Protein AF-0000000070115361 (afdb_homodimer)

Radius of gyration: 28.68 Å; Cα contacts (8 Å, |Δi|>4): 1731; chains: 2; bounding box: 72×77×59 Å

pLDDT: mean 93.88, std 8.0, range [50.03, 98.88]

InterPro domains:
  IPR000600 ROK family [PF00480] (115-364)
  IPR000600 ROK family [PTHR18964] (8-364)
  IPR036388 Winged helix-like DNA-binding domain superfamily [G3DSA:1.10.10.10] (2-66)
  IPR036390 Winged helix DNA-binding domain superfamily [SSF46785] (7-65)
  IPR043129 ATPase, nucleotide binding domain [SSF53067] (73-370)
  IPR049874 ROK, conserved site [PS01125] (199-226)

Secondary structure (DSSP, 8-state):
---HHHHHHHHHHHSTT-BHHHHHHHHT--HHHHHHHHHHHHHTTSEEEEEPP--SSSS--PEEEEE-TT--EEEEEEE-SSEEEEEEEETTS-EEEEEEEE-TT--HHHHHHHHHHHHHHHHHHHGGGEEEEEEEESSEE-TT-EEEETTTTEEEEEGGGGSTT-SEEEEEEHHHHHHHHHHHHSTTTT-SEEEEEEEESEEEEEEEETTEE---SSS-TT-GGGSS-S-TTSBPTTS-BS-SGGGTSHHHHHHHTT-PPPSSHHHHHHHHHHHHHH-SSTTSHHHHHHHHHHHHHHHHHHHHHHHH--SEEEEEEHHHHHHHH-HHHHHHHHHHHS-HHHHSSPPPEEE-SSGGGHHHHHHHHHHHHHHHHHH-/---HHHHHHHHHHHSTT-BHHHHHHHHT--HHHHHHHHHHHHHTTSEEEEEPP--SS-S--PEEEEE-TT--EEEEEEE-SSEEEEEEEETTS-EEEEEEEE-TT--HHHHHHHHHHHHHHHHHHHGGGEEEEEEEESSEE-TT-EEEETTTTEEEEEGGGGSTT-SEEEEEEHHHHHHHHHHHHSTTTT-SEEEEEEEESEEEEEEEETTEE---SSS-TT-GGGSS-S-TTSBPTTS-BS-SGGGTSHHHHHHHTT-PPPSSHHHHHHHHHHHHHH-SSTTSHHHHHHHHHHHHHHHHHHHHHHHH--SEEEEEEHHHHHHHH-HHHHHHHHHHHS-HHHHSSPPPEEE-SSGGGHHHHHHHHHHHHHHHHHH-

Structure (mmCIF, N/CA/C/O backbone):
data_AF-0000000070115361-model_v1
#
loop_
_entity.id
_entity.type
_entity.pdbx_description
1 polymer 'Putative NBD/HSP70 family sugar kinase'
#
loop_
_atom_site.group_PDB
_atom_site.id
_atom_site.type_symbol
_atom_site.label_atom_id
_atom_site.label_alt_id
_atom_site.label_comp_id
_atom_site.label_asym_id
_atom_site.label_entity_id
_atom_site.label_seq_id
_atom_site.pdbx_PDB_ins_code
_atom_site.Cartn_x
_atom_site.Cartn_y
_atom_site.Cartn_z
_atom_site.occupancy
_atom_site.B_iso_or_equiv
_atom_site.auth_seq_id
_atom_site.auth_comp_id
_atom_site.auth_asym_id
_atom_site.auth_atom_id
_atom_site.pdbx_PDB_model_num
ATOM 1 N N . MET A 1 1 ? -27.5 -7.738 -5.609 1 50.03 1 MET A N 1
ATOM 2 C CA . MET A 1 1 ? -27.594 -8.242 -4.242 1 50.03 1 MET A CA 1
ATOM 3 C C . MET A 1 1 ? -27.234 -9.727 -4.191 1 50.03 1 MET A C 1
ATOM 5 O O . MET A 1 1 ? -27.719 -10.508 -5.008 1 50.03 1 MET A O 1
ATOM 9 N N . THR A 1 2 ? -26.219 -10.039 -3.451 1 67.56 2 THR A N 1
ATOM 10 C CA . THR A 1 2 ? -25.828 -11.438 -3.314 1 67.56 2 THR A CA 1
ATOM 11 C C . THR A 1 2 ? -26.984 -12.266 -2.734 1 67.56 2 THR A C 1
ATOM 13 O O . THR A 1 2 ? -27.594 -11.867 -1.743 1 67.56 2 THR A O 1
ATOM 16 N N . THR A 1 3 ? -27.5 -13.156 -3.512 1 85.12 3 THR A N 1
ATOM 17 C CA . THR A 1 3 ? -28.578 -14.031 -3.082 1 85.12 3 THR A CA 1
ATOM 18 C C . THR A 1 3 ? -28.078 -15.039 -2.049 1 85.12 3 THR A C 1
ATOM 20 O O . THR A 1 3 ? -26.875 -15.234 -1.896 1 85.12 3 THR A O 1
ATOM 23 N N . ARG A 1 4 ? -28.969 -15.492 -1.26 1 91.62 4 ARG A N 1
ATOM 24 C CA . ARG A 1 4 ? -28.641 -16.516 -0.277 1 91.62 4 ARG A CA 1
ATOM 25 C C . ARG A 1 4 ? -28.016 -17.734 -0.945 1 91.62 4 ARG A C 1
ATOM 27 O O . ARG A 1 4 ? -27.141 -18.391 -0.359 1 91.62 4 ARG A O 1
ATOM 34 N N . SER A 1 5 ? -28.438 -18.016 -2.172 1 94.19 5 SER A N 1
ATOM 35 C CA . SER A 1 5 ? -27.844 -19.094 -2.939 1 94.19 5 SER A CA 1
ATOM 36 C C . SER A 1 5 ? -26.359 -18.844 -3.205 1 94.19 5 SER A C 1
ATOM 38 O O . SER A 1 5 ? -25.531 -19.734 -3.014 1 94.19 5 SER A O 1
ATOM 40 N N . THR A 1 6 ? -26.094 -17.672 -3.645 1 95.19 6 THR A N 1
ATOM 41 C CA . THR A 1 6 ? -24.703 -17.297 -3.922 1 95.19 6 THR A CA 1
ATOM 42 C C . THR A 1 6 ? -23.859 -17.359 -2.65 1 95.19 6 THR A C 1
ATOM 44 O O . THR A 1 6 ? -22.719 -17.828 -2.674 1 95.19 6 THR A O 1
ATOM 47 N N . GLU A 1 7 ? -24.438 -16.969 -1.581 1 95.5 7 GLU A N 1
ATOM 48 C CA . GLU A 1 7 ? -23.734 -17 -0.302 1 95.5 7 GLU A CA 1
ATOM 49 C C . GLU A 1 7 ? -23.422 -18.438 0.123 1 95.5 7 GLU A C 1
ATOM 51 O O . GLU A 1 7 ? -22.328 -18.719 0.625 1 95.5 7 GLU A O 1
ATOM 56 N N . LEU A 1 8 ? -24.344 -19.25 -0.045 1 95.44 8 LEU A N 1
ATOM 57 C CA . LEU A 1 8 ? -24.125 -20.641 0.307 1 95.44 8 LEU A CA 1
ATOM 58 C C . LEU A 1 8 ? -23.016 -21.25 -0.55 1 95.44 8 LEU A C 1
ATOM 60 O O . LEU A 1 8 ? -22.125 -21.938 -0.036 1 95.44 8 LEU A O 1
ATOM 64 N N . LEU A 1 9 ? -23.062 -20.969 -1.838 1 96.31 9 LEU A N 1
ATOM 65 C CA . LEU A 1 9 ? -22.016 -21.469 -2.734 1 96.31 9 LEU A CA 1
ATOM 66 C C . LEU A 1 9 ? -20.641 -20.953 -2.32 1 96.31 9 LEU A C 1
ATOM 68 O O . LEU A 1 9 ? -19.656 -21.688 -2.393 1 96.31 9 LEU A O 1
ATOM 72 N N . ARG A 1 10 ? -20.609 -19.75 -1.922 1 95.38 10 ARG A N 1
ATOM 73 C CA . ARG A 1 10 ? -19.344 -19.172 -1.459 1 95.38 10 ARG A CA 1
ATOM 74 C C . ARG A 1 10 ? -18.828 -19.906 -0.229 1 95.38 10 ARG A C 1
ATOM 76 O O . ARG A 1 10 ? -17.625 -20.188 -0.127 1 95.38 10 ARG A O 1
ATOM 83 N N . VAL A 1 11 ? -19.719 -20.203 0.672 1 94.81 11 VAL A N 1
ATOM 84 C CA . VAL A 1 11 ? -19.344 -20.906 1.889 1 94.81 11 VAL A CA 1
ATOM 85 C C . VAL A 1 11 ? -18.781 -22.281 1.53 1 94.81 11 VAL A C 1
ATOM 87 O O . VAL A 1 11 ? -17.719 -22.672 2.031 1 94.81 11 VAL A O 1
ATOM 90 N N . VAL A 1 12 ? -19.422 -22.938 0.647 1 95.19 12 VAL A N 1
ATOM 91 C CA . VAL A 1 12 ? -18.984 -24.266 0.247 1 95.19 12 VAL A CA 1
ATOM 92 C C . VAL A 1 12 ? -17.641 -24.188 -0.469 1 95.19 12 VAL A C 1
ATOM 94 O O . VAL A 1 12 ? -16.781 -25.047 -0.285 1 95.19 12 VAL A O 1
ATOM 97 N N . HIS A 1 13 ? -17.484 -23.172 -1.255 1 96.06 13 HIS A N 1
ATOM 98 C CA . HIS A 1 13 ? -16.234 -22.984 -1.998 1 96.06 13 HIS A CA 1
ATOM 99 C C . HIS A 1 13 ? -15.062 -22.734 -1.057 1 96.06 13 HIS A C 1
ATOM 101 O O . HIS A 1 13 ? -13.984 -23.312 -1.229 1 96.06 13 HIS A O 1
ATOM 107 N N . HIS A 1 14 ? -15.273 -21.969 -0.09 1 92.69 14 HIS A N 1
ATOM 108 C CA . HIS A 1 14 ? -14.195 -21.531 0.791 1 92.69 14 HIS A CA 1
ATOM 109 C C . HIS A 1 14 ? -13.945 -22.547 1.899 1 92.69 14 HIS A C 1
ATOM 111 O O . HIS A 1 14 ? -12.891 -22.531 2.543 1 92.69 14 HIS A O 1
ATOM 117 N N . SER A 1 15 ? -14.953 -23.422 2.148 1 92.94 15 SER A N 1
ATOM 118 C CA . SER A 1 15 ? -14.844 -24.422 3.193 1 92.94 15 SER A CA 1
ATOM 119 C C . SER A 1 15 ? -15.258 -25.797 2.682 1 92.94 15 SER A C 1
ATOM 121 O O . SER A 1 15 ? -16.266 -26.359 3.127 1 92.94 15 SER A O 1
ATOM 123 N N . PRO A 1 16 ? -14.375 -26.328 1.929 1 91.5 16 PRO A N 1
ATOM 124 C CA . PRO A 1 16 ? -14.719 -27.656 1.422 1 91.5 16 PRO A CA 1
ATOM 125 C C . PRO A 1 16 ? -15 -28.656 2.539 1 91.5 16 PRO A C 1
ATOM 127 O O . PRO A 1 16 ? -14.227 -28.75 3.498 1 91.5 16 PRO A O 1
ATOM 130 N N . GLY A 1 17 ? -16.109 -29.375 2.463 1 90.06 17 GLY A N 1
ATOM 131 C CA . GLY A 1 17 ? -16.484 -30.359 3.465 1 90.06 17 GLY A CA 1
ATOM 132 C C . GLY A 1 17 ? -17.344 -29.781 4.574 1 90.06 17 GLY A C 1
ATOM 133 O O . GLY A 1 17 ? -17.656 -30.469 5.551 1 90.06 17 GLY A O 1
ATOM 134 N N . VAL A 1 18 ? -17.75 -28.641 4.434 1 93.81 18 VAL A N 1
ATOM 135 C CA . VAL A 1 18 ? -18.594 -28 5.434 1 93.81 18 VAL A CA 1
ATOM 136 C C . VAL A 1 18 ? -19.922 -28.766 5.547 1 93.81 18 VAL A C 1
ATOM 138 O O . VAL A 1 18 ? -20.469 -29.219 4.539 1 93.81 18 VAL A O 1
ATOM 141 N N . THR A 1 19 ? -20.406 -28.875 6.777 1 94 19 THR A N 1
ATOM 142 C CA . THR A 1 19 ? -21.688 -29.516 6.992 1 94 19 THR A CA 1
ATOM 143 C C . THR A 1 19 ? -22.828 -28.562 6.719 1 94 19 THR A C 1
ATOM 145 O O . THR A 1 19 ? -22.656 -27.344 6.754 1 94 19 THR A O 1
ATOM 148 N N . ARG A 1 20 ? -23.969 -29.156 6.375 1 93.12 20 ARG A N 1
ATOM 149 C CA . ARG A 1 20 ? -25.156 -28.328 6.176 1 93.12 20 ARG A CA 1
ATOM 150 C C . ARG A 1 20 ? -25.438 -27.484 7.41 1 93.12 20 ARG A C 1
ATOM 152 O O . ARG A 1 20 ? -25.797 -26.312 7.297 1 93.12 20 ARG A O 1
ATOM 159 N N . ALA A 1 21 ? -25.219 -28.047 8.562 1 92.31 21 ALA A N 1
ATOM 160 C CA . ALA A 1 21 ? -25.484 -27.344 9.82 1 92.31 21 ALA A CA 1
ATOM 161 C C . ALA A 1 21 ? -24.531 -26.156 9.984 1 92.31 21 ALA A C 1
ATOM 163 O O . ALA A 1 21 ? -24.969 -25.062 10.336 1 92.31 21 ALA A O 1
ATOM 164 N N . ASP A 1 22 ? -23.359 -26.422 9.734 1 94.31 22 ASP A N 1
ATOM 165 C CA . ASP A 1 22 ? -22.359 -25.359 9.867 1 94.31 22 ASP A CA 1
ATOM 166 C C . ASP A 1 22 ? -22.594 -24.25 8.836 1 94.31 22 ASP A C 1
ATOM 168 O O . ASP A 1 22 ? -22.438 -23.062 9.133 1 94.31 22 ASP A O 1
ATOM 172 N N . ALA A 1 23 ? -22.922 -24.656 7.699 1 95 23 ALA A N 1
ATOM 173 C CA . ALA A 1 23 ? -23.219 -23.672 6.652 1 95 23 ALA A CA 1
ATOM 174 C C . ALA A 1 23 ? -24.406 -22.797 7.043 1 95 23 ALA A C 1
ATOM 176 O O . ALA A 1 23 ? -24.391 -21.594 6.832 1 95 23 ALA A O 1
ATOM 177 N N . ALA A 1 24 ? -25.406 -23.406 7.559 1 94.38 24 ALA A N 1
ATOM 178 C CA . ALA A 1 24 ? -26.578 -22.672 8.023 1 94.38 24 ALA A CA 1
ATOM 179 C C . ALA A 1 24 ? -26.188 -21.641 9.078 1 94.38 24 ALA A C 1
ATOM 181 O O . ALA A 1 24 ? -26.656 -20.5 9.031 1 94.38 24 ALA A O 1
ATOM 182 N N . ARG A 1 25 ? -25.391 -22.078 9.938 1 95.12 25 ARG A N 1
ATOM 183 C CA . ARG A 1 25 ? -24.922 -21.188 10.992 1 95.12 25 ARG A CA 1
ATOM 184 C C . ARG A 1 25 ? -24.156 -20 10.406 1 95.12 25 ARG A C 1
ATOM 186 O O . ARG A 1 25 ? -24.391 -18.859 10.797 1 95.12 25 ARG A O 1
ATOM 193 N N . LEU A 1 26 ? -23.328 -20.234 9.5 1 94.12 26 LEU A N 1
ATOM 194 C CA . LEU A 1 26 ? -22.516 -19.203 8.883 1 94.12 26 LEU A CA 1
ATOM 195 C C . LEU A 1 26 ? -23.375 -18.234 8.086 1 94.12 26 LEU A C 1
ATOM 197 O O . LEU A 1 26 ? -23.062 -17.031 8.023 1 94.12 26 LEU A O 1
ATOM 201 N N . LEU A 1 27 ? -24.391 -18.719 7.562 1 94.31 27 LEU A N 1
ATOM 202 C CA . LEU A 1 27 ? -25.281 -17.891 6.754 1 94.31 27 LEU A CA 1
ATOM 203 C C . LEU A 1 27 ? -26.297 -17.156 7.633 1 94.31 27 LEU A C 1
ATOM 205 O O . LEU A 1 27 ? -26.953 -16.219 7.18 1 94.31 27 LEU A O 1
ATOM 209 N N . GLY A 1 28 ? -26.391 -17.625 8.805 1 94.5 28 GLY A N 1
ATOM 210 C CA . GLY A 1 28 ? -27.375 -17.047 9.695 1 94.5 28 GLY A CA 1
ATOM 211 C C . GLY A 1 28 ? -28.812 -17.391 9.328 1 94.5 28 GLY A C 1
ATOM 212 O O . GLY A 1 28 ? -29.703 -16.547 9.375 1 94.5 28 GLY A O 1
ATOM 213 N N . VAL A 1 29 ? -29.016 -18.609 8.883 1 93.62 29 VAL A N 1
ATOM 214 C CA . VAL A 1 29 ? -30.359 -19.062 8.508 1 93.62 29 VAL A CA 1
ATOM 215 C C . VAL A 1 29 ? -30.734 -20.312 9.297 1 93.62 29 VAL A C 1
ATOM 217 O O . VAL A 1 29 ? -29.859 -20.969 9.867 1 93.62 29 VAL A O 1
ATOM 220 N N . GLY A 1 30 ? -32 -20.547 9.328 1 92.38 30 GLY A N 1
ATOM 221 C CA . GLY A 1 30 ? -32.5 -21.734 10 1 92.38 30 GLY A CA 1
ATOM 222 C C . GLY A 1 30 ? -32.219 -23.016 9.211 1 92.38 30 GLY A C 1
ATOM 223 O O . GLY A 1 30 ? -31.906 -22.953 8.023 1 92.38 30 GLY A O 1
ATOM 224 N N . THR A 1 31 ? -32.312 -24.141 9.922 1 88.81 31 THR A N 1
ATOM 225 C CA . THR A 1 31 ? -32.062 -25.438 9.32 1 88.81 31 THR A CA 1
ATOM 226 C C . THR A 1 31 ? -33.031 -25.703 8.164 1 88.81 31 THR A C 1
ATOM 228 O O . THR A 1 31 ? -32.656 -26.297 7.152 1 88.81 31 THR A O 1
ATOM 231 N N . GLY A 1 32 ? -34.219 -25.281 8.305 1 92.5 32 GLY A N 1
ATOM 232 C CA . GLY A 1 32 ? -35.188 -25.453 7.238 1 92.5 32 GLY A CA 1
ATOM 233 C C . GLY A 1 32 ? -34.844 -24.672 5.98 1 92.5 32 GLY A C 1
ATOM 234 O O . GLY A 1 32 ? -34.906 -25.219 4.875 1 92.5 32 GLY A O 1
ATOM 235 N N . ALA A 1 33 ? -34.5 -23.484 6.16 1 93.88 33 ALA A N 1
ATOM 236 C CA . ALA A 1 33 ? -34.094 -22.641 5.043 1 93.88 33 ALA A CA 1
ATOM 237 C C . ALA A 1 33 ? -32.844 -23.203 4.348 1 93.88 33 ALA A C 1
ATOM 239 O O . ALA A 1 33 ? -32.75 -23.156 3.119 1 93.88 33 ALA A O 1
ATOM 240 N N . ALA A 1 34 ? -31.969 -23.703 5.148 1 93.62 34 ALA A N 1
ATOM 241 C CA . ALA A 1 34 ? -30.766 -24.297 4.594 1 93.62 34 ALA A CA 1
ATOM 242 C C . ALA A 1 34 ? -31.078 -25.531 3.76 1 93.62 34 ALA A C 1
ATOM 244 O O . ALA A 1 34 ? -30.5 -25.734 2.695 1 93.62 34 ALA A O 1
ATOM 245 N N . THR A 1 35 ? -31.938 -26.281 4.254 1 92.38 35 THR A N 1
ATOM 246 C CA . THR A 1 35 ? -32.344 -27.469 3.533 1 92.38 35 THR A CA 1
ATOM 247 C C . THR A 1 35 ? -32.969 -27.109 2.186 1 92.38 35 THR A C 1
ATOM 249 O O . THR A 1 35 ? -32.688 -27.75 1.172 1 92.38 35 THR A O 1
ATOM 252 N N . GLU A 1 36 ? -33.75 -26.109 2.193 1 94.62 36 GLU A N 1
ATOM 253 C CA . GLU A 1 36 ? -34.406 -25.656 0.959 1 94.62 36 GLU A CA 1
ATOM 254 C C . GLU A 1 36 ? -33.375 -25.141 -0.035 1 94.62 36 GLU A C 1
ATOM 256 O O . GLU A 1 36 ? -33.469 -25.406 -1.234 1 94.62 36 GLU A O 1
ATOM 261 N N . LEU A 1 37 ? -32.5 -24.422 0.453 1 94.88 37 LEU A N 1
ATOM 262 C CA . LEU A 1 37 ? -31.438 -23.859 -0.384 1 94.88 37 LEU A CA 1
ATOM 263 C C . LEU A 1 37 ? -30.594 -24.969 -1.005 1 94.88 37 LEU A C 1
ATOM 265 O O . LEU A 1 37 ? -30.266 -24.922 -2.191 1 94.88 37 LEU A O 1
ATOM 269 N N . VAL A 1 38 ? -30.266 -25.922 -0.239 1 94.38 38 VAL A N 1
ATOM 270 C CA . VAL A 1 38 ? -29.438 -27.031 -0.711 1 94.38 38 VAL A CA 1
ATOM 271 C C . VAL A 1 38 ? -30.188 -27.828 -1.772 1 94.38 38 VAL A C 1
ATOM 273 O O . VAL A 1 38 ? -29.609 -28.234 -2.783 1 94.38 38 VAL A O 1
ATOM 276 N N . SER A 1 39 ? -31.406 -28.016 -1.501 1 94.69 39 SER A N 1
ATOM 277 C CA . SER A 1 39 ? -32.25 -28.719 -2.475 1 94.69 39 SER A CA 1
ATOM 278 C C . SER A 1 39 ? -32.281 -27.969 -3.801 1 94.69 39 SER A C 1
ATOM 280 O O . SER A 1 39 ? -32.188 -28.578 -4.867 1 94.69 39 SER A O 1
ATOM 282 N N . LYS A 1 40 ? -32.469 -26.734 -3.73 1 95.62 40 LYS A N 1
ATOM 283 C CA . LYS A 1 40 ? -32.5 -25.891 -4.922 1 95.62 40 LYS A CA 1
ATOM 284 C C . LYS A 1 40 ? -31.203 -25.984 -5.703 1 95.62 40 LYS A C 1
ATOM 286 O O . LYS A 1 40 ? -31.219 -26.172 -6.922 1 95.62 40 LYS A O 1
ATOM 291 N N . LEU A 1 41 ? -30.109 -25.891 -5.031 1 96.5 41 LEU A N 1
ATOM 292 C CA . LEU A 1 41 ? -28.781 -25.891 -5.66 1 96.5 41 LEU A CA 1
ATOM 293 C C . LEU A 1 41 ? -28.438 -27.281 -6.176 1 96.5 41 LEU A C 1
ATOM 295 O O . LEU A 1 41 ? -27.703 -27.422 -7.164 1 96.5 41 LEU A O 1
ATOM 299 N N . SER A 1 42 ? -28.953 -28.281 -5.582 1 94.94 42 SER A N 1
ATOM 300 C CA . SER A 1 42 ? -28.781 -29.656 -6.059 1 94.94 42 SER A CA 1
ATOM 301 C C . SER A 1 42 ? -29.531 -29.891 -7.363 1 94.94 42 SER A C 1
ATOM 303 O O . SER A 1 42 ? -29 -30.516 -8.281 1 94.94 42 SER A O 1
ATOM 305 N N . ARG A 1 43 ? -30.703 -29.391 -7.395 1 95.12 43 ARG A N 1
ATOM 306 C CA . ARG A 1 43 ? -31.484 -29.516 -8.617 1 95.12 43 ARG A CA 1
ATOM 307 C C . ARG A 1 43 ? -30.812 -28.812 -9.781 1 95.12 43 ARG A C 1
ATOM 309 O O . ARG A 1 43 ? -30.922 -29.25 -10.93 1 95.12 43 ARG A O 1
ATOM 316 N N . ALA A 1 44 ? -30.141 -27.781 -9.453 1 95.5 44 ALA A N 1
ATOM 317 C CA . ALA A 1 44 ? -29.438 -27 -10.477 1 95.5 44 ALA A CA 1
ATOM 318 C C . ALA A 1 44 ? -28.062 -27.594 -10.758 1 95.5 44 ALA A C 1
ATOM 320 O O . ALA A 1 44 ? -27.25 -26.984 -11.469 1 95.5 44 ALA A O 1
ATOM 321 N N . ALA A 1 45 ? -27.703 -28.688 -10.156 1 95.94 45 ALA A N 1
ATOM 322 C CA . ALA A 1 45 ? -26.453 -29.422 -10.352 1 95.94 45 ALA A CA 1
ATOM 323 C C . ALA A 1 45 ? -25.266 -28.609 -9.883 1 95.94 45 ALA A C 1
ATOM 325 O O . ALA A 1 45 ? -24.203 -28.641 -10.508 1 95.94 45 ALA A O 1
ATOM 326 N N . LEU A 1 46 ? -25.469 -27.875 -8.844 1 97 46 LEU A N 1
ATOM 327 C CA . LEU A 1 46 ? -24.391 -27.062 -8.297 1 97 46 LEU A CA 1
ATOM 328 C C . LEU A 1 46 ? -23.781 -27.719 -7.062 1 97 46 LEU A C 1
ATOM 330 O O . LEU A 1 46 ? -22.562 -27.734 -6.887 1 97 46 LEU A O 1
ATOM 334 N N . LEU A 1 47 ? -24.625 -28.312 -6.227 1 96 47 LEU A N 1
ATOM 335 C CA . LEU A 1 47 ? -24.188 -28.969 -5 1 96 47 LEU A CA 1
ATOM 336 C C . LEU A 1 47 ? -24.812 -30.344 -4.871 1 96 47 LEU A C 1
ATOM 338 O O . LEU A 1 47 ? -25.828 -30.641 -5.508 1 96 47 LEU A O 1
ATOM 342 N N . THR A 1 48 ? -24.203 -31.109 -4.062 1 94.88 48 THR A N 1
ATOM 343 C CA . THR A 1 48 ? -24.766 -32.375 -3.6 1 94.88 48 THR A CA 1
ATOM 344 C C . THR A 1 48 ? -24.438 -32.594 -2.125 1 94.88 48 THR A C 1
ATOM 346 O O . THR A 1 48 ? -23.703 -31.812 -1.518 1 94.88 48 THR A O 1
ATOM 349 N N . GLN A 1 49 ? -25.125 -33.5 -1.51 1 93.44 49 GLN A N 1
ATOM 350 C CA . GLN A 1 49 ? -24.891 -33.812 -0.107 1 93.44 49 GLN A CA 1
ATOM 351 C C . GLN A 1 49 ? -24.297 -35.219 0.039 1 93.44 49 GLN A C 1
ATOM 353 O O . GLN A 1 49 ? -24.641 -36.125 -0.727 1 93.44 49 GLN A O 1
ATOM 358 N N . GLY A 1 50 ? -23.312 -35.281 0.895 1 89.75 50 GLY A N 1
ATOM 359 C CA . GLY A 1 50 ? -22.734 -36.562 1.227 1 89.75 50 GLY A CA 1
ATOM 360 C C . GLY A 1 50 ? -22.656 -36.812 2.721 1 89.75 50 GLY A C 1
ATOM 361 O O . GLY A 1 50 ? -22.938 -35.938 3.521 1 89.75 50 GLY A O 1
ATOM 362 N N . PRO A 1 51 ? -22.438 -38.125 3.041 1 83.06 51 PRO A N 1
ATOM 363 C CA . PRO A 1 51 ? -22.328 -38.469 4.465 1 83.06 51 PRO A CA 1
ATOM 364 C C . PRO A 1 51 ? -21.125 -37.781 5.137 1 83.06 51 PRO A C 1
ATOM 366 O O . PRO A 1 51 ? -20.062 -37.656 4.523 1 83.06 51 PRO A O 1
ATOM 369 N N . ALA A 1 52 ? -21.359 -37.188 6.25 1 72.56 52 ALA A N 1
ATOM 370 C CA . ALA A 1 52 ? -20.266 -36.625 7.027 1 72.56 52 ALA A CA 1
ATOM 371 C C . ALA A 1 52 ? -19.453 -37.719 7.715 1 72.56 52 ALA A C 1
ATOM 373 O O . ALA A 1 52 ? -19.969 -38.812 7.977 1 72.56 52 ALA A O 1
ATOM 374 N N . ALA A 1 53 ? -18.062 -37.469 7.789 1 65.38 53 ALA A N 1
ATOM 375 C CA . ALA A 1 53 ? -17.25 -38.406 8.57 1 65.38 53 ALA A CA 1
ATOM 376 C C . ALA A 1 53 ? -17.797 -38.531 9.992 1 65.38 53 ALA A C 1
ATOM 378 O O . ALA A 1 53 ? -18.297 -37.562 10.57 1 65.38 53 ALA A O 1
ATOM 379 N N . PRO A 1 54 ? -18.031 -39.781 10.383 1 62.59 54 PRO A N 1
ATOM 380 C CA . PRO A 1 54 ? -18.578 -40.062 11.719 1 62.59 54 PRO A CA 1
ATOM 381 C C . PRO A 1 54 ? -17.891 -39.219 12.805 1 62.59 54 PRO A C 1
ATOM 383 O O . PRO A 1 54 ? -16.672 -39.031 12.766 1 62.59 54 PRO A O 1
ATOM 386 N N . SER A 1 55 ? -18.578 -38.312 13.156 1 54.38 55 SER A N 1
ATOM 387 C CA . SER A 1 55 ? -18 -37.688 14.352 1 54.38 55 SER A CA 1
ATOM 388 C C . SER A 1 55 ? -18.25 -38.531 15.586 1 54.38 55 SER A C 1
ATOM 390 O O . SER A 1 55 ? -19.312 -39.188 15.703 1 54.38 55 SER A O 1
ATOM 392 N N . GLY A 1 56 ? -17.344 -39.312 16.078 1 54.09 56 GLY A N 1
ATOM 393 C CA . GLY A 1 56 ? -17.438 -40.125 17.297 1 54.09 56 GLY A CA 1
ATOM 394 C C . GLY A 1 56 ? -18.688 -39.812 18.109 1 54.09 56 GLY A C 1
ATOM 395 O O . GLY A 1 56 ? -18.969 -40.5 19.078 1 54.09 56 GLY A O 1
ATOM 396 N N . THR A 1 57 ? -19.125 -38.719 18.25 1 51.44 57 THR A N 1
ATOM 397 C CA . THR A 1 57 ? -20.234 -38.469 19.172 1 51.44 57 THR A CA 1
ATOM 398 C C . THR A 1 57 ? -21.562 -38.875 18.562 1 51.44 57 THR A C 1
ATOM 400 O O . THR A 1 57 ? -21.719 -38.844 17.344 1 51.44 57 THR A O 1
ATOM 403 N N . ARG A 1 58 ? -22.406 -39.469 19.438 1 53.22 58 ARG A N 1
ATOM 404 C CA . ARG A 1 58 ? -23.719 -40.094 19.281 1 53.22 58 ARG A CA 1
ATOM 405 C C . ARG A 1 58 ? -24.672 -39.125 18.562 1 53.22 58 ARG A C 1
ATOM 407 O O . ARG A 1 58 ? -25.875 -39.406 18.469 1 53.22 58 ARG A O 1
ATOM 414 N N . GLY A 1 59 ? -24.266 -38 17.953 1 53.62 59 GLY A N 1
ATOM 415 C CA . GLY A 1 59 ? -25.328 -37.094 17.531 1 53.62 59 GLY A CA 1
ATOM 416 C C . GLY A 1 59 ? -25.781 -37.312 16.109 1 53.62 59 GLY A C 1
ATOM 417 O O . GLY A 1 59 ? -25.219 -38.156 15.398 1 53.62 59 GLY A O 1
ATOM 418 N N . ARG A 1 60 ? -26.969 -36.719 15.68 1 55.44 60 ARG A N 1
ATOM 419 C CA . ARG A 1 60 ? -27.609 -36.781 14.367 1 55.44 60 ARG A CA 1
ATOM 420 C C . ARG A 1 60 ? -26.594 -36.625 13.25 1 55.44 60 ARG A C 1
ATOM 422 O O . ARG A 1 60 ? -25.719 -35.75 13.305 1 55.44 60 ARG A O 1
ATOM 429 N N . PRO A 1 61 ? -26.578 -37.625 12.359 1 58.03 61 PRO A N 1
ATOM 430 C CA . PRO A 1 61 ? -25.594 -37.625 11.273 1 58.03 61 PRO A CA 1
ATOM 431 C C . PRO A 1 61 ? -25.547 -36.312 10.516 1 58.03 61 PRO A C 1
ATOM 433 O O . PRO A 1 61 ? -26.594 -35.812 10.07 1 58.03 61 PRO A O 1
ATOM 436 N N . THR A 1 62 ? -24.625 -35.438 10.664 1 72.62 62 THR A N 1
ATOM 437 C CA . THR A 1 62 ? -24.562 -34.219 9.891 1 72.62 62 THR A CA 1
ATOM 438 C C . THR A 1 62 ? -24.016 -34.469 8.492 1 72.62 62 THR A C 1
ATOM 440 O O . THR A 1 62 ? -23.328 -35.469 8.273 1 72.62 62 THR A O 1
ATOM 443 N N . THR A 1 63 ? -24.766 -34.031 7.375 1 89.81 63 THR A N 1
ATOM 444 C CA . THR A 1 63 ? -24.344 -34.156 5.984 1 89.81 63 THR A CA 1
ATOM 445 C C . THR A 1 63 ? -23.359 -33.031 5.609 1 89.81 63 THR A C 1
ATOM 447 O O . THR A 1 63 ? -23.391 -31.969 6.199 1 89.81 63 THR A O 1
ATOM 450 N N . VAL A 1 64 ? -22.422 -33.5 4.707 1 94.94 64 VAL A N 1
ATOM 451 C CA . VAL A 1 64 ? -21.484 -32.5 4.172 1 94.94 64 VAL A CA 1
ATOM 452 C C . VAL A 1 64 ? -21.953 -32.031 2.799 1 94.94 64 VAL A C 1
ATOM 454 O O . VAL A 1 64 ? -22.578 -32.781 2.057 1 94.94 64 VAL A O 1
ATOM 457 N N . LEU A 1 65 ? -21.719 -30.812 2.551 1 95.56 65 LEU A N 1
ATOM 458 C CA . LEU A 1 65 ? -22.031 -30.234 1.252 1 95.56 65 LEU A CA 1
ATOM 459 C C . LEU A 1 65 ? -20.844 -30.359 0.296 1 95.56 65 LEU A C 1
ATOM 461 O O . LEU A 1 65 ? -19.719 -29.969 0.634 1 95.56 65 LEU A O 1
ATOM 465 N N . LEU A 1 66 ? -21.125 -30.891 -0.926 1 95.56 66 LEU A N 1
ATOM 466 C CA . LEU A 1 66 ? -20.078 -31.156 -1.914 1 95.56 66 LEU A CA 1
ATOM 467 C C . LEU A 1 66 ? -20.453 -30.578 -3.27 1 95.56 66 LEU A C 1
ATOM 469 O O . LEU A 1 66 ? -21.641 -30.359 -3.559 1 95.56 66 LEU A O 1
ATOM 473 N N . PRO A 1 67 ? -19.359 -30.297 -4.047 1 96.25 67 PRO A N 1
ATOM 474 C CA . PRO A 1 67 ? -19.688 -29.922 -5.426 1 96.25 67 PRO A CA 1
ATOM 475 C C . PRO A 1 67 ? -20.422 -31.047 -6.176 1 96.25 67 PRO A C 1
ATOM 477 O O . PRO A 1 67 ? -20.094 -32.219 -5.992 1 96.25 67 PRO A O 1
ATOM 480 N N . HIS A 1 68 ? -21.406 -30.688 -7.016 1 95.88 68 HIS A N 1
ATOM 481 C CA . HIS A 1 68 ? -22.094 -31.672 -7.84 1 95.88 68 HIS A CA 1
ATOM 482 C C . HIS A 1 68 ? -21.125 -32.312 -8.836 1 95.88 68 HIS A C 1
ATOM 484 O O . HIS A 1 68 ? -20.328 -31.625 -9.461 1 95.88 68 HIS A O 1
ATOM 490 N N . PRO A 1 69 ? -21.156 -33.594 -9.047 1 94.5 69 PRO A N 1
ATOM 491 C CA . PRO A 1 69 ? -20.234 -34.25 -9.961 1 94.5 69 PRO A CA 1
ATOM 492 C C . PRO A 1 69 ? -20.344 -33.75 -11.391 1 94.5 69 PRO A C 1
ATOM 494 O O . PRO A 1 69 ? -19.359 -33.781 -12.141 1 94.5 69 PRO A O 1
ATOM 497 N N . ASP A 1 70 ? -21.484 -33.25 -11.758 1 95.62 70 ASP A N 1
ATOM 498 C CA . ASP A 1 70 ? -21.688 -32.688 -13.086 1 95.62 70 ASP A CA 1
ATOM 499 C C . ASP A 1 70 ? -21.75 -31.156 -13.039 1 95.62 70 ASP A C 1
ATOM 501 O O . ASP A 1 70 ? -22.25 -30.516 -13.969 1 95.62 70 ASP A O 1
ATOM 505 N N . GLY A 1 71 ? -21.266 -30.641 -11.961 1 97 71 GLY A N 1
ATOM 506 C CA . GLY A 1 71 ? -21.375 -29.203 -11.773 1 97 71 GLY A CA 1
ATOM 507 C C . GLY A 1 71 ? -20.375 -28.422 -12.602 1 97 71 GLY A C 1
ATOM 508 O O . GLY A 1 71 ? -19.578 -29.016 -13.336 1 97 71 GLY A O 1
ATOM 509 N N . PRO A 1 72 ? -20.422 -27.125 -12.5 1 97.31 72 PRO A N 1
ATOM 510 C CA . PRO A 1 72 ? -19.547 -26.25 -13.266 1 97.31 72 PRO A CA 1
ATOM 511 C C . PRO A 1 72 ? -18.078 -26.359 -12.844 1 97.31 72 PRO A C 1
ATOM 513 O O . PRO A 1 72 ? -17.797 -26.734 -11.703 1 97.31 72 PRO A O 1
ATOM 516 N N . LEU A 1 73 ? -17.219 -26.125 -13.773 1 98.12 73 LEU A N 1
ATOM 517 C CA . LEU A 1 73 ? -15.773 -26.016 -13.586 1 98.12 73 LEU A CA 1
ATOM 518 C C . LEU A 1 73 ? -15.25 -24.672 -14.078 1 98.12 73 LEU A C 1
ATOM 520 O O . LEU A 1 73 ? -15.906 -24.016 -14.883 1 98.12 73 LEU A O 1
ATOM 524 N N . VAL A 1 74 ? -14.094 -24.312 -13.57 1 98.44 74 VAL A N 1
ATOM 525 C CA . VAL A 1 74 ? -13.375 -23.172 -14.148 1 98.44 74 VAL A CA 1
ATOM 526 C C . VAL A 1 74 ? -12.047 -23.656 -14.727 1 98.44 74 VAL A C 1
ATOM 528 O O . VAL A 1 74 ? -11.484 -24.656 -14.273 1 98.44 74 VAL A O 1
ATOM 531 N N . LEU A 1 75 ? -11.633 -22.953 -15.758 1 98.56 75 LEU A N 1
ATOM 532 C CA . LEU A 1 75 ? -10.297 -23.125 -16.312 1 98.56 75 LEU A CA 1
ATOM 533 C C . LEU A 1 75 ? -9.305 -22.172 -15.648 1 98.56 75 LEU A C 1
ATOM 535 O O . LEU A 1 75 ? -9.5 -20.953 -15.664 1 98.56 75 LEU A O 1
ATOM 539 N N . ALA A 1 76 ? -8.266 -22.719 -15.023 1 98.81 76 ALA A N 1
ATOM 540 C CA . ALA A 1 76 ? -7.172 -21.906 -14.484 1 98.81 76 ALA A CA 1
ATOM 541 C C . ALA A 1 76 ? -5.891 -22.125 -15.297 1 98.81 76 ALA A C 1
ATOM 543 O O . ALA A 1 76 ? -5.508 -23.25 -15.578 1 98.81 76 ALA A O 1
ATOM 544 N N . VAL A 1 77 ? -5.27 -21.047 -15.688 1 98.81 77 VAL A N 1
ATOM 545 C CA . VAL A 1 77 ? -4.027 -21.078 -16.453 1 98.81 77 VAL A CA 1
ATOM 546 C C . VAL A 1 77 ? -2.945 -20.297 -15.719 1 98.81 77 VAL A C 1
ATOM 548 O O . VAL A 1 77 ? -3.191 -19.172 -15.242 1 98.81 77 VAL A O 1
ATOM 551 N N . ALA A 1 78 ? -1.806 -20.844 -15.578 1 98.69 78 ALA A N 1
ATOM 552 C CA . ALA A 1 78 ? -0.628 -20.141 -15.078 1 98.69 78 ALA A CA 1
ATOM 553 C C . ALA A 1 78 ? 0.517 -20.203 -16.078 1 98.69 78 ALA A C 1
ATOM 555 O O . ALA A 1 78 ? 0.922 -21.281 -16.516 1 98.69 78 ALA A O 1
ATOM 556 N N . ILE A 1 79 ? 0.978 -19.047 -16.422 1 97.5 79 ILE A N 1
ATOM 557 C CA . ILE A 1 79 ? 2.115 -18.938 -17.328 1 97.5 79 ILE A CA 1
ATOM 558 C C . ILE A 1 79 ? 3.293 -18.297 -16.594 1 97.5 79 ILE A C 1
ATOM 560 O O . ILE A 1 79 ? 3.152 -17.219 -16 1 97.5 79 ILE A O 1
ATOM 564 N N . THR A 1 80 ? 4.418 -18.969 -16.531 1 94.88 80 THR A N 1
ATOM 565 C CA . THR A 1 80 ? 5.684 -18.422 -16.047 1 94.88 80 THR A CA 1
ATOM 566 C C . THR A 1 80 ? 6.625 -18.141 -17.203 1 94.88 80 THR A C 1
ATOM 568 O O . THR A 1 80 ? 6.305 -18.422 -18.359 1 94.88 80 THR A O 1
ATOM 571 N N . PRO A 1 81 ? 7.824 -17.578 -16.906 1 90.44 81 PRO A N 1
ATOM 572 C CA . PRO A 1 81 ? 8.781 -17.359 -17.984 1 90.44 81 PRO A CA 1
ATOM 573 C C . PRO A 1 81 ? 9.273 -18.656 -18.625 1 90.44 81 PRO A C 1
ATOM 575 O O . PRO A 1 81 ? 9.805 -18.641 -19.734 1 90.44 81 PRO A O 1
ATOM 578 N N . GLU A 1 82 ? 9.031 -19.781 -17.953 1 93.88 82 GLU A N 1
ATOM 579 C CA . GLU A 1 82 ? 9.656 -21.016 -18.438 1 93.88 82 GLU A CA 1
ATOM 580 C C . GLU A 1 82 ? 8.617 -22.094 -18.703 1 93.88 82 GLU A C 1
ATOM 582 O O . GLU A 1 82 ? 8.883 -23.047 -19.422 1 93.88 82 GLU A O 1
ATOM 587 N N . THR A 1 83 ? 7.449 -21.953 -18.047 1 95.94 83 THR A N 1
ATOM 588 C CA . THR A 1 83 ? 6.488 -23.047 -18.109 1 95.94 83 THR A CA 1
ATOM 589 C C . THR A 1 83 ? 5.059 -22.516 -18.156 1 95.94 83 THR A C 1
ATOM 591 O O . THR A 1 83 ? 4.832 -21.328 -17.953 1 95.94 83 THR A O 1
ATOM 594 N N . TRP A 1 84 ? 4.141 -23.344 -18.531 1 97.62 84 TRP A N 1
ATOM 595 C CA . TRP A 1 84 ? 2.713 -23.078 -18.391 1 97.62 84 TRP A CA 1
ATOM 596 C C . TRP A 1 84 ? 1.979 -24.297 -17.844 1 97.62 84 TRP A C 1
ATOM 598 O O . TRP A 1 84 ? 2.459 -25.422 -17.953 1 97.62 84 TRP A O 1
ATOM 608 N N . ARG A 1 85 ? 0.855 -24.031 -17.172 1 98.5 85 ARG A N 1
ATOM 609 C CA . ARG A 1 85 ? -0.057 -25.031 -16.625 1 98.5 85 ARG A CA 1
ATOM 610 C C . ARG A 1 85 ? -1.51 -24.641 -16.875 1 98.5 85 ARG A C 1
ATOM 612 O O . ARG A 1 85 ? -1.86 -23.469 -16.781 1 98.5 85 ARG A O 1
ATOM 619 N N . VAL A 1 86 ? -2.324 -25.641 -17.156 1 98.75 86 VAL A N 1
ATOM 620 C CA . VAL A 1 86 ? -3.768 -25.469 -17.297 1 98.75 86 VAL A CA 1
ATOM 621 C C . VAL A 1 86 ? -4.488 -26.5 -16.422 1 98.75 86 VAL A C 1
ATOM 623 O O . VAL A 1 86 ? -4.141 -27.688 -16.422 1 98.75 86 VAL A O 1
ATOM 626 N N . GLU A 1 87 ? -5.457 -25.984 -15.672 1 98.81 87 GLU A N 1
ATOM 627 C CA . GLU A 1 87 ? -6.219 -26.875 -14.797 1 98.81 87 GLU A CA 1
ATOM 628 C C . GLU A 1 87 ? -7.719 -26.641 -14.953 1 98.81 87 GLU A C 1
ATOM 630 O O . GLU A 1 87 ? -8.164 -25.5 -15.117 1 98.81 87 GLU A O 1
ATOM 635 N N . ALA A 1 88 ? -8.461 -27.703 -14.984 1 98.75 88 ALA A N 1
ATOM 636 C CA . ALA A 1 88 ? -9.891 -27.641 -14.695 1 98.75 88 ALA A CA 1
ATOM 637 C C . ALA A 1 88 ? -10.156 -27.766 -13.195 1 98.75 88 ALA A C 1
ATOM 639 O O . ALA A 1 88 ? -9.773 -28.75 -12.57 1 98.75 88 ALA A O 1
ATOM 640 N N . VAL A 1 89 ? -10.836 -26.766 -12.641 1 98.5 89 VAL A N 1
ATOM 641 C CA . VAL A 1 89 ? -10.938 -26.703 -11.188 1 98.5 89 VAL A CA 1
ATOM 642 C C . VAL A 1 89 ? -12.406 -26.703 -10.773 1 98.5 89 VAL A C 1
ATOM 644 O O . VAL A 1 89 ? -13.211 -25.938 -11.32 1 98.5 89 VAL A O 1
ATOM 647 N N . GLU A 1 90 ? -12.781 -27.516 -9.82 1 97.81 90 GLU A N 1
ATOM 648 C CA . GLU A 1 90 ? -14.164 -27.625 -9.352 1 97.81 90 GLU A CA 1
ATOM 649 C C . GLU A 1 90 ? -14.445 -26.625 -8.234 1 97.81 90 GLU A C 1
ATOM 651 O O . GLU A 1 90 ? -13.531 -25.984 -7.711 1 97.81 90 GLU A O 1
ATOM 656 N N . LEU A 1 91 ? -15.727 -26.484 -7.918 1 97.31 91 LEU A N 1
ATOM 657 C CA . LEU A 1 91 ? -16.109 -25.766 -6.715 1 97.31 91 LEU A CA 1
ATOM 658 C C . LEU A 1 91 ? -15.398 -26.328 -5.488 1 97.31 91 LEU A C 1
ATOM 660 O O . LEU A 1 91 ? -15.312 -27.547 -5.32 1 97.31 91 LEU A O 1
ATOM 664 N N . GLY A 1 92 ? -14.852 -25.453 -4.691 1 95.44 92 GLY A N 1
ATOM 665 C CA . GLY A 1 92 ? -14.062 -25.906 -3.557 1 95.44 92 GLY A CA 1
ATOM 666 C C . GLY A 1 92 ? -12.57 -25.859 -3.811 1 95.44 92 GLY A C 1
ATOM 667 O O . GLY A 1 92 ? -11.773 -25.875 -2.867 1 95.44 92 GLY A O 1
ATOM 668 N N . GLY A 1 93 ? -12.156 -26 -5.141 1 96.56 93 GLY A N 1
ATOM 669 C CA . GLY A 1 93 ? -10.766 -25.703 -5.453 1 96.56 93 GLY A CA 1
ATOM 670 C C . GLY A 1 93 ? -9.984 -26.938 -5.902 1 96.56 93 GLY A C 1
ATOM 671 O O . GLY A 1 93 ? -8.82 -26.828 -6.277 1 96.56 93 GLY A O 1
ATOM 672 N N . ALA A 1 94 ? -10.648 -28.078 -5.898 1 95.94 94 ALA A N 1
ATOM 673 C CA . ALA A 1 94 ? -9.938 -29.297 -6.293 1 95.94 94 ALA A CA 1
ATOM 674 C C . ALA A 1 94 ? -9.711 -29.328 -7.801 1 95.94 94 ALA A C 1
ATOM 676 O O . ALA A 1 94 ? -10.594 -28.953 -8.578 1 95.94 94 ALA A O 1
ATOM 677 N N . THR A 1 95 ? -8.547 -29.844 -8.242 1 97.62 95 THR A N 1
ATOM 678 C CA . THR A 1 95 ? -8.203 -29.984 -9.656 1 97.62 95 THR A CA 1
ATOM 679 C C . THR A 1 95 ? -8.773 -31.266 -10.242 1 97.62 95 THR A C 1
ATOM 681 O O . THR A 1 95 ? -8.469 -32.375 -9.758 1 97.62 95 THR A O 1
ATOM 684 N N . ALA A 1 96 ? -9.555 -31.156 -11.25 1 97.75 96 ALA A N 1
ATOM 685 C CA . ALA A 1 96 ? -10.148 -32.312 -11.906 1 97.75 96 ALA A CA 1
ATOM 686 C C . ALA A 1 96 ? -9.234 -32.844 -12.992 1 97.75 96 ALA A C 1
ATOM 688 O O . ALA A 1 96 ? -9.227 -34.062 -13.258 1 97.75 96 ALA A O 1
ATOM 689 N N . ALA A 1 97 ? -8.539 -32 -13.656 1 98.25 97 ALA A N 1
ATOM 690 C CA . ALA A 1 97 ? -7.598 -32.344 -14.719 1 98.25 97 ALA A CA 1
ATOM 691 C C . ALA A 1 97 ? -6.531 -31.266 -14.883 1 98.25 97 ALA A C 1
ATOM 693 O O . ALA A 1 97 ? -6.754 -30.109 -14.531 1 98.25 97 ALA A O 1
ATOM 694 N N . GLU A 1 98 ? -5.414 -31.703 -15.375 1 98.12 98 GLU A N 1
ATOM 695 C CA . GLU A 1 98 ? -4.305 -30.766 -15.539 1 98.12 98 GLU A CA 1
ATOM 696 C C . GLU A 1 98 ? -3.492 -31.078 -16.797 1 98.12 98 GLU A C 1
ATOM 698 O O . GLU A 1 98 ? -3.412 -32.25 -17.203 1 98.12 98 GLU A O 1
ATOM 703 N N . ARG A 1 99 ? -3.002 -30.078 -17.438 1 98.19 99 ARG A N 1
ATOM 704 C CA . ARG A 1 99 ? -1.994 -30.125 -18.484 1 98.19 99 ARG A CA 1
ATOM 705 C C . ARG A 1 99 ? -0.866 -29.141 -18.219 1 98.19 99 ARG A C 1
ATOM 707 O O . ARG A 1 99 ? -1.071 -28.125 -17.547 1 98.19 99 ARG A O 1
ATOM 714 N N . HIS A 1 100 ? 0.298 -29.453 -18.656 1 97.81 100 HIS A N 1
ATOM 715 C CA . HIS A 1 100 ? 1.418 -28.547 -18.453 1 97.81 100 HIS A CA 1
ATOM 716 C C . HIS A 1 100 ? 2.445 -28.672 -19.562 1 97.81 100 HIS A C 1
ATOM 718 O O . HIS A 1 100 ? 2.408 -29.625 -20.344 1 97.81 100 HIS A O 1
ATOM 724 N N . GLY A 1 101 ? 3.279 -27.719 -19.719 1 97.19 101 GLY A N 1
ATOM 725 C CA . GLY A 1 101 ? 4.344 -27.703 -20.703 1 97.19 101 GLY A CA 1
ATOM 726 C C . GLY A 1 101 ? 5.422 -26.688 -20.406 1 97.19 101 GLY A C 1
ATOM 727 O O . GLY A 1 101 ? 5.301 -25.906 -19.453 1 97.19 101 GLY A O 1
ATOM 728 N N . ARG A 1 102 ? 6.52 -26.766 -21.219 1 95.31 102 ARG A N 1
ATOM 729 C CA . ARG A 1 102 ? 7.656 -25.859 -21.094 1 95.31 102 ARG A CA 1
ATOM 730 C C . ARG A 1 102 ? 7.789 -24.969 -22.328 1 95.31 102 ARG A C 1
ATOM 732 O O . ARG A 1 102 ? 7.383 -25.359 -23.422 1 95.31 102 ARG A O 1
ATOM 739 N N . HIS A 1 103 ? 8.336 -23.688 -22.109 1 92.44 103 HIS A N 1
ATOM 740 C CA . HIS A 1 103 ? 8.469 -22.797 -23.25 1 92.44 103 HIS A CA 1
ATOM 741 C C . HIS A 1 103 ? 9.594 -21.781 -23.016 1 92.44 103 HIS A C 1
ATOM 743 O O . HIS A 1 103 ? 9.469 -20.625 -23.406 1 92.44 103 HIS A O 1
ATOM 749 N N . ALA A 1 104 ? 10.586 -22.109 -22.359 1 81.75 104 ALA A N 1
ATOM 750 C CA . ALA A 1 104 ? 11.625 -21.141 -22.031 1 81.75 104 ALA A CA 1
ATOM 751 C C . ALA A 1 104 ? 12.133 -20.438 -23.297 1 81.75 104 ALA A C 1
ATOM 753 O O . ALA A 1 104 ? 12.469 -21.109 -24.281 1 81.75 104 ALA A O 1
ATOM 754 N N . GLY A 1 105 ? 12.117 -19.078 -23.172 1 81.75 105 GLY A N 1
ATOM 755 C CA . GLY A 1 105 ? 12.68 -18.281 -24.25 1 81.75 105 GLY A CA 1
ATOM 756 C C . GLY A 1 105 ? 11.75 -18.156 -25.453 1 81.75 105 GLY A C 1
ATOM 757 O O . GLY A 1 105 ? 12.125 -17.578 -26.469 1 81.75 105 GLY A O 1
ATOM 758 N N . ALA A 1 106 ? 10.531 -18.562 -25.375 1 88.5 106 ALA A N 1
ATOM 759 C CA . ALA A 1 106 ? 9.594 -18.562 -26.484 1 88.5 106 ALA A CA 1
ATOM 760 C C . ALA A 1 106 ? 8.961 -17.188 -26.672 1 88.5 106 ALA A C 1
ATOM 762 O O . ALA A 1 106 ? 8.859 -16.406 -25.719 1 88.5 106 ALA A O 1
ATOM 763 N N . THR A 1 107 ? 8.625 -16.922 -27.891 1 93.75 107 THR A N 1
ATOM 764 C CA . THR A 1 107 ? 7.754 -15.781 -28.172 1 93.75 107 THR A CA 1
ATOM 765 C C . THR A 1 107 ? 6.348 -16.047 -27.641 1 93.75 107 THR A C 1
ATOM 767 O O . THR A 1 107 ? 6.02 -17.172 -27.266 1 93.75 107 THR A O 1
ATOM 770 N N . TRP A 1 108 ? 5.555 -14.992 -27.656 1 95.25 108 TRP A N 1
ATOM 771 C CA . TRP A 1 108 ? 4.188 -15.164 -27.172 1 95.25 108 TRP A CA 1
ATOM 772 C C . TRP A 1 108 ? 3.436 -16.172 -28.016 1 95.25 108 TRP A C 1
ATOM 774 O O . TRP A 1 108 ? 2.682 -17 -27.5 1 95.25 108 TRP A O 1
ATOM 784 N N . ALA A 1 109 ? 3.635 -16.062 -29.281 1 95.44 109 ALA A N 1
ATOM 785 C CA . ALA A 1 109 ? 2.982 -17.016 -30.172 1 95.44 109 ALA A CA 1
ATOM 786 C C . ALA A 1 109 ? 3.365 -18.453 -29.812 1 95.44 109 ALA A C 1
ATOM 788 O O . ALA A 1 109 ? 2.531 -19.359 -29.875 1 95.44 109 ALA A O 1
ATOM 789 N N . GLY A 1 110 ? 4.574 -18.594 -29.422 1 95.88 110 GLY A N 1
ATOM 790 C CA . GLY A 1 110 ? 5.086 -19.891 -29.031 1 95.88 110 GLY A CA 1
ATOM 791 C C . GLY A 1 110 ? 4.504 -20.391 -27.719 1 95.88 110 GLY A C 1
ATOM 792 O O . GLY A 1 110 ? 4.539 -21.594 -27.438 1 95.88 110 GLY A O 1
ATOM 793 N N . VAL A 1 111 ? 3.969 -19.609 -26.906 1 96.88 111 VAL A N 1
ATOM 794 C CA . VAL A 1 111 ? 3.324 -19.953 -25.656 1 96.88 111 VAL A CA 1
ATOM 795 C C . VAL A 1 111 ? 1.823 -20.125 -25.875 1 96.88 111 VAL A C 1
ATOM 797 O O . VAL A 1 111 ? 1.233 -21.109 -25.422 1 96.88 111 VAL A O 1
ATOM 800 N N . ARG A 1 112 ? 1.264 -19.219 -26.609 1 97.12 112 ARG A N 1
ATOM 801 C CA . ARG A 1 112 ? -0.178 -19.188 -26.828 1 97.12 112 ARG A CA 1
ATOM 802 C C . ARG A 1 112 ? -0.662 -20.469 -27.5 1 97.12 112 ARG A C 1
ATOM 804 O O . ARG A 1 112 ? -1.691 -21.016 -27.125 1 97.12 112 ARG A O 1
ATOM 811 N N . GLY A 1 113 ? 0.043 -20.875 -28.5 1 97.19 113 GLY A N 1
ATOM 812 C CA . GLY A 1 113 ? -0.351 -22.062 -29.234 1 97.19 113 GLY A CA 1
ATOM 813 C C . GLY A 1 113 ? -0.55 -23.281 -28.359 1 97.19 113 GLY A C 1
ATOM 814 O O . GLY A 1 113 ? -1.658 -23.812 -28.266 1 97.19 113 GLY A O 1
ATOM 815 N N . PRO A 1 114 ? 0.514 -23.656 -27.688 1 97.94 114 PRO A N 1
ATOM 816 C CA . PRO A 1 114 ? 0.413 -24.844 -26.828 1 97.94 114 PRO A CA 1
ATOM 817 C C . PRO A 1 114 ? -0.624 -24.672 -25.719 1 97.94 114 PRO A C 1
ATOM 819 O O . PRO A 1 114 ? -1.318 -25.625 -25.359 1 97.94 114 PRO A O 1
ATOM 822 N N . VAL A 1 115 ? -0.761 -23.562 -25.109 1 98.31 115 VAL A N 1
ATOM 823 C CA . VAL A 1 115 ? -1.731 -23.312 -24.062 1 98.31 115 VAL A CA 1
ATOM 824 C C . VAL A 1 115 ? -3.148 -23.469 -24.609 1 98.31 115 VAL A C 1
ATOM 826 O O . VAL A 1 115 ? -3.992 -24.125 -23.984 1 98.31 115 VAL A O 1
ATOM 829 N N . ARG A 1 116 ? -3.391 -22.922 -25.766 1 97.88 116 ARG A N 1
ATOM 830 C CA . ARG A 1 116 ? -4.703 -23.047 -26.391 1 97.88 116 ARG A CA 1
ATOM 831 C C . ARG A 1 116 ? -5.035 -24.5 -26.688 1 97.88 116 ARG A C 1
ATOM 833 O O . ARG A 1 116 ? -6.18 -24.938 -26.547 1 97.88 116 ARG A O 1
ATOM 840 N N . ALA A 1 117 ? -4.078 -25.172 -27.172 1 98.06 117 ALA A N 1
ATOM 841 C CA . ALA A 1 117 ? -4.289 -26.594 -27.453 1 98.06 117 ALA A CA 1
ATOM 842 C C . ALA A 1 117 ? -4.691 -27.359 -26.203 1 98.06 117 ALA A C 1
ATOM 844 O O . ALA A 1 117 ? -5.578 -28.219 -26.25 1 98.06 117 ALA A O 1
ATOM 845 N N . ALA A 1 118 ? -4.043 -27.047 -25.141 1 98.38 118 ALA A N 1
ATOM 846 C CA . ALA A 1 118 ? -4.367 -27.688 -23.875 1 98.38 118 ALA A CA 1
ATOM 847 C C . ALA A 1 118 ? -5.777 -27.312 -23.422 1 98.38 118 ALA A C 1
ATOM 849 O O . ALA A 1 118 ? -6.527 -28.172 -22.938 1 98.38 118 ALA A O 1
ATOM 850 N N . ILE A 1 119 ? -6.145 -26.109 -23.578 1 98.19 119 ILE A N 1
ATOM 851 C CA . ILE A 1 119 ? -7.477 -25.625 -23.234 1 98.19 119 ILE A CA 1
ATOM 852 C C . ILE A 1 119 ? -8.523 -26.344 -24.078 1 98.19 119 ILE A C 1
ATOM 854 O O . ILE A 1 119 ? -9.547 -26.797 -23.562 1 98.19 119 ILE A O 1
ATOM 858 N N . ASP A 1 120 ? -8.25 -26.484 -25.312 1 97.56 120 ASP A N 1
ATOM 859 C CA . ASP A 1 120 ? -9.164 -27.156 -26.234 1 97.56 120 ASP A CA 1
ATOM 860 C C . ASP A 1 120 ? -9.367 -28.625 -25.844 1 97.56 120 ASP A C 1
ATOM 862 O O . ASP A 1 120 ? -10.469 -29.156 -25.969 1 97.56 120 ASP A O 1
ATOM 866 N N . GLU A 1 121 ? -8.336 -29.219 -25.422 1 98.06 121 GLU A N 1
ATOM 867 C CA . GLU A 1 121 ? -8.445 -30.594 -24.969 1 98.06 121 GLU A CA 1
ATOM 868 C C . GLU A 1 121 ? -9.383 -30.703 -23.766 1 98.06 121 GLU A C 1
ATOM 870 O O . GLU A 1 121 ? -10.234 -31.594 -23.719 1 98.06 121 GLU A O 1
ATOM 875 N N . LEU A 1 122 ? -9.266 -29.828 -22.859 1 97.88 122 LEU A N 1
ATOM 876 C CA . LEU A 1 122 ? -10.125 -29.844 -21.672 1 97.88 122 LEU A CA 1
ATOM 877 C C . LEU A 1 122 ? -11.562 -29.484 -22.047 1 97.88 122 LEU A C 1
ATOM 879 O O . LEU A 1 122 ? -12.5 -30 -21.438 1 97.88 122 LEU A O 1
ATOM 883 N N . ARG A 1 123 ? -11.719 -28.656 -22.953 1 96.62 123 ARG A N 1
ATOM 884 C CA . ARG A 1 123 ? -13.055 -28.297 -23.438 1 96.62 123 ARG A CA 1
ATOM 885 C C . ARG A 1 123 ? -13.75 -29.5 -24.062 1 96.62 123 ARG A C 1
ATOM 887 O O . ARG A 1 123 ? -14.961 -29.672 -23.906 1 96.62 123 ARG A O 1
ATOM 894 N N . ARG A 1 124 ? -13.008 -30.234 -24.797 1 97.19 124 ARG A N 1
ATOM 895 C CA . ARG A 1 124 ? -13.578 -31.453 -25.391 1 97.19 124 ARG A CA 1
ATOM 896 C C . ARG A 1 124 ? -13.992 -32.438 -24.312 1 97.19 124 ARG A C 1
ATOM 898 O O . ARG A 1 124 ? -15.023 -33.094 -24.438 1 97.19 124 ARG A O 1
ATOM 905 N N . ARG A 1 125 ? -13.25 -32.469 -23.281 1 97.5 125 ARG A N 1
ATOM 906 C CA . ARG A 1 125 ? -13.469 -33.438 -22.219 1 97.5 125 ARG A CA 1
ATOM 907 C C . ARG A 1 125 ? -14.656 -33 -21.344 1 97.5 125 ARG A C 1
ATOM 909 O O . ARG A 1 125 ? -15.461 -33.844 -20.953 1 97.5 125 ARG A O 1
ATOM 916 N N . TYR A 1 126 ? -14.766 -31.719 -21.031 1 97 126 TYR A N 1
ATOM 917 C CA . TYR A 1 126 ? -15.719 -31.297 -20 1 97 126 TYR A CA 1
ATOM 918 C C . TYR A 1 126 ? -16.859 -30.5 -20.625 1 97 126 TYR A C 1
ATOM 920 O O . TYR A 1 126 ? -17.906 -30.312 -19.984 1 97 126 TYR A O 1
ATOM 928 N N . GLY A 1 127 ? -16.734 -30.016 -21.812 1 94.38 127 GLY A N 1
ATOM 929 C CA . GLY A 1 127 ? -17.781 -29.328 -22.562 1 94.38 127 GLY A CA 1
ATOM 930 C C . GLY A 1 127 ? -18.344 -28.125 -21.859 1 94.38 127 GLY A C 1
ATOM 931 O O . GLY A 1 127 ? -17.594 -27.266 -21.391 1 94.38 127 GLY A O 1
ATOM 932 N N . PRO A 1 128 ? -19.656 -28.156 -21.719 1 93.81 128 PRO A N 1
ATOM 933 C CA . PRO A 1 128 ? -20.328 -26.984 -21.188 1 93.81 128 PRO A CA 1
ATOM 934 C C . PRO A 1 128 ? -20.094 -26.781 -19.688 1 93.81 128 PRO A C 1
ATOM 936 O O . PRO A 1 128 ? -20.5 -25.766 -19.125 1 93.81 128 PRO A O 1
ATOM 939 N N . ARG A 1 129 ? -19.422 -27.672 -19.062 1 96.56 129 ARG A N 1
ATOM 940 C CA . ARG A 1 129 ? -19.141 -27.516 -17.641 1 96.56 129 ARG A CA 1
ATOM 941 C C . ARG A 1 129 ? -18.125 -26.406 -17.391 1 96.56 129 ARG A C 1
ATOM 943 O O . ARG A 1 129 ? -18.062 -25.844 -16.297 1 96.56 129 ARG A O 1
ATOM 950 N N . LEU A 1 130 ? -17.281 -26.156 -18.359 1 97.5 130 LEU A N 1
ATOM 951 C CA . LEU A 1 130 ? -16.281 -25.094 -18.234 1 97.5 130 LEU A CA 1
ATOM 952 C C . LEU A 1 130 ? -16.922 -23.719 -18.438 1 97.5 130 LEU A C 1
ATOM 954 O O . LEU A 1 130 ? -17.266 -23.359 -19.562 1 97.5 130 LEU A O 1
ATOM 958 N N . ARG A 1 131 ? -16.953 -22.906 -17.297 1 97 131 ARG A N 1
ATOM 959 C CA . ARG A 1 131 ? -17.828 -21.75 -17.328 1 97 131 ARG A CA 1
ATOM 960 C C . ARG A 1 131 ? -17.016 -20.453 -17.188 1 97 131 ARG A C 1
ATOM 962 O O . ARG A 1 131 ? -17.531 -19.375 -17.469 1 97 131 ARG A O 1
ATOM 969 N N . ALA A 1 132 ? -15.844 -20.547 -16.766 1 98.25 132 ALA A N 1
ATOM 970 C CA . ALA A 1 132 ? -15.008 -19.359 -16.562 1 98.25 132 ALA A CA 1
ATOM 971 C C . ALA A 1 132 ? -13.531 -19.703 -16.75 1 98.25 132 ALA A C 1
ATOM 973 O O . ALA A 1 132 ? -13.133 -20.859 -16.656 1 98.25 132 ALA A O 1
ATOM 974 N N . ALA A 1 133 ? -12.789 -18.656 -17.047 1 98.62 133 ALA A N 1
ATOM 975 C CA . ALA A 1 133 ? -11.344 -18.797 -17.188 1 98.62 133 ALA A CA 1
ATOM 976 C C . ALA A 1 133 ? -10.602 -17.75 -16.359 1 98.62 133 ALA A C 1
ATOM 978 O O . ALA A 1 133 ? -10.992 -16.578 -16.344 1 98.62 133 ALA A O 1
ATOM 979 N N . GLY A 1 134 ? -9.617 -18.188 -15.617 1 98.75 134 GLY A N 1
ATOM 980 C CA . GLY A 1 134 ? -8.68 -17.328 -14.906 1 98.75 134 GLY A CA 1
ATOM 981 C C . GLY A 1 134 ? -7.238 -17.531 -15.336 1 98.75 134 GLY A C 1
ATOM 982 O O . GLY A 1 134 ? -6.758 -18.672 -15.391 1 98.75 134 GLY A O 1
ATOM 983 N N . ILE A 1 135 ? -6.523 -16.406 -15.617 1 98.75 135 ILE A N 1
ATOM 984 C CA . ILE A 1 135 ? -5.164 -16.484 -16.141 1 98.75 135 ILE A CA 1
ATOM 985 C C . ILE A 1 135 ? -4.199 -15.789 -15.188 1 98.75 135 ILE A C 1
ATOM 987 O O . ILE A 1 135 ? -4.414 -14.633 -14.82 1 98.75 135 ILE A O 1
ATOM 991 N N . SER A 1 136 ? -3.174 -16.469 -14.758 1 98.5 136 SER A N 1
ATOM 992 C CA . SER A 1 136 ? -2.02 -15.914 -14.055 1 98.5 136 SER A CA 1
ATOM 993 C C . SER A 1 136 ? -0.842 -15.719 -15.008 1 98.5 136 SER A C 1
ATOM 995 O O . SER A 1 136 ? -0.407 -16.656 -15.672 1 98.5 136 SER A O 1
ATOM 997 N N . ALA A 1 137 ? -0.334 -14.523 -15.078 1 97.31 137 ALA A N 1
ATOM 998 C CA . ALA A 1 137 ? 0.715 -14.211 -16.047 1 97.31 137 ALA A CA 1
ATOM 999 C C . ALA A 1 137 ? 1.925 -13.578 -15.359 1 97.31 137 ALA A C 1
ATOM 1001 O O . ALA A 1 137 ? 1.791 -12.961 -14.305 1 97.31 137 ALA A O 1
ATOM 1002 N N . PRO A 1 138 ? 3.111 -13.734 -15.953 1 95 138 PRO A N 1
ATOM 1003 C CA . PRO A 1 138 ? 4.359 -13.289 -15.336 1 95 138 PRO A CA 1
ATOM 1004 C C . PRO A 1 138 ? 4.676 -11.82 -15.641 1 95 138 PRO A C 1
ATOM 1006 O O . PRO A 1 138 ? 5.797 -11.5 -16.047 1 95 138 PRO A O 1
ATOM 1009 N N . GLY A 1 139 ? 3.795 -10.859 -15.328 1 93.94 139 GLY A N 1
ATOM 1010 C CA . GLY A 1 139 ? 3.957 -9.438 -15.586 1 93.94 139 GLY A CA 1
ATOM 1011 C C . GLY A 1 139 ? 2.744 -8.617 -15.188 1 93.94 139 GLY A C 1
ATOM 1012 O O . GLY A 1 139 ? 1.799 -9.148 -14.594 1 93.94 139 GLY A O 1
ATOM 1013 N N . THR A 1 140 ? 2.822 -7.363 -15.492 1 93.31 140 THR A N 1
ATOM 1014 C CA . THR A 1 140 ? 1.682 -6.504 -15.203 1 93.31 140 THR A CA 1
ATOM 1015 C C . THR A 1 140 ? 0.526 -6.797 -16.156 1 93.31 140 THR A C 1
ATOM 1017 O O . THR A 1 140 ? 0.742 -7.031 -17.344 1 93.31 140 THR A O 1
ATOM 1020 N N . VAL A 1 141 ? -0.642 -6.832 -15.625 1 95.19 141 VAL A N 1
ATOM 1021 C CA . VAL A 1 141 ? -1.857 -7.031 -16.406 1 95.19 141 VAL A CA 1
ATOM 1022 C C . VAL A 1 141 ? -2.791 -5.84 -16.234 1 95.19 141 VAL A C 1
ATOM 1024 O O . VAL A 1 141 ? -3.23 -5.547 -15.117 1 95.19 141 VAL A O 1
ATOM 1027 N N . SER A 1 142 ? -3.088 -5.195 -17.297 1 91.81 142 SER A N 1
ATOM 1028 C CA . SER A 1 142 ? -3.947 -4.016 -17.234 1 91.81 142 SER A CA 1
ATOM 1029 C C . SER A 1 142 ? -5.406 -4.406 -17.031 1 91.81 142 SER A C 1
ATOM 1031 O O . SER A 1 142 ? -5.773 -5.57 -17.203 1 91.81 142 SER A O 1
ATOM 1033 N N . PRO A 1 143 ? -6.219 -3.438 -16.688 1 89.19 143 PRO A N 1
ATOM 1034 C CA . PRO A 1 143 ? -7.652 -3.709 -16.547 1 89.19 143 PRO A CA 1
ATOM 1035 C C . PRO A 1 143 ? -8.289 -4.23 -17.828 1 89.19 143 PRO A C 1
ATOM 1037 O O . PRO A 1 143 ? -9.281 -4.965 -17.781 1 89.19 143 PRO A O 1
ATOM 1040 N N . ASP A 1 144 ? -7.738 -3.861 -18.922 1 92.38 144 ASP A N 1
ATOM 1041 C CA . ASP A 1 144 ? -8.266 -4.336 -20.203 1 92.38 144 ASP A CA 1
ATOM 1042 C C . ASP A 1 144 ? -7.602 -5.652 -20.609 1 92.38 144 ASP A C 1
ATOM 1044 O O . ASP A 1 144 ? -7.68 -6.059 -21.766 1 92.38 144 ASP A O 1
ATOM 1048 N N . LEU A 1 145 ? -6.902 -6.289 -19.703 1 95.25 145 LEU A N 1
ATOM 1049 C CA . LEU A 1 145 ? -6.395 -7.652 -19.797 1 95.25 145 LEU A CA 1
ATOM 1050 C C . LEU A 1 145 ? -5.219 -7.723 -20.766 1 95.25 145 LEU A C 1
ATOM 1052 O O . LEU A 1 145 ? -5.059 -8.711 -21.484 1 95.25 145 LEU A O 1
ATOM 1056 N N . ARG A 1 146 ? -4.461 -6.652 -20.766 1 95.12 146 ARG A N 1
ATOM 1057 C CA . ARG A 1 146 ? -3.225 -6.633 -21.547 1 95.12 146 ARG A CA 1
ATOM 1058 C C . ARG A 1 146 ? -2.018 -6.945 -20.672 1 95.12 146 ARG A C 1
ATOM 1060 O O . ARG A 1 146 ? -1.875 -6.387 -19.578 1 95.12 146 ARG A O 1
ATOM 1067 N N . LEU A 1 147 ? -1.179 -7.801 -21.188 1 95.75 147 LEU A N 1
ATOM 1068 C CA . LEU A 1 147 ? 0.002 -8.25 -20.453 1 95.75 147 LEU A CA 1
ATOM 1069 C C . LEU A 1 147 ? 1.252 -7.531 -20.953 1 95.75 147 LEU A C 1
ATOM 1071 O O . LEU A 1 147 ? 1.457 -7.391 -22.156 1 95.75 147 LEU A O 1
ATOM 1075 N N . ARG A 1 148 ? 2.051 -7.102 -20.031 1 91.94 148 ARG A N 1
ATOM 1076 C CA . ARG A 1 148 ? 3.42 -6.66 -20.281 1 91.94 148 ARG A CA 1
ATOM 1077 C C . ARG A 1 148 ? 4.41 -7.445 -19.422 1 91.94 148 ARG A C 1
ATOM 1079 O O . ARG A 1 148 ? 4.52 -7.219 -18.219 1 91.94 148 ARG A O 1
ATOM 1086 N N . ALA A 1 149 ? 5.059 -8.367 -20.062 1 91.38 149 ALA A N 1
ATOM 1087 C CA . ALA A 1 149 ? 6.117 -9.164 -19.438 1 91.38 149 ALA A CA 1
ATOM 1088 C C . ALA A 1 149 ? 7.484 -8.797 -20.016 1 91.38 149 ALA A C 1
ATOM 1090 O O . ALA A 1 149 ? 7.953 -9.43 -20.969 1 91.38 149 ALA A O 1
ATOM 1091 N N . VAL A 1 150 ? 8.172 -7.926 -19.375 1 82.94 150 VAL A N 1
ATOM 1092 C CA . VAL A 1 150 ? 9.359 -7.277 -19.922 1 82.94 150 VAL A CA 1
ATOM 1093 C C . VAL A 1 150 ? 10.5 -8.281 -20.031 1 82.94 150 VAL A C 1
ATOM 1095 O O . VAL A 1 150 ? 11.211 -8.328 -21.031 1 82.94 150 VAL A O 1
ATOM 1098 N N . THR A 1 151 ? 10.664 -9.062 -19.016 1 78.81 151 THR A N 1
ATOM 1099 C CA . THR A 1 151 ? 11.781 -10.008 -19 1 78.81 151 THR A CA 1
ATOM 1100 C C . THR A 1 151 ? 11.602 -11.07 -20.078 1 78.81 151 THR A C 1
ATOM 1102 O O . THR A 1 151 ? 12.586 -11.547 -20.656 1 78.81 151 THR A O 1
ATOM 1105 N N . ALA A 1 152 ? 10.352 -11.43 -20.391 1 84.38 152 ALA A N 1
ATOM 1106 C CA . ALA A 1 152 ? 10.062 -12.438 -21.406 1 84.38 152 ALA A CA 1
ATOM 1107 C C . ALA A 1 152 ? 9.969 -11.812 -22.797 1 84.38 152 ALA A C 1
ATOM 1109 O O . ALA A 1 152 ? 9.93 -12.516 -23.797 1 84.38 152 ALA A O 1
ATOM 1110 N N . GLY A 1 153 ? 9.898 -10.523 -22.812 1 86.5 153 GLY A N 1
ATOM 1111 C CA . GLY A 1 153 ? 9.797 -9.812 -24.078 1 86.5 153 GLY A CA 1
ATOM 1112 C C . GLY A 1 153 ? 8.383 -9.789 -24.625 1 86.5 153 GLY A C 1
ATOM 1113 O O . GLY A 1 153 ? 8.188 -9.586 -25.828 1 86.5 153 GLY A O 1
ATOM 1114 N N . TRP A 1 154 ? 7.406 -10.133 -23.859 1 93.12 154 TRP A N 1
ATOM 1115 C CA . TRP A 1 154 ? 6.008 -10.094 -24.281 1 93.12 154 TRP A CA 1
ATOM 1116 C C . TRP A 1 154 ? 5.395 -8.719 -24.016 1 93.12 154 TRP A C 1
ATOM 1118 O O . TRP A 1 154 ? 5.164 -8.352 -22.859 1 93.12 154 TRP A O 1
ATOM 1128 N N . HIS A 1 155 ? 5.133 -7.953 -25.094 1 89.38 155 HIS A N 1
ATOM 1129 C CA . HIS A 1 155 ? 4.672 -6.578 -24.938 1 89.38 155 HIS A CA 1
ATOM 1130 C C . HIS A 1 155 ? 3.25 -6.414 -25.469 1 89.38 155 HIS A C 1
ATOM 1132 O O . HIS A 1 155 ? 2.975 -6.723 -26.625 1 89.38 155 HIS A O 1
ATOM 1138 N N . ASP A 1 156 ? 2.432 -5.969 -24.609 1 91 156 ASP A N 1
ATOM 1139 C CA . ASP A 1 156 ? 1.07 -5.582 -24.969 1 91 156 ASP A CA 1
ATOM 1140 C C . ASP A 1 156 ? 0.296 -6.766 -25.531 1 91 156 ASP A C 1
ATOM 1142 O O . ASP A 1 156 ? -0.309 -6.656 -26.609 1 91 156 ASP A O 1
ATOM 1146 N N . VAL A 1 157 ? 0.332 -7.805 -24.844 1 95.31 157 VAL A N 1
ATOM 1147 C CA . VAL A 1 157 ? -0.328 -9.047 -25.234 1 95.31 157 VAL A CA 1
ATOM 1148 C C . VAL A 1 157 ? -1.775 -9.039 -24.75 1 95.31 157 VAL A C 1
ATOM 1150 O O . VAL A 1 157 ? -2.045 -8.734 -23.594 1 95.31 157 VAL A O 1
ATOM 1153 N N . ASP A 1 158 ? -2.732 -9.375 -25.641 1 97 158 ASP A N 1
ATOM 1154 C CA . ASP A 1 158 ? -4.121 -9.562 -25.234 1 97 158 ASP A CA 1
ATOM 1155 C C . ASP A 1 158 ? -4.348 -10.969 -24.688 1 97 158 ASP A C 1
ATOM 1157 O O . ASP A 1 158 ? -4.406 -11.93 -25.438 1 97 158 ASP A O 1
ATOM 1161 N N . LEU A 1 159 ? -4.523 -11.094 -23.406 1 97.88 159 LEU A N 1
ATOM 1162 C CA . LEU A 1 159 ? -4.621 -12.391 -22.75 1 97.88 159 LEU A CA 1
ATOM 1163 C C . LEU A 1 159 ? -5.914 -13.102 -23.141 1 97.88 159 LEU A C 1
ATOM 1165 O O . LEU A 1 159 ? -6.027 -14.32 -23 1 97.88 159 LEU A O 1
ATOM 1169 N N . ARG A 1 160 ? -6.918 -12.43 -23.641 1 96.06 160 ARG A N 1
ATOM 1170 C CA . ARG A 1 160 ? -8.195 -13.016 -24.031 1 96.06 160 ARG A CA 1
ATOM 1171 C C . ARG A 1 160 ? -8.016 -13.992 -25.188 1 96.06 160 ARG A C 1
ATOM 1173 O O . ARG A 1 160 ? -8.867 -14.852 -25.422 1 96.06 160 ARG A O 1
ATOM 1180 N N . THR A 1 161 ? -6.945 -13.773 -25.859 1 96.56 161 THR A N 1
ATOM 1181 C CA . THR A 1 161 ? -6.688 -14.625 -27.016 1 96.56 161 THR A CA 1
ATOM 1182 C C . THR A 1 161 ? -6.457 -16.062 -26.578 1 96.56 161 THR A C 1
ATOM 1184 O O . THR A 1 161 ? -6.512 -16.984 -27.406 1 96.56 161 THR A O 1
ATOM 1187 N N . LEU A 1 162 ? -6.156 -16.281 -25.375 1 97.38 162 LEU A N 1
ATOM 1188 C CA . LEU A 1 162 ? -5.965 -17.641 -24.859 1 97.38 162 LEU A CA 1
ATOM 1189 C C . LEU A 1 162 ? -7.293 -18.391 -24.797 1 97.38 162 LEU A C 1
ATOM 1191 O O . LEU A 1 162 ? -7.328 -19.609 -24.953 1 97.38 162 LEU A O 1
ATOM 1195 N N . CYS A 1 163 ? -8.312 -17.719 -24.516 1 95.69 163 CYS A N 1
ATOM 1196 C CA . CYS A 1 163 ? -9.648 -18.281 -24.391 1 95.69 163 CYS A CA 1
ATOM 1197 C C . CYS A 1 163 ? -10.703 -17.312 -24.906 1 95.69 163 CYS A C 1
ATOM 1199 O O . CYS A 1 163 ? -11.539 -16.828 -24.125 1 95.69 163 CYS A O 1
ATOM 1201 N N . PRO A 1 164 ? -10.805 -17.141 -26.172 1 92.81 164 PRO A N 1
ATOM 1202 C CA . PRO A 1 164 ? -11.656 -16.094 -26.734 1 92.81 164 PRO A CA 1
ATOM 1203 C C . PRO A 1 164 ? -13.141 -16.344 -26.484 1 92.81 164 PRO A C 1
ATOM 1205 O O . PRO A 1 164 ? -13.93 -15.391 -26.438 1 92.81 164 PRO A O 1
ATOM 1208 N N . ASP A 1 165 ? -13.508 -17.5 -26.172 1 90.31 165 ASP A N 1
ATOM 1209 C CA . ASP A 1 165 ? -14.93 -17.828 -26.078 1 90.31 165 ASP A CA 1
ATOM 1210 C C . ASP A 1 165 ? -15.375 -17.906 -24.625 1 90.31 165 ASP A C 1
ATOM 1212 O O . ASP A 1 165 ? -16.516 -18.281 -24.328 1 90.31 165 ASP A O 1
ATOM 1216 N N . ALA A 1 166 ? -14.531 -17.609 -23.734 1 92 166 ALA A N 1
ATOM 1217 C CA . ALA A 1 166 ? -14.891 -17.703 -22.328 1 92 166 ALA A CA 1
ATOM 1218 C C . ALA A 1 166 ? -15.922 -16.641 -21.953 1 92 166 ALA A C 1
ATOM 1220 O O . ALA A 1 166 ? -15.742 -15.461 -22.266 1 92 166 ALA A O 1
ATOM 1221 N N . GLU A 1 167 ? -16.969 -17.094 -21.281 1 88.38 167 GLU A N 1
ATOM 1222 C CA . GLU A 1 167 ? -18.016 -16.172 -20.828 1 88.38 167 GLU A CA 1
ATOM 1223 C C . GLU A 1 167 ? -17.484 -15.242 -19.734 1 88.38 167 GLU A C 1
ATOM 1225 O O . GLU A 1 167 ? -17.75 -14.039 -19.75 1 88.38 167 GLU A O 1
ATOM 1230 N N . VAL A 1 168 ? -16.891 -15.797 -18.844 1 96.62 168 VAL A N 1
ATOM 1231 C CA . VAL A 1 168 ? -16.234 -15.086 -17.75 1 96.62 168 VAL A CA 1
ATOM 1232 C C . VAL A 1 168 ? -14.719 -15.266 -17.844 1 96.62 168 VAL A C 1
ATOM 1234 O O . VAL A 1 168 ? -14.227 -16.391 -17.875 1 96.62 168 VAL A O 1
ATOM 1237 N N . PHE A 1 169 ? -14.078 -14.094 -17.984 1 98.06 169 PHE A N 1
ATOM 1238 C CA . PHE A 1 169 ? -12.625 -14.117 -18.156 1 98.06 169 PHE A CA 1
ATOM 1239 C C . PHE A 1 169 ? -11.953 -13.117 -17.219 1 98.06 169 PHE A C 1
ATOM 1241 O O . PHE A 1 169 ? -12.273 -11.93 -17.25 1 98.06 169 PHE A O 1
ATOM 1248 N N . VAL A 1 170 ? -11.078 -13.641 -16.391 1 97.75 170 VAL A N 1
ATOM 1249 C CA . VAL A 1 170 ? -10.297 -12.789 -15.492 1 97.75 170 VAL A CA 1
ATOM 1250 C C . VAL A 1 170 ? -8.812 -13.117 -15.633 1 97.75 170 VAL A C 1
ATOM 1252 O O . VAL A 1 170 ? -8.453 -14.211 -16.078 1 97.75 170 VAL A O 1
ATOM 1255 N N . ALA A 1 171 ? -7.996 -12.148 -15.328 1 98 171 ALA A N 1
ATOM 1256 C CA . ALA A 1 171 ? -6.551 -12.344 -15.398 1 98 171 ALA A CA 1
ATOM 1257 C C . ALA A 1 171 ? -5.824 -11.422 -14.422 1 98 171 ALA A C 1
ATOM 1259 O O . ALA A 1 171 ? -6.367 -10.391 -14.008 1 98 171 ALA A O 1
ATOM 1260 N N . GLY A 1 172 ? -4.648 -11.82 -14.023 1 96.94 172 GLY A N 1
ATOM 1261 C CA . GLY A 1 172 ? -3.842 -11.008 -13.133 1 96.94 172 GLY A CA 1
ATOM 1262 C C . GLY A 1 172 ? -2.385 -11.422 -13.094 1 96.94 172 GLY A C 1
ATOM 1263 O O . GLY A 1 172 ? -1.998 -12.406 -13.727 1 96.94 172 GLY A O 1
ATOM 1264 N N . ASN A 1 173 ? -1.631 -10.625 -12.414 1 96.94 173 ASN A N 1
ATOM 1265 C CA . ASN A 1 173 ? -0.219 -10.906 -12.172 1 96.94 173 ASN A CA 1
ATOM 1266 C C . ASN A 1 173 ? -0.031 -12.141 -11.289 1 96.94 173 ASN A C 1
ATOM 1268 O O . ASN A 1 173 ? -0.782 -12.344 -10.336 1 96.94 173 ASN A O 1
ATOM 1272 N N . ASP A 1 174 ? 0.973 -12.883 -11.578 1 97.62 174 ASP A N 1
ATOM 1273 C CA . ASP A 1 174 ? 1.209 -14.148 -10.898 1 97.62 174 ASP A CA 1
ATOM 1274 C C . ASP A 1 174 ? 1.434 -13.93 -9.398 1 97.62 174 ASP A C 1
ATOM 1276 O O . ASP A 1 174 ? 0.853 -14.641 -8.57 1 97.62 174 ASP A O 1
ATOM 1280 N N . ALA A 1 175 ? 2.221 -13.008 -9.031 1 97.88 175 ALA A N 1
ATOM 1281 C CA . ALA A 1 175 ? 2.475 -12.75 -7.613 1 97.88 175 ALA A CA 1
ATOM 1282 C C . ALA A 1 175 ? 1.206 -12.281 -6.906 1 97.88 175 ALA A C 1
ATOM 1284 O O . ALA A 1 175 ? 0.942 -12.68 -5.766 1 97.88 175 ALA A O 1
ATOM 1285 N N . THR A 1 176 ? 0.447 -11.453 -7.547 1 97.88 176 THR A N 1
ATOM 1286 C CA . THR A 1 176 ? -0.804 -10.969 -6.977 1 97.88 176 THR A CA 1
ATOM 1287 C C . THR A 1 176 ? -1.785 -12.117 -6.762 1 97.88 176 THR A C 1
ATOM 1289 O O . THR A 1 176 ? -2.385 -12.234 -5.691 1 97.88 176 THR A O 1
ATOM 1292 N N . LEU A 1 177 ? -1.906 -12.898 -7.75 1 98 177 LEU A N 1
ATOM 1293 C CA . LEU A 1 177 ? -2.838 -14.016 -7.648 1 98 177 LEU A CA 1
ATOM 1294 C C . LEU A 1 177 ? -2.359 -15.031 -6.613 1 98 177 LEU A C 1
ATOM 1296 O O . LEU A 1 177 ? -3.168 -15.594 -5.875 1 98 177 LEU A O 1
ATOM 1300 N N . ALA A 1 178 ? -1.087 -15.25 -6.57 1 98.56 178 ALA A N 1
ATOM 1301 C CA . ALA A 1 178 ? -0.54 -16.109 -5.527 1 98.56 178 ALA A CA 1
ATOM 1302 C C . ALA A 1 178 ? -0.832 -15.555 -4.141 1 98.56 178 ALA A C 1
ATOM 1304 O O . ALA A 1 178 ? -1.197 -16.297 -3.227 1 98.56 178 ALA A O 1
ATOM 1305 N N . ALA A 1 179 ? -0.664 -14.305 -3.996 1 98.5 179 ALA A N 1
ATOM 1306 C CA . ALA A 1 179 ? -0.927 -13.648 -2.719 1 98.5 179 ALA A CA 1
ATOM 1307 C C . ALA A 1 179 ? -2.383 -13.828 -2.299 1 98.5 179 ALA A C 1
ATOM 1309 O O . ALA A 1 179 ? -2.666 -14.141 -1.139 1 98.5 179 ALA A O 1
ATOM 1310 N N . ALA A 1 180 ? -3.225 -13.609 -3.23 1 96.81 180 ALA A N 1
ATOM 1311 C CA . ALA A 1 180 ? -4.648 -13.789 -2.953 1 96.81 180 ALA A CA 1
ATOM 1312 C C . ALA A 1 180 ? -4.938 -15.219 -2.502 1 96.81 180 ALA A C 1
ATOM 1314 O O . ALA A 1 180 ? -5.66 -15.438 -1.526 1 96.81 180 ALA A O 1
ATOM 1315 N N . ALA A 1 181 ? -4.383 -16.141 -3.189 1 97.5 181 ALA A N 1
ATOM 1316 C CA . ALA A 1 181 ? -4.598 -17.547 -2.852 1 97.5 181 ALA A CA 1
ATOM 1317 C C . ALA A 1 181 ? -4.074 -17.859 -1.454 1 97.5 181 ALA A C 1
ATOM 1319 O O . ALA A 1 181 ? -4.734 -18.547 -0.678 1 97.5 181 ALA A O 1
ATOM 1320 N N . GLU A 1 182 ? -2.885 -17.375 -1.155 1 97.88 182 GLU A N 1
ATOM 1321 C CA . GLU A 1 182 ? -2.293 -17.609 0.159 1 97.88 182 GLU A CA 1
ATOM 1322 C C . GLU A 1 182 ? -3.166 -17.031 1.269 1 97.88 182 GLU A C 1
ATOM 1324 O O . GLU A 1 182 ? -3.244 -17.594 2.363 1 97.88 182 GLU A O 1
ATOM 1329 N N . SER A 1 183 ? -3.76 -15.922 1.019 1 95.94 183 SER A N 1
ATOM 1330 C CA . SER A 1 183 ? -4.598 -15.266 2.016 1 95.94 183 SER A CA 1
ATOM 1331 C C . SER A 1 183 ? -5.914 -16.016 2.213 1 95.94 183 SER A C 1
ATOM 1333 O O . SER A 1 183 ? -6.531 -15.914 3.275 1 95.94 183 SER A O 1
ATOM 1335 N N . HIS A 1 184 ? -6.281 -16.75 1.249 1 92.62 184 HIS A N 1
ATOM 1336 C CA . HIS A 1 184 ? -7.551 -17.453 1.327 1 92.62 184 HIS A CA 1
ATOM 1337 C C . HIS A 1 184 ? -7.348 -18.891 1.817 1 92.62 184 HIS A C 1
ATOM 1339 O O . HIS A 1 184 ? -8.18 -19.406 2.564 1 92.62 184 HIS A O 1
ATOM 1345 N N . ARG A 1 185 ? -6.246 -19.5 1.408 1 94.44 185 ARG A N 1
ATOM 1346 C CA . ARG A 1 185 ? -6.117 -20.938 1.633 1 94.44 185 ARG A CA 1
ATOM 1347 C C . ARG A 1 185 ? -4.727 -21.281 2.152 1 94.44 185 ARG A C 1
ATOM 1349 O O . ARG A 1 185 ? -4.465 -22.438 2.516 1 94.44 185 ARG A O 1
ATOM 1356 N N . GLY A 1 186 ? -3.951 -20.359 2.199 1 96.88 186 GLY A N 1
ATOM 1357 C CA . GLY A 1 186 ? -2.562 -20.703 2.459 1 96.88 186 GLY A CA 1
ATOM 1358 C C . GLY A 1 186 ? -2.037 -20.125 3.756 1 96.88 186 GLY A C 1
ATOM 1359 O O . GLY A 1 186 ? -2.76 -20.047 4.754 1 96.88 186 GLY A O 1
ATOM 1360 N N . ALA A 1 187 ? -0.792 -19.781 3.719 1 98.19 187 ALA A N 1
ATOM 1361 C CA . ALA A 1 187 ? -0.036 -19.422 4.91 1 98.19 187 ALA A CA 1
ATOM 1362 C C . ALA A 1 187 ? -0.467 -18.047 5.426 1 98.19 187 ALA A C 1
ATOM 1364 O O . ALA A 1 187 ? -0.164 -17.688 6.566 1 98.19 187 ALA A O 1
ATOM 1365 N N . ALA A 1 188 ? -1.151 -17.281 4.633 1 97.94 188 ALA A N 1
ATOM 1366 C CA . ALA A 1 188 ? -1.472 -15.914 5.031 1 97.94 188 ALA A CA 1
ATOM 1367 C C . ALA A 1 188 ? -2.9 -15.812 5.559 1 97.94 188 ALA A C 1
ATOM 1369 O O . ALA A 1 188 ? -3.404 -14.719 5.805 1 97.94 188 ALA A O 1
ATOM 1370 N N . VAL A 1 189 ? -3.582 -16.953 5.68 1 95.75 189 VAL A N 1
ATOM 1371 C CA . VAL A 1 189 ? -4.91 -16.953 6.281 1 95.75 189 VAL A CA 1
ATOM 1372 C C . VAL A 1 189 ? -4.844 -16.344 7.68 1 95.75 189 VAL A C 1
ATOM 1374 O O . VAL A 1 189 ? -3.979 -16.719 8.477 1 95.75 189 VAL A O 1
ATOM 1377 N N . GLY A 1 190 ? -5.684 -15.32 7.914 1 95.25 190 GLY A N 1
ATOM 1378 C CA . GLY A 1 190 ? -5.77 -14.719 9.234 1 95.25 190 GLY A CA 1
ATOM 1379 C C . GLY A 1 190 ? -4.93 -13.461 9.375 1 95.25 190 GLY A C 1
ATOM 1380 O O . GLY A 1 190 ? -5.113 -12.688 10.32 1 95.25 190 GLY A O 1
ATOM 1381 N N . ALA A 1 191 ? -3.977 -13.242 8.461 1 97.06 191 ALA A N 1
ATOM 1382 C CA . ALA A 1 191 ? -3.162 -12.031 8.508 1 97.06 191 ALA A CA 1
ATOM 1383 C C . ALA A 1 191 ? -4.004 -10.789 8.219 1 97.06 191 ALA A C 1
ATOM 1385 O O . ALA A 1 191 ? -4.918 -10.828 7.391 1 97.06 191 ALA A O 1
ATOM 1386 N N . SER A 1 192 ? -3.688 -9.68 8.906 1 96.38 192 SER A N 1
ATOM 1387 C CA . SER A 1 192 ? -4.359 -8.414 8.633 1 96.38 192 SER A CA 1
ATOM 1388 C C . SER A 1 192 ? -3.801 -7.758 7.379 1 96.38 192 SER A C 1
ATOM 1390 O O . SER A 1 192 ? -4.559 -7.34 6.5 1 96.38 192 SER A O 1
ATOM 1392 N N . VAL A 1 193 ? -2.508 -7.652 7.328 1 97.88 193 VAL A N 1
ATOM 1393 C CA . VAL A 1 193 ? -1.779 -7.152 6.168 1 97.88 193 VAL A CA 1
ATOM 1394 C C . VAL A 1 193 ? -0.674 -8.133 5.789 1 97.88 193 VAL A C 1
ATOM 1396 O O . VAL A 1 193 ? 0.362 -8.203 6.453 1 97.88 193 VAL A O 1
ATOM 1399 N N . ALA A 1 194 ? -0.863 -8.82 4.703 1 98.62 194 ALA A N 1
ATOM 1400 C CA . ALA A 1 194 ? 0.112 -9.812 4.258 1 98.62 194 ALA A CA 1
ATOM 1401 C C . ALA A 1 194 ? 0.931 -9.289 3.082 1 98.62 194 ALA A C 1
ATOM 1403 O O . ALA A 1 194 ? 0.386 -8.672 2.164 1 98.62 194 ALA A O 1
ATOM 1404 N N . LEU A 1 195 ? 2.203 -9.445 3.209 1 98.81 195 LEU A N 1
ATOM 1405 C CA . LEU A 1 195 ? 3.129 -9.188 2.111 1 98.81 195 LEU A CA 1
ATOM 1406 C C . LEU A 1 195 ? 3.613 -10.492 1.488 1 98.81 195 LEU A C 1
ATOM 1408 O O . LEU A 1 195 ? 4.242 -11.312 2.162 1 98.81 195 LEU A O 1
ATOM 1412 N N . HIS A 1 196 ? 3.256 -10.688 0.263 1 98.81 196 HIS A N 1
ATOM 1413 C CA . HIS A 1 196 ? 3.719 -11.852 -0.478 1 98.81 196 HIS A CA 1
ATOM 1414 C C . HIS A 1 196 ? 4.805 -11.477 -1.478 1 98.81 196 HIS A C 1
ATOM 1416 O O . HIS A 1 196 ? 4.629 -10.555 -2.275 1 98.81 196 HIS A O 1
ATOM 1422 N N . LEU A 1 197 ? 5.898 -12.172 -1.412 1 98.81 197 LEU A N 1
ATOM 1423 C CA . LEU A 1 197 ? 6.992 -11.984 -2.361 1 98.81 197 LEU A CA 1
ATOM 1424 C C . LEU A 1 197 ? 7.301 -13.281 -3.094 1 98.81 197 LEU A C 1
ATOM 1426 O O . LEU A 1 197 ? 7.391 -14.344 -2.473 1 98.81 197 LEU A O 1
ATOM 1430 N N . ARG A 1 198 ? 7.398 -13.156 -4.348 1 98.19 198 ARG A N 1
ATOM 1431 C CA . ARG A 1 198 ? 7.68 -14.305 -5.203 1 98.19 198 ARG A CA 1
ATOM 1432 C C . ARG A 1 198 ? 8.859 -14.016 -6.133 1 98.19 198 ARG A C 1
ATOM 1434 O O . ARG A 1 198 ? 8.844 -13.031 -6.875 1 98.19 198 ARG A O 1
ATOM 1441 N N . ILE A 1 199 ? 9.914 -14.883 -6.051 1 97.88 199 ILE A N 1
ATOM 1442 C CA . ILE A 1 199 ? 11.102 -14.719 -6.887 1 97.88 199 ILE A CA 1
ATOM 1443 C C . ILE A 1 199 ? 11.109 -15.773 -7.984 1 97.88 199 ILE A C 1
ATOM 1445 O O . ILE A 1 199 ? 11.062 -16.969 -7.699 1 97.88 199 ILE A O 1
ATOM 1449 N N . GLU A 1 200 ? 11.109 -15.398 -9.156 1 95.06 200 GLU A N 1
ATOM 1450 C CA . GLU A 1 200 ? 11.312 -16.188 -10.367 1 95.06 200 GLU A CA 1
ATOM 1451 C C . GLU A 1 200 ? 12.406 -15.578 -11.242 1 95.06 200 GLU A C 1
ATOM 1453 O O . GLU A 1 200 ? 13.539 -15.375 -10.781 1 95.06 200 GLU A O 1
ATOM 1458 N N . ALA A 1 201 ? 12.117 -15.234 -12.477 1 92.81 201 ALA A N 1
ATOM 1459 C CA . ALA A 1 201 ? 13 -14.328 -13.211 1 92.81 201 ALA A CA 1
ATOM 1460 C C . ALA A 1 201 ? 12.688 -12.875 -12.859 1 92.81 201 ALA A C 1
ATOM 1462 O O . ALA A 1 201 ? 11.969 -12.195 -13.594 1 92.81 201 ALA A O 1
ATOM 1463 N N . GLY A 1 202 ? 13.266 -12.453 -11.789 1 94.31 202 GLY A N 1
ATOM 1464 C CA . GLY A 1 202 ? 12.898 -11.219 -11.117 1 94.31 202 GLY A CA 1
ATOM 1465 C C . GLY A 1 202 ? 12.094 -11.445 -9.852 1 94.31 202 GLY A C 1
ATOM 1466 O O . GLY A 1 202 ? 11.984 -12.578 -9.375 1 94.31 202 GLY A O 1
ATOM 1467 N N . LEU A 1 203 ? 11.633 -10.383 -9.289 1 96.44 203 LEU A N 1
ATOM 1468 C CA . LEU A 1 203 ? 10.852 -10.438 -8.062 1 96.44 203 LEU A CA 1
ATOM 1469 C C . LEU A 1 203 ? 9.57 -9.633 -8.195 1 96.44 203 LEU A C 1
ATOM 1471 O O . LEU A 1 203 ? 9.594 -8.484 -8.641 1 96.44 203 LEU A O 1
ATOM 1475 N N . GLY A 1 204 ? 8.445 -10.289 -7.961 1 96.56 204 GLY A N 1
ATOM 1476 C CA . GLY A 1 204 ? 7.152 -9.641 -7.816 1 96.56 204 GLY A CA 1
ATOM 1477 C C . GLY A 1 204 ? 6.539 -9.836 -6.441 1 96.56 204 GLY A C 1
ATOM 1478 O O . GLY A 1 204 ? 7.012 -10.656 -5.656 1 96.56 204 GLY A O 1
ATOM 1479 N N . GLY A 1 205 ? 5.574 -9.062 -6.203 1 98.12 205 GLY A N 1
ATOM 1480 C CA . GLY A 1 205 ? 4.887 -9.203 -4.93 1 98.12 205 GLY A CA 1
ATOM 1481 C C . GLY A 1 205 ? 3.508 -8.57 -4.918 1 98.12 205 GLY A C 1
ATOM 1482 O O . GLY A 1 205 ? 3.012 -8.133 -5.961 1 98.12 205 GLY A O 1
ATOM 1483 N N . ALA A 1 206 ? 2.932 -8.68 -3.771 1 98.44 206 ALA A N 1
ATOM 1484 C CA . ALA A 1 206 ? 1.628 -8.062 -3.549 1 98.44 206 ALA A CA 1
ATOM 1485 C C . ALA A 1 206 ? 1.351 -7.883 -2.059 1 98.44 206 ALA A C 1
ATOM 1487 O O . ALA A 1 206 ? 1.872 -8.633 -1.231 1 98.44 206 ALA A O 1
ATOM 1488 N N . VAL A 1 207 ? 0.592 -6.875 -1.806 1 98.19 207 VAL A N 1
ATOM 1489 C CA . VAL A 1 207 ? 0.034 -6.684 -0.471 1 98.19 207 VAL A CA 1
ATOM 1490 C C . VAL A 1 207 ? -1.437 -7.094 -0.462 1 98.19 207 VAL A C 1
ATOM 1492 O O . VAL A 1 207 ? -2.184 -6.773 -1.39 1 98.19 207 VAL A O 1
ATOM 1495 N N . VAL A 1 208 ? -1.781 -7.887 0.465 1 97.31 208 VAL A N 1
ATOM 1496 C CA . VAL A 1 208 ? -3.186 -8.18 0.728 1 97.31 208 VAL A CA 1
ATOM 1497 C C . VAL A 1 208 ? -3.613 -7.539 2.045 1 97.31 208 VAL A C 1
ATOM 1499 O O . VAL A 1 208 ? -3.08 -7.871 3.105 1 97.31 208 VAL A O 1
ATOM 1502 N N . ASP A 1 209 ? -4.461 -6.617 1.99 1 95.5 209 ASP A N 1
ATOM 1503 C CA . ASP A 1 209 ? -4.98 -5.879 3.139 1 95.5 209 ASP A CA 1
ATOM 1504 C C . ASP A 1 209 ? -6.43 -6.266 3.428 1 95.5 209 ASP A C 1
ATOM 1506 O O . ASP A 1 209 ? -7.32 -5.996 2.623 1 95.5 209 ASP A O 1
ATOM 1510 N N . GLY A 1 210 ? -6.684 -6.855 4.543 1 90.19 210 GLY A N 1
ATOM 1511 C CA . GLY A 1 210 ? -8.023 -7.301 4.887 1 90.19 210 GLY A CA 1
ATOM 1512 C C . GLY A 1 210 ? -8.578 -8.328 3.918 1 90.19 210 GLY A C 1
ATOM 1513 O O . GLY A 1 210 ? -9.75 -8.266 3.539 1 90.19 210 GLY A O 1
ATOM 1514 N N . GLY A 1 211 ? -7.742 -9.047 3.391 1 89.62 211 GLY A N 1
ATOM 1515 C CA . GLY A 1 211 ? -8.172 -10.117 2.508 1 89.62 211 GLY A CA 1
ATOM 1516 C C . GLY A 1 211 ? -8.266 -9.695 1.056 1 89.62 211 GLY A C 1
ATOM 1517 O O . GLY A 1 211 ? -8.57 -10.516 0.184 1 89.62 211 GLY A O 1
ATOM 1518 N N . ARG A 1 212 ? -7.984 -8.516 0.798 1 91.12 212 ARG A N 1
ATOM 1519 C CA . ARG A 1 212 ? -8.094 -8.016 -0.57 1 91.12 212 ARG A CA 1
ATOM 1520 C C . ARG A 1 212 ? -6.734 -7.57 -1.1 1 91.12 212 ARG A C 1
ATOM 1522 O O . ARG A 1 212 ? -6.027 -6.801 -0.443 1 91.12 212 ARG A O 1
ATOM 1529 N N . PRO A 1 213 ? -6.395 -8 -2.312 1 93.94 213 PRO A N 1
ATOM 1530 C CA . PRO A 1 213 ? -5.141 -7.531 -2.9 1 93.94 213 PRO A CA 1
ATOM 1531 C C . PRO A 1 213 ? -5.168 -6.043 -3.238 1 93.94 213 PRO A C 1
ATOM 1533 O O . PRO A 1 213 ? -6.191 -5.523 -3.691 1 93.94 213 PRO A O 1
ATOM 1536 N N . VAL A 1 214 ? -4.098 -5.371 -2.945 1 93.38 214 VAL A N 1
ATOM 1537 C CA . VAL A 1 214 ? -3.906 -3.99 -3.379 1 93.38 214 VAL A CA 1
ATOM 1538 C C . VAL A 1 214 ? -3.426 -3.967 -4.828 1 93.38 214 VAL A C 1
ATOM 1540 O O . VAL A 1 214 ? -2.314 -4.41 -5.129 1 93.38 214 VAL A O 1
ATOM 1543 N N . ILE A 1 215 ? -4.207 -3.363 -5.723 1 91.5 215 ILE A N 1
ATOM 1544 C CA . ILE A 1 215 ? -3.953 -3.557 -7.145 1 91.5 215 ILE A CA 1
ATOM 1545 C C . ILE A 1 215 ? -3.295 -2.307 -7.727 1 91.5 215 ILE A C 1
ATOM 1547 O O . ILE A 1 215 ? -2.682 -2.359 -8.797 1 91.5 215 ILE A O 1
ATOM 1551 N N . GLY A 1 216 ? -3.4 -1.136 -7.023 1 93.44 216 GLY A N 1
ATOM 1552 C CA . GLY A 1 216 ? -2.838 0.106 -7.531 1 93.44 216 GLY A CA 1
ATOM 1553 C C . GLY A 1 216 ? -3.746 0.812 -8.523 1 93.44 216 GLY A C 1
ATOM 1554 O O . GLY A 1 216 ? -4.871 0.369 -8.766 1 93.44 216 GLY A O 1
ATOM 1555 N N . ALA A 1 217 ? -3.303 1.936 -9.062 1 93.06 217 ALA A N 1
ATOM 1556 C CA . ALA A 1 217 ? -4.109 2.797 -9.922 1 93.06 217 ALA A CA 1
ATOM 1557 C C . ALA A 1 217 ? -4.309 2.164 -11.297 1 93.06 217 ALA A C 1
ATOM 1559 O O . ALA A 1 217 ? -5.375 2.299 -11.898 1 93.06 217 ALA A O 1
ATOM 1560 N N . ARG A 1 218 ? -3.322 1.429 -11.727 1 88.94 218 ARG A N 1
ATOM 1561 C CA . ARG A 1 218 ? -3.348 0.91 -13.094 1 88.94 218 ARG A CA 1
ATOM 1562 C C . ARG A 1 218 ? -3.238 -0.612 -13.102 1 88.94 218 ARG A C 1
ATOM 1564 O O . ARG A 1 218 ? -2.949 -1.213 -14.133 1 88.94 218 ARG A O 1
ATOM 1571 N N . GLY A 1 219 ? -3.326 -1.146 -11.961 1 88.44 219 GLY A N 1
ATOM 1572 C CA . GLY A 1 219 ? -3.207 -2.592 -11.867 1 88.44 219 GLY A CA 1
ATOM 1573 C C . GLY A 1 219 ? -1.768 -3.072 -11.828 1 88.44 219 GLY A C 1
ATOM 1574 O O . GLY A 1 219 ? -1.49 -4.242 -12.094 1 88.44 219 GLY A O 1
ATOM 1575 N N . ALA A 1 220 ? -0.85 -2.219 -11.477 1 93 220 ALA A N 1
ATOM 1576 C CA . ALA A 1 220 ? 0.573 -2.541 -11.555 1 93 220 ALA A CA 1
ATOM 1577 C C . ALA A 1 220 ? 1.215 -2.514 -10.172 1 93 220 ALA A C 1
ATOM 1579 O O . ALA A 1 220 ? 2.441 -2.457 -10.047 1 93 220 ALA A O 1
ATOM 15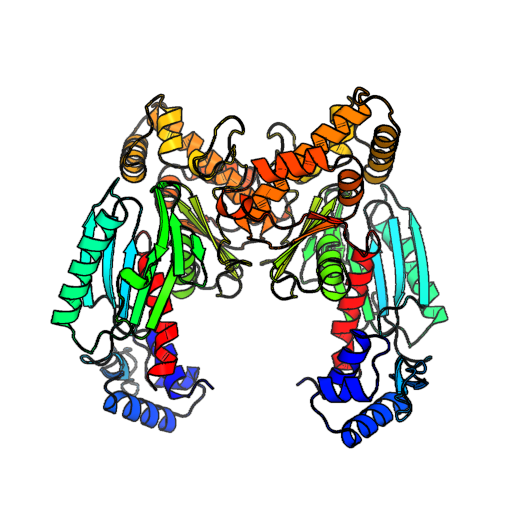80 N N . ALA A 1 221 ? 0.411 -2.521 -9.141 1 95.88 221 ALA A N 1
ATOM 1581 C CA . ALA A 1 221 ? 0.976 -2.566 -7.793 1 95.88 221 ALA A CA 1
ATOM 1582 C C . ALA A 1 221 ? 1.715 -3.879 -7.551 1 95.88 221 ALA A C 1
ATOM 1584 O O . ALA A 1 221 ? 1.392 -4.902 -8.156 1 95.88 221 ALA A O 1
ATOM 1585 N N . GLY A 1 222 ? 2.705 -3.803 -6.699 1 97.19 222 GLY A N 1
ATOM 1586 C CA . GLY A 1 222 ? 3.4 -5.012 -6.285 1 97.19 222 GLY A CA 1
ATOM 1587 C C . GLY A 1 222 ? 4.695 -5.246 -7.039 1 97.19 222 GLY A C 1
ATOM 1588 O O . GLY A 1 222 ? 5.414 -6.207 -6.766 1 97.19 222 GLY A O 1
ATOM 1589 N N . GLU A 1 223 ? 5 -4.359 -7.93 1 96.88 223 GLU A N 1
ATOM 1590 C CA . GLU A 1 223 ? 6.262 -4.488 -8.648 1 96.88 223 GLU A CA 1
ATOM 1591 C C . GLU A 1 223 ? 7.438 -4.031 -7.789 1 96.88 223 GLU A C 1
ATOM 1593 O O . GLU A 1 223 ? 8.25 -3.209 -8.227 1 96.88 223 GLU A O 1
ATOM 1598 N N . PHE A 1 224 ? 7.527 -4.656 -6.633 1 98.25 224 PHE A N 1
ATOM 1599 C CA . PHE A 1 224 ? 8.539 -4.297 -5.648 1 98.25 224 PHE A CA 1
ATOM 1600 C C . PHE A 1 224 ? 9.938 -4.621 -6.168 1 98.25 224 PHE A C 1
ATOM 1602 O O . PHE A 1 224 ? 10.922 -4.035 -5.715 1 98.25 224 PHE A O 1
ATOM 1609 N N . GLY A 1 225 ? 10.047 -5.551 -7.051 1 97.56 225 GLY A N 1
ATOM 1610 C CA . GLY A 1 225 ? 11.32 -5.902 -7.645 1 97.56 225 GLY A CA 1
ATOM 1611 C C . GLY A 1 225 ? 11.984 -4.746 -8.367 1 97.56 225 GLY A C 1
ATOM 1612 O O . GLY A 1 225 ? 13.18 -4.789 -8.656 1 97.56 225 GLY A O 1
ATOM 1613 N N . HIS A 1 226 ? 11.25 -3.77 -8.656 1 97.06 226 HIS A N 1
ATOM 1614 C CA . HIS A 1 226 ? 11.781 -2.639 -9.406 1 97.06 226 HIS A CA 1
ATOM 1615 C C . HIS A 1 226 ? 12.023 -1.438 -8.5 1 97.06 226 HIS A C 1
ATOM 1617 O O . HIS A 1 226 ? 12.148 -0.307 -8.977 1 97.06 226 HIS A O 1
ATOM 1623 N N . MET A 1 227 ? 12.078 -1.67 -7.234 1 97.81 227 MET A N 1
ATOM 1624 C CA . MET A 1 227 ? 12.57 -0.672 -6.289 1 97.81 227 MET A CA 1
ATOM 1625 C C . MET A 1 227 ? 14.094 -0.665 -6.246 1 97.81 227 MET A C 1
ATOM 1627 O O . MET A 1 227 ? 14.734 -1.688 -6.5 1 97.81 227 MET A O 1
ATOM 1631 N N . PRO A 1 228 ? 14.617 0.465 -5.902 1 96.81 228 PRO A N 1
ATOM 1632 C CA . PRO A 1 228 ? 16.078 0.596 -5.984 1 96.81 228 PRO A CA 1
ATOM 1633 C C . PRO A 1 228 ? 16.781 0.053 -4.746 1 96.81 228 PRO A C 1
ATOM 1635 O O . PRO A 1 228 ? 17.547 0.778 -4.102 1 96.81 228 PRO A O 1
ATOM 1638 N N . PHE A 1 229 ? 16.719 -1.197 -4.469 1 95.88 229 PHE A N 1
ATOM 1639 C CA . PHE A 1 229 ? 17.344 -1.867 -3.338 1 95.88 229 PHE A CA 1
ATOM 1640 C C . PHE A 1 229 ? 18.656 -2.514 -3.756 1 95.88 229 PHE A C 1
ATOM 1642 O O . PHE A 1 229 ? 19.406 -3.031 -2.914 1 95.88 229 PHE A O 1
ATOM 1649 N N . GLY A 1 230 ? 18.984 -2.545 -5.008 1 93.69 230 GLY A N 1
ATOM 1650 C CA . GLY A 1 230 ? 20.188 -3.176 -5.52 1 93.69 230 GLY A CA 1
ATOM 1651 C C . GLY A 1 23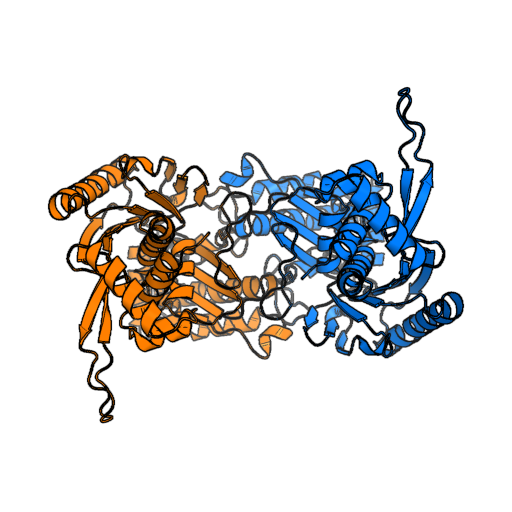0 ? 21.281 -2.182 -5.875 1 93.69 230 GLY A C 1
ATOM 1652 O O . GLY A 1 230 ? 21.234 -1.023 -5.457 1 93.69 230 GLY A O 1
ATOM 1653 N N . ASP A 1 231 ? 22.25 -2.658 -6.555 1 92.25 231 ASP A N 1
ATOM 1654 C CA . ASP A 1 231 ? 23.375 -1.85 -7.016 1 92.25 231 ASP A CA 1
ATOM 1655 C C . ASP A 1 231 ? 22.953 -0.891 -8.125 1 92.25 231 ASP A C 1
ATOM 1657 O O . ASP A 1 231 ? 22.578 -1.323 -9.211 1 92.25 231 ASP A O 1
ATOM 1661 N N . PRO A 1 232 ? 23.078 0.398 -7.871 1 90.62 232 PRO A N 1
ATOM 1662 C CA . PRO A 1 232 ? 22.641 1.377 -8.867 1 90.62 232 PRO A CA 1
ATOM 1663 C C . PRO A 1 232 ? 23.438 1.293 -10.164 1 90.62 232 PRO A C 1
ATOM 1665 O O . PRO A 1 232 ? 23.031 1.852 -11.188 1 90.62 232 PRO A O 1
ATOM 1668 N N . ALA A 1 233 ? 24.547 0.673 -10.164 1 91.88 233 ALA A N 1
ATOM 1669 C CA . ALA A 1 233 ? 25.375 0.559 -11.359 1 91.88 233 ALA A CA 1
ATOM 1670 C C . ALA A 1 233 ? 24.812 -0.487 -12.32 1 91.88 233 ALA A C 1
ATOM 1672 O O . ALA A 1 233 ? 25.203 -0.542 -13.484 1 91.88 233 ALA A O 1
ATOM 1673 N N . VAL A 1 234 ? 23.906 -1.307 -11.883 1 92.5 234 VAL A N 1
ATOM 1674 C CA . VAL A 1 234 ? 23.359 -2.395 -12.688 1 92.5 234 VAL A CA 1
ATOM 1675 C C . VAL A 1 234 ? 22.078 -1.938 -13.367 1 92.5 234 VAL A C 1
ATOM 1677 O O . VAL A 1 234 ? 21.156 -1.443 -12.711 1 92.5 234 VAL A O 1
ATOM 1680 N N . ARG A 1 235 ? 21.953 -2.123 -14.656 1 92.06 235 ARG A N 1
ATOM 1681 C CA . ARG A 1 235 ? 20.766 -1.777 -15.43 1 92.06 235 ARG A CA 1
ATOM 1682 C C . ARG A 1 235 ? 19.797 -2.951 -15.484 1 92.06 235 ARG A C 1
ATOM 1684 O O . ARG A 1 235 ? 20.203 -4.09 -15.727 1 92.06 235 ARG A O 1
ATOM 1691 N N . CYS A 1 236 ? 18.625 -2.646 -15.258 1 93.25 236 CYS A N 1
ATOM 1692 C CA . CYS A 1 236 ? 17.562 -3.639 -15.32 1 93.25 236 CYS A CA 1
ATOM 1693 C C . CYS A 1 236 ? 16.875 -3.627 -16.688 1 93.25 236 CYS A C 1
ATOM 1695 O O . CYS A 1 236 ? 16.766 -2.576 -17.328 1 93.25 236 CYS A O 1
ATOM 1697 N N . PRO A 1 237 ? 16.344 -4.793 -17.188 1 88.94 237 PRO A N 1
ATOM 1698 C CA . PRO A 1 237 ? 15.617 -4.82 -18.453 1 88.94 237 PRO A CA 1
ATOM 1699 C C . PRO A 1 237 ? 14.398 -3.904 -18.453 1 88.94 237 PRO A C 1
ATOM 1701 O O . PRO A 1 237 ? 13.891 -3.551 -19.516 1 88.94 237 PRO A O 1
ATOM 1704 N N . CYS A 1 238 ? 13.953 -3.52 -17.328 1 90.31 238 CYS A N 1
ATOM 1705 C CA . CYS A 1 238 ? 12.781 -2.65 -17.266 1 90.31 238 CYS A CA 1
ATOM 1706 C C . CYS A 1 238 ? 13.148 -1.215 -17.609 1 90.31 238 CYS A C 1
ATOM 1708 O O . CYS A 1 238 ? 12.266 -0.376 -17.812 1 90.31 238 CYS A O 1
ATOM 1710 N N . GLY A 1 239 ? 14.453 -0.931 -17.703 1 90.75 239 GLY A N 1
ATOM 1711 C CA . GLY A 1 239 ? 14.945 0.397 -18.047 1 90.75 239 GLY A CA 1
ATOM 1712 C C . GLY A 1 239 ? 15.5 1.148 -16.844 1 90.75 239 GLY A C 1
ATOM 1713 O O . GLY A 1 239 ? 16.266 2.096 -17 1 90.75 239 GLY A O 1
ATOM 1714 N N . ALA A 1 240 ? 15.148 0.785 -15.648 1 93.94 240 ALA A N 1
ATOM 1715 C CA . ALA A 1 240 ? 15.625 1.44 -14.438 1 93.94 240 ALA A CA 1
ATOM 1716 C C . ALA A 1 240 ? 16.969 0.854 -13.984 1 93.94 240 ALA A C 1
ATOM 1718 O O . ALA A 1 240 ? 17.547 0.02 -14.68 1 93.94 240 ALA A O 1
ATOM 1719 N N . ARG A 1 241 ? 17.5 1.399 -12.914 1 92.31 241 ARG A N 1
ATOM 1720 C CA . ARG A 1 241 ? 18.766 0.938 -12.359 1 92.31 241 ARG A CA 1
ATOM 1721 C C . ARG A 1 241 ? 18.594 0.474 -10.914 1 92.31 241 ARG A C 1
ATOM 1723 O O . ARG A 1 241 ? 17.781 1.021 -10.18 1 92.31 241 ARG A O 1
ATOM 1730 N N . GLY A 1 242 ? 19.375 -0.512 -10.578 1 94.31 242 GLY A N 1
ATOM 1731 C CA . GLY A 1 242 ? 19.453 -0.933 -9.188 1 94.31 242 GLY A CA 1
ATOM 1732 C C . GLY A 1 242 ? 18.203 -1.667 -8.711 1 94.31 242 GLY A C 1
ATOM 1733 O O . GLY A 1 242 ? 17.922 -1.719 -7.516 1 94.31 242 GLY A O 1
ATOM 1734 N N . CYS A 1 243 ? 17.5 -2.236 -9.648 1 96.81 243 CYS A N 1
ATOM 1735 C CA . CYS A 1 243 ? 16.266 -2.926 -9.289 1 96.81 243 CYS A CA 1
ATOM 1736 C C . CYS A 1 243 ? 16.547 -4.125 -8.391 1 96.81 243 CYS A C 1
ATOM 1738 O O . CYS A 1 243 ? 17.516 -4.848 -8.609 1 96.81 243 CYS A O 1
ATOM 1740 N N . TRP A 1 244 ? 15.695 -4.34 -7.48 1 97.88 244 TRP A N 1
ATOM 1741 C CA . TRP A 1 244 ? 15.836 -5.355 -6.438 1 97.88 244 TRP A CA 1
ATOM 1742 C C . TRP A 1 244 ? 15.727 -6.758 -7.023 1 97.88 244 TRP A C 1
ATOM 1744 O O . TRP A 1 244 ? 16.469 -7.66 -6.645 1 97.88 244 TRP A O 1
ATOM 1754 N N . GLY A 1 245 ? 14.891 -6.953 -7.934 1 96.94 245 GLY A N 1
ATOM 1755 C CA . GLY A 1 245 ? 14.586 -8.273 -8.477 1 96.94 245 GLY A CA 1
ATOM 1756 C C . GLY A 1 245 ? 15.797 -8.969 -9.062 1 96.94 245 GLY A C 1
ATOM 1757 O O . GLY A 1 245 ? 16.031 -10.148 -8.789 1 96.94 245 GLY A O 1
ATOM 1758 N N . ILE A 1 246 ? 16.578 -8.227 -9.828 1 94.94 246 ILE A N 1
ATOM 1759 C CA . ILE A 1 246 ? 17.719 -8.844 -10.492 1 94.94 246 ILE A CA 1
ATOM 1760 C C . ILE A 1 246 ? 18.906 -8.883 -9.539 1 94.94 246 ILE A C 1
ATOM 1762 O O . ILE A 1 246 ? 20 -9.297 -9.922 1 94.94 246 ILE A O 1
ATOM 1766 N N . ALA A 1 247 ? 18.703 -8.453 -8.312 1 97.44 247 ALA A N 1
ATOM 1767 C CA . ALA A 1 247 ? 19.719 -8.555 -7.266 1 97.44 247 ALA A CA 1
ATOM 1768 C C . ALA A 1 247 ? 19.469 -9.773 -6.383 1 97.44 247 ALA A C 1
ATOM 1770 O O . ALA A 1 247 ? 20.297 -10.109 -5.527 1 97.44 247 ALA A O 1
ATOM 1771 N N . VAL A 1 248 ? 18.312 -10.461 -6.609 1 98.25 248 VAL A N 1
ATOM 1772 C CA . VAL A 1 248 ? 18 -11.547 -5.676 1 98.25 248 VAL A CA 1
ATOM 1773 C C . VAL A 1 248 ? 17.641 -12.805 -6.445 1 98.25 248 VAL A C 1
ATOM 1775 O O . VAL A 1 248 ? 17.328 -13.836 -5.848 1 98.25 248 VAL A O 1
ATOM 1778 N N . ASP A 1 249 ? 17.672 -12.797 -7.754 1 97.44 249 ASP A N 1
ATOM 1779 C CA . ASP A 1 249 ? 17.234 -13.938 -8.562 1 97.44 249 ASP A CA 1
ATOM 1780 C C . ASP A 1 249 ? 18.438 -14.633 -9.203 1 97.44 249 ASP A C 1
ATOM 1782 O O . ASP A 1 249 ? 19.562 -14.508 -8.727 1 97.44 249 ASP A O 1
ATOM 1786 N N . GLY A 1 250 ? 18.156 -15.469 -10.25 1 97.06 250 GLY A N 1
ATOM 1787 C CA . GLY A 1 250 ? 19.203 -16.219 -10.93 1 97.06 250 GLY A CA 1
ATOM 1788 C C . GLY A 1 250 ? 20.234 -15.328 -11.609 1 97.06 250 GLY A C 1
ATOM 1789 O O . GLY A 1 250 ? 21.391 -15.695 -11.742 1 97.06 250 GLY A O 1
ATOM 1790 N N . HIS A 1 251 ? 19.844 -14.148 -12.07 1 95 251 HIS A N 1
ATOM 1791 C CA . HIS A 1 251 ? 20.766 -13.203 -12.664 1 95 251 HIS A CA 1
ATOM 1792 C C . HIS A 1 251 ? 21.828 -12.758 -11.656 1 95 251 HIS A C 1
ATOM 1794 O O . HIS A 1 251 ? 23 -12.633 -12 1 95 251 HIS A O 1
ATOM 1800 N N . ALA A 1 252 ? 21.391 -12.5 -10.5 1 97.31 252 ALA A N 1
ATOM 1801 C CA . ALA A 1 252 ? 22.312 -12.094 -9.438 1 97.31 252 ALA A CA 1
ATOM 1802 C C . ALA A 1 252 ? 23.328 -13.195 -9.133 1 97.31 252 ALA A C 1
ATOM 1804 O O . ALA A 1 252 ? 24.516 -12.93 -8.977 1 97.31 252 ALA A O 1
ATOM 1805 N N . LEU A 1 253 ? 22.797 -14.43 -9.016 1 98.12 253 LEU A N 1
ATOM 1806 C CA . LEU A 1 253 ? 23.688 -15.562 -8.742 1 98.12 253 LEU A CA 1
ATOM 1807 C C . LEU A 1 253 ? 24.734 -15.719 -9.836 1 98.12 253 LEU A C 1
ATOM 1809 O O . LEU A 1 253 ? 25.906 -15.922 -9.555 1 98.12 253 LEU A O 1
ATOM 1813 N N . ALA A 1 254 ? 24.312 -15.641 -11.062 1 97.94 254 ALA A N 1
ATOM 1814 C CA . ALA A 1 254 ? 25.234 -15.758 -12.18 1 97.94 254 ALA A CA 1
ATOM 1815 C C . ALA A 1 254 ? 26.297 -14.664 -12.117 1 97.94 254 ALA A C 1
ATOM 1817 O O . ALA A 1 254 ? 27.484 -14.945 -12.297 1 97.94 254 ALA A O 1
ATOM 1818 N N . ARG A 1 255 ? 25.922 -13.414 -11.859 1 96.81 255 ARG A N 1
ATOM 1819 C CA . ARG A 1 255 ? 26.844 -12.305 -11.766 1 96.81 255 ARG A CA 1
ATOM 1820 C C . ARG A 1 255 ? 27.875 -12.539 -10.656 1 96.81 255 ARG A C 1
ATOM 1822 O O . ARG A 1 255 ? 29.062 -12.328 -10.852 1 96.81 255 ARG A O 1
ATOM 1829 N N . LEU A 1 256 ? 27.422 -12.984 -9.531 1 96.94 256 LEU A N 1
ATOM 1830 C CA . LEU A 1 256 ? 28.281 -13.211 -8.375 1 96.94 256 LEU A CA 1
ATOM 1831 C C . LEU A 1 256 ? 29.266 -14.352 -8.648 1 96.94 256 LEU A C 1
ATOM 1833 O O . LEU A 1 256 ? 30.359 -14.383 -8.086 1 96.94 256 LEU A O 1
ATOM 1837 N N . LEU A 1 257 ? 28.828 -15.242 -9.523 1 97.75 257 LEU A N 1
ATOM 1838 C CA . LEU A 1 257 ? 29.656 -16.391 -9.828 1 97.75 257 LEU A CA 1
ATOM 1839 C C . LEU A 1 257 ? 30.516 -16.141 -11.062 1 97.75 257 LEU A C 1
ATOM 1841 O O . LEU A 1 257 ? 31.25 -17.016 -11.508 1 97.75 257 LEU A O 1
ATOM 1845 N N . GLY A 1 258 ? 30.375 -14.914 -11.633 1 97.19 258 GLY A N 1
ATOM 1846 C CA . GLY A 1 258 ? 31.156 -14.547 -12.805 1 97.19 258 GLY A CA 1
ATOM 1847 C C . GLY A 1 258 ? 30.734 -15.273 -14.062 1 97.19 258 GLY A C 1
ATOM 1848 O O . GLY A 1 258 ? 31.562 -15.602 -14.906 1 97.19 258 GLY A O 1
ATOM 1849 N N . GLN A 1 259 ? 29.469 -15.609 -14.18 1 96.75 259 GLN A N 1
ATOM 1850 C CA . GLN A 1 259 ? 28.922 -16.344 -15.32 1 96.75 259 GLN A CA 1
ATOM 1851 C C . GLN A 1 259 ? 28.016 -15.445 -16.156 1 96.75 259 GLN A C 1
ATOM 1853 O O . GLN A 1 259 ? 27.547 -14.414 -15.68 1 96.75 259 GLN A O 1
ATOM 1858 N N . PRO A 1 260 ? 27.828 -15.82 -17.406 1 94.75 260 PRO A N 1
ATOM 1859 C CA . PRO A 1 260 ? 26.875 -15.062 -18.234 1 94.75 260 PRO A CA 1
ATOM 1860 C C . PRO A 1 260 ? 25.438 -15.203 -17.734 1 94.75 260 PRO A C 1
ATOM 1862 O O . PRO A 1 260 ? 25.109 -16.156 -17.031 1 94.75 260 PRO A O 1
ATOM 1865 N N . ALA A 1 261 ? 24.625 -14.281 -18.203 1 91.06 261 ALA A N 1
ATOM 1866 C CA . ALA A 1 261 ? 23.203 -14.32 -17.844 1 91.06 261 ALA A CA 1
ATOM 1867 C C . ALA A 1 261 ? 22.547 -15.594 -18.359 1 91.06 261 ALA A C 1
ATOM 1869 O O . ALA A 1 261 ? 22.672 -15.922 -19.547 1 91.06 261 ALA A O 1
ATOM 1870 N N . PRO A 1 262 ? 21.828 -16.234 -17.5 1 91.44 262 PRO A N 1
ATOM 1871 C CA . PRO A 1 262 ? 21.188 -17.484 -17.922 1 91.44 262 PRO A CA 1
ATOM 1872 C C . PRO A 1 262 ? 19.906 -17.25 -18.719 1 91.44 262 PRO A C 1
ATOM 1874 O O . PRO A 1 262 ? 19.156 -16.312 -18.406 1 91.44 262 PRO A O 1
ATOM 1877 N N . VAL A 1 263 ? 19.656 -18.125 -19.688 1 84.88 263 VAL A N 1
ATOM 1878 C CA . VAL A 1 263 ? 18.422 -18.062 -20.453 1 84.88 263 VAL A CA 1
ATOM 1879 C C . VAL A 1 263 ? 17.266 -18.547 -19.594 1 84.88 263 VAL A C 1
ATOM 1881 O O . VAL A 1 263 ? 16.156 -18 -19.672 1 84.88 263 VAL A O 1
ATOM 1884 N N . ASP A 1 264 ? 17.562 -19.547 -18.828 1 91.25 264 ASP A N 1
ATOM 1885 C CA . ASP A 1 264 ? 16.594 -20.109 -17.875 1 91.25 264 ASP A CA 1
ATOM 1886 C C . ASP A 1 264 ? 16.969 -19.766 -16.438 1 91.25 264 ASP A C 1
ATOM 1888 O O . ASP A 1 264 ? 17.344 -20.656 -15.664 1 91.25 264 ASP A O 1
ATOM 1892 N N . ALA A 1 265 ? 16.672 -18.562 -16.047 1 92.5 265 ALA A N 1
ATOM 1893 C CA . ALA A 1 265 ? 17.172 -17.984 -14.797 1 92.5 265 ALA A CA 1
ATOM 1894 C C . ALA A 1 265 ? 16.625 -18.766 -13.594 1 92.5 265 ALA A C 1
ATOM 1896 O O . ALA A 1 265 ? 17.312 -18.891 -12.578 1 92.5 265 ALA A O 1
ATOM 1897 N N . ILE A 1 266 ? 15.406 -19.297 -13.688 1 94.94 266 ILE A N 1
ATOM 1898 C CA . ILE A 1 266 ? 14.797 -20.016 -12.578 1 94.94 266 ILE A CA 1
ATOM 1899 C C . ILE A 1 266 ? 15.492 -21.359 -12.375 1 94.94 266 ILE A C 1
ATOM 1901 O O . ILE A 1 266 ? 15.953 -21.672 -11.273 1 94.94 266 ILE A O 1
ATOM 1905 N N . THR A 1 267 ? 15.586 -22.125 -13.453 1 95.75 267 THR A N 1
ATOM 1906 C CA . THR A 1 267 ? 16.234 -23.438 -13.406 1 95.75 267 THR A CA 1
ATOM 1907 C C . THR A 1 267 ? 17.688 -23.312 -12.977 1 95.75 267 THR A C 1
ATOM 1909 O O . THR A 1 267 ? 18.172 -24.094 -12.148 1 95.75 267 THR A O 1
ATOM 1912 N N . TYR A 1 268 ? 18.359 -22.344 -13.547 1 96.75 268 TYR A N 1
ATOM 1913 C CA . TYR A 1 268 ? 19.75 -22.078 -13.188 1 96.75 268 TYR A CA 1
ATOM 1914 C C . TYR A 1 268 ? 19.875 -21.797 -11.695 1 96.75 268 TYR A C 1
ATOM 1916 O O . TYR A 1 268 ? 20.734 -22.391 -11.023 1 96.75 268 TYR A O 1
ATOM 1924 N N . ALA A 1 269 ? 19.031 -20.938 -11.195 1 98.12 269 ALA A N 1
ATOM 1925 C CA . ALA A 1 269 ? 19.078 -20.562 -9.789 1 98.12 269 ALA A CA 1
ATOM 1926 C C . ALA A 1 269 ? 18.844 -21.766 -8.891 1 98.12 269 ALA A C 1
ATOM 1928 O O . ALA A 1 269 ? 19.531 -21.938 -7.879 1 98.12 269 ALA A O 1
ATOM 1929 N N . ARG A 1 270 ? 17.906 -22.578 -9.25 1 97.56 270 ARG A N 1
ATOM 1930 C CA . ARG A 1 270 ? 17.609 -23.75 -8.438 1 97.56 270 ARG A CA 1
ATOM 1931 C C . ARG A 1 270 ? 18.797 -24.703 -8.391 1 97.56 270 ARG A C 1
ATOM 1933 O O . ARG A 1 270 ? 19.078 -25.312 -7.352 1 97.56 270 ARG A O 1
ATOM 1940 N N . ARG A 1 271 ? 19.5 -24.797 -9.461 1 97.38 271 ARG A N 1
ATOM 1941 C CA . ARG A 1 271 ? 20.703 -25.625 -9.492 1 97.38 271 ARG A CA 1
ATOM 1942 C C . ARG A 1 271 ? 21.781 -25.078 -8.57 1 97.38 271 ARG A C 1
ATOM 1944 O O . ARG A 1 271 ? 22.391 -25.812 -7.801 1 97.38 271 ARG A O 1
ATOM 1951 N N . VAL A 1 272 ? 22 -23.766 -8.648 1 97.94 272 VAL A N 1
ATOM 1952 C CA . VAL A 1 272 ? 23.031 -23.125 -7.836 1 97.94 272 VAL A CA 1
ATOM 1953 C C . VAL A 1 272 ? 22.672 -23.25 -6.355 1 97.94 272 VAL A C 1
ATOM 1955 O O . VAL A 1 272 ? 23.516 -23.594 -5.531 1 97.94 272 VAL A O 1
ATOM 1958 N N . ILE A 1 273 ? 21.438 -23.047 -5.996 1 97.88 273 ILE A N 1
ATOM 1959 C CA . ILE A 1 273 ? 20.984 -23.109 -4.617 1 97.88 273 ILE A CA 1
ATOM 1960 C C . ILE A 1 273 ? 21.094 -24.547 -4.098 1 97.88 273 ILE A C 1
ATOM 1962 O O . ILE A 1 273 ? 21.547 -24.766 -2.967 1 97.88 273 ILE A O 1
ATOM 1966 N N . ALA A 1 274 ? 20.719 -25.5 -4.938 1 96 274 ALA A N 1
ATOM 1967 C CA . ALA A 1 274 ? 20.844 -26.906 -4.559 1 96 274 ALA A CA 1
ATOM 1968 C C . ALA A 1 274 ? 22.297 -27.266 -4.289 1 96 274 ALA A C 1
ATOM 1970 O O . ALA A 1 274 ? 22.594 -28.016 -3.354 1 96 274 ALA A O 1
ATOM 1971 N N . THR A 1 275 ? 23.141 -26.797 -5.109 1 95.69 275 THR A N 1
ATOM 1972 C CA . THR A 1 275 ? 24.578 -27.031 -4.93 1 95.69 275 THR A CA 1
ATOM 1973 C C . THR A 1 275 ? 25.062 -26.438 -3.613 1 95.69 275 THR A C 1
ATOM 1975 O O . THR A 1 275 ? 25.812 -27.078 -2.877 1 95.69 275 THR A O 1
ATOM 1978 N N . ALA A 1 276 ? 24.641 -25.234 -3.352 1 95.44 276 ALA A N 1
ATOM 1979 C CA . ALA A 1 276 ? 25.016 -24.562 -2.111 1 95.44 276 ALA A CA 1
ATOM 1980 C C . ALA A 1 276 ? 24.516 -25.344 -0.894 1 95.44 276 ALA A C 1
ATOM 1982 O O . ALA A 1 276 ? 25.219 -25.438 0.115 1 95.44 276 ALA A O 1
ATOM 1983 N N . SER A 1 277 ? 23.359 -25.875 -0.988 1 92.75 277 SER A N 1
ATOM 1984 C CA . SER A 1 277 ? 22.719 -26.578 0.127 1 92.75 277 SER A CA 1
ATOM 1985 C C . SER A 1 277 ? 23.469 -27.875 0.448 1 92.75 277 SER A C 1
ATOM 1987 O O . SER A 1 277 ? 23.453 -28.328 1.59 1 92.75 277 SER A O 1
ATOM 1989 N N . ARG A 1 278 ? 24.047 -28.438 -0.512 1 89.75 278 ARG A N 1
ATOM 1990 C CA . ARG A 1 278 ? 24.75 -29.703 -0.345 1 89.75 278 ARG A CA 1
ATOM 1991 C C . ARG A 1 278 ? 26.188 -29.469 0.114 1 89.75 278 ARG A C 1
ATOM 1993 O O . ARG A 1 278 ? 26.875 -30.422 0.494 1 89.75 278 ARG A O 1
ATOM 2000 N N . ALA A 1 279 ? 26.531 -28.266 -0.019 1 80.88 279 ALA A N 1
ATOM 2001 C CA . ALA A 1 279 ? 27.938 -27.984 0.298 1 80.88 279 ALA A CA 1
ATOM 2002 C C . ALA A 1 279 ? 28.203 -28.125 1.794 1 80.88 279 ALA A C 1
ATOM 2004 O O . ALA A 1 279 ? 27.406 -27.656 2.619 1 80.88 279 ALA A O 1
ATOM 2005 N N . THR A 1 280 ? 29.156 -28.969 2.135 1 65.81 280 THR A N 1
ATOM 2006 C CA . THR A 1 280 ? 29.562 -29.203 3.512 1 65.81 280 THR A CA 1
ATOM 2007 C C . THR A 1 280 ? 30.344 -28.016 4.062 1 65.81 280 THR A C 1
ATOM 2009 O O . THR A 1 280 ? 30.344 -27.781 5.27 1 65.81 280 THR A O 1
ATOM 2012 N N . ALA A 1 281 ? 31.047 -27.391 3.17 1 69.19 281 ALA A N 1
ATOM 2013 C CA . ALA A 1 281 ? 31.828 -26.234 3.6 1 69.19 281 ALA A CA 1
ATOM 2014 C C . ALA A 1 281 ? 31.156 -24.922 3.189 1 69.19 281 ALA A C 1
ATOM 2016 O O . ALA A 1 281 ? 30.734 -24.766 2.041 1 69.19 281 ALA A O 1
ATOM 2017 N N . PRO A 1 282 ? 31 -23.953 4.082 1 68.69 282 PRO A N 1
ATOM 2018 C CA . PRO A 1 282 ? 30.391 -22.656 3.801 1 68.69 282 PRO A CA 1
ATOM 2019 C C . PRO A 1 282 ? 31.219 -21.812 2.826 1 68.69 282 PRO A C 1
ATOM 2021 O O . PRO A 1 282 ? 30.766 -20.766 2.365 1 68.69 282 PRO A O 1
ATOM 2024 N N . THR A 1 283 ? 32.188 -22.484 2.248 1 80.38 283 THR A N 1
ATOM 2025 C CA . THR A 1 283 ? 33.156 -21.594 1.595 1 80.38 283 THR A CA 1
ATOM 2026 C C . THR A 1 283 ? 33.125 -21.797 0.082 1 80.38 283 THR A C 1
ATOM 2028 O O . THR A 1 283 ? 33.875 -21.141 -0.648 1 80.38 283 THR A O 1
ATOM 2031 N N . THR A 1 284 ? 32.219 -22.562 -0.403 1 91.56 284 THR A N 1
ATOM 2032 C CA . THR A 1 284 ? 32.188 -22.672 -1.857 1 91.56 284 THR A CA 1
ATOM 2033 C C . THR A 1 284 ? 31.656 -21.375 -2.477 1 91.56 284 THR A C 1
ATOM 2035 O O . THR A 1 284 ? 30.922 -20.625 -1.829 1 91.56 284 THR A O 1
ATOM 2038 N N . PRO A 1 285 ? 32.062 -21.141 -3.756 1 95.25 285 PRO A N 1
ATOM 2039 C CA . PRO A 1 285 ? 31.562 -19.938 -4.426 1 95.25 285 PRO A CA 1
ATOM 2040 C C . PRO A 1 285 ? 30.031 -19.906 -4.484 1 95.25 285 PRO A C 1
ATOM 2042 O O . PRO A 1 285 ? 29.438 -18.844 -4.324 1 95.25 285 PRO A O 1
ATOM 2045 N N . GLU A 1 286 ? 29.453 -21.016 -4.73 1 96.56 286 GLU A N 1
ATOM 2046 C CA . GLU A 1 286 ? 28 -21.094 -4.785 1 96.56 286 GLU A CA 1
ATOM 2047 C C . GLU A 1 286 ? 27.375 -20.734 -3.439 1 96.56 286 GLU A C 1
ATOM 2049 O O . GLU A 1 286 ? 26.391 -19.984 -3.381 1 96.56 286 GLU A O 1
ATOM 2054 N N . ALA A 1 287 ? 27.922 -21.266 -2.41 1 96.62 287 ALA A N 1
ATOM 2055 C CA . ALA A 1 287 ? 27.406 -20.969 -1.073 1 96.62 287 ALA A CA 1
ATOM 2056 C C . ALA A 1 287 ? 27.531 -19.484 -0.745 1 96.62 287 ALA A C 1
ATOM 2058 O O . ALA A 1 287 ? 26.609 -18.875 -0.192 1 96.62 287 ALA A O 1
ATOM 2059 N N . ALA A 1 288 ? 28.672 -18.953 -1.073 1 96.56 288 ALA A N 1
ATOM 2060 C CA . ALA A 1 288 ? 28.906 -17.531 -0.832 1 96.56 288 ALA A CA 1
ATOM 2061 C C . ALA A 1 288 ? 27.906 -16.688 -1.615 1 96.56 288 ALA A C 1
ATOM 2063 O O . ALA A 1 288 ? 27.375 -15.703 -1.091 1 96.56 288 ALA A O 1
ATOM 2064 N N . ALA A 1 289 ? 27.672 -17.031 -2.844 1 97.69 289 ALA A N 1
ATOM 2065 C CA . ALA A 1 289 ? 26.719 -16.297 -3.686 1 97.69 289 ALA A CA 1
ATOM 2066 C C . ALA A 1 289 ? 25.312 -16.375 -3.115 1 97.69 289 ALA A C 1
ATOM 2068 O O . ALA A 1 289 ? 24.609 -15.359 -3.045 1 97.69 289 ALA A O 1
ATOM 2069 N N . VAL A 1 290 ? 24.938 -17.531 -2.688 1 98.12 290 VAL A N 1
ATOM 2070 C CA . VAL A 1 290 ? 23.594 -17.75 -2.148 1 98.12 290 VAL A CA 1
ATOM 2071 C C . VAL A 1 290 ? 23.422 -16.938 -0.864 1 98.12 290 VAL A C 1
ATOM 2073 O O . VAL A 1 290 ? 22.391 -16.297 -0.659 1 98.12 290 VAL A O 1
ATOM 2076 N N . ARG A 1 291 ? 24.406 -16.891 -0.024 1 97.62 291 ARG A N 1
ATOM 2077 C CA . ARG A 1 291 ? 24.328 -16.125 1.217 1 97.62 291 ARG A CA 1
ATOM 2078 C C . ARG A 1 291 ? 24.219 -14.641 0.933 1 97.62 291 ARG A C 1
ATOM 2080 O O . ARG A 1 291 ? 23.484 -13.922 1.609 1 97.62 291 ARG A O 1
ATOM 2087 N N . ALA A 1 292 ? 24.969 -14.188 -0.054 1 97.44 292 ALA A N 1
ATOM 2088 C CA . ALA A 1 292 ? 24.906 -12.773 -0.427 1 97.44 292 ALA A CA 1
ATOM 2089 C C . ALA A 1 292 ? 23.516 -12.383 -0.918 1 97.44 292 ALA A C 1
ATOM 2091 O O . ALA A 1 292 ? 22.984 -11.352 -0.514 1 97.44 292 ALA A O 1
ATOM 2092 N N . VAL A 1 293 ? 22.953 -13.211 -1.748 1 98.31 293 VAL A N 1
ATOM 2093 C CA . VAL A 1 293 ? 21.609 -12.969 -2.291 1 98.31 293 VAL A CA 1
ATOM 2094 C C . VAL A 1 293 ? 20.578 -13.031 -1.168 1 98.31 293 VAL A C 1
ATOM 2096 O O . VAL A 1 293 ? 19.656 -12.219 -1.121 1 98.31 293 VAL A O 1
ATOM 2099 N N . ALA A 1 294 ? 20.734 -13.938 -0.26 1 98.5 294 ALA A N 1
ATOM 2100 C CA . ALA A 1 294 ? 19.844 -14.086 0.881 1 98.5 294 ALA A CA 1
ATOM 2101 C C . ALA A 1 294 ? 19.859 -12.844 1.765 1 98.5 294 ALA A C 1
ATOM 2103 O O . ALA A 1 294 ? 18.812 -12.359 2.197 1 98.5 294 ALA A O 1
ATOM 2104 N N . ALA A 1 295 ? 21.016 -12.312 2.004 1 98.12 295 ALA A N 1
ATOM 2105 C CA . ALA A 1 295 ? 21.156 -11.094 2.801 1 98.12 295 ALA A CA 1
ATOM 2106 C C . ALA A 1 295 ? 20.469 -9.914 2.111 1 98.12 295 ALA A C 1
ATOM 2108 O O . ALA A 1 295 ? 19.797 -9.117 2.76 1 98.12 295 ALA A O 1
ATOM 2109 N N . THR A 1 296 ? 20.656 -9.844 0.795 1 98.06 296 THR A N 1
ATOM 2110 C CA . THR A 1 296 ? 20.016 -8.797 0.008 1 98.06 296 THR A CA 1
ATOM 2111 C C . THR A 1 296 ? 18.5 -8.914 0.1 1 98.06 296 THR A C 1
ATOM 2113 O O . THR A 1 296 ? 17.797 -7.906 0.235 1 98.06 296 THR A O 1
ATOM 2116 N N . LEU A 1 297 ? 18.016 -10.109 0.058 1 98.75 297 LEU A N 1
ATOM 2117 C CA . LEU A 1 297 ? 16.578 -10.359 0.184 1 98.75 297 LEU A CA 1
ATOM 2118 C C . LEU A 1 297 ? 16.062 -9.898 1.544 1 98.75 297 LEU A C 1
ATOM 2120 O O . LEU A 1 297 ? 15.062 -9.18 1.624 1 98.75 297 LEU A O 1
ATOM 2124 N N . GLY A 1 298 ? 16.766 -10.258 2.602 1 98.69 298 GLY A N 1
ATOM 2125 C CA . GLY A 1 298 ? 16.359 -9.867 3.943 1 98.69 298 GLY A CA 1
ATOM 2126 C C . GLY A 1 298 ? 16.281 -8.367 4.129 1 98.69 298 GLY A C 1
ATOM 2127 O O . GLY A 1 298 ? 15.336 -7.859 4.727 1 98.69 298 GLY A O 1
ATOM 2128 N N . ARG A 1 299 ? 17.266 -7.668 3.617 1 97.81 299 ARG A N 1
ATOM 2129 C CA . ARG A 1 299 ? 17.312 -6.211 3.729 1 97.81 299 ARG A CA 1
ATOM 2130 C C . ARG A 1 299 ? 16.109 -5.574 3.035 1 97.81 299 ARG A C 1
ATOM 2132 O O . ARG A 1 299 ? 15.5 -4.648 3.57 1 97.81 299 ARG A O 1
ATOM 2139 N N . GLY A 1 300 ? 15.82 -6.066 1.841 1 98.44 300 GLY A N 1
ATOM 2140 C CA . GLY A 1 300 ? 14.68 -5.539 1.116 1 98.44 300 GLY A CA 1
ATOM 2141 C C . GLY A 1 300 ? 13.352 -5.805 1.811 1 98.44 300 GLY A C 1
ATOM 2142 O O . GLY A 1 300 ? 12.477 -4.941 1.838 1 98.44 300 GLY A O 1
ATOM 2143 N N . ILE A 1 301 ? 13.203 -6.98 2.402 1 98.81 301 ILE A N 1
ATOM 2144 C CA . ILE A 1 301 ? 11.992 -7.324 3.148 1 98.81 301 ILE A CA 1
ATOM 2145 C C . ILE A 1 301 ? 11.812 -6.348 4.312 1 98.81 301 ILE A C 1
ATOM 2147 O O . ILE A 1 301 ? 10.703 -5.863 4.555 1 98.81 301 ILE A O 1
ATOM 2151 N N . ALA A 1 302 ? 12.898 -6.051 4.969 1 98.56 302 ALA A N 1
ATOM 2152 C CA . ALA A 1 302 ? 12.828 -5.098 6.074 1 98.56 302 ALA A CA 1
ATOM 2153 C C . ALA A 1 302 ? 12.289 -3.748 5.602 1 98.56 302 ALA A C 1
ATOM 2155 O O . ALA A 1 302 ? 11.422 -3.158 6.25 1 98.56 302 ALA A O 1
ATOM 2156 N N . GLY A 1 303 ? 12.797 -3.271 4.512 1 98.19 303 GLY A N 1
ATOM 2157 C CA . GLY A 1 303 ? 12.328 -2.016 3.953 1 98.19 303 GLY A CA 1
ATOM 2158 C C . GLY A 1 303 ? 10.836 -2.006 3.672 1 98.19 303 GLY A C 1
ATOM 2159 O O . GLY A 1 303 ? 10.141 -1.04 3.998 1 98.19 303 GLY A O 1
ATOM 2160 N N . LEU A 1 304 ? 10.367 -3.068 3.062 1 98.69 304 LEU A N 1
ATOM 2161 C CA . LEU A 1 304 ? 8.945 -3.16 2.73 1 98.69 304 LEU A CA 1
ATOM 2162 C C . LEU A 1 304 ? 8.094 -3.242 3.994 1 98.69 304 LEU A C 1
ATOM 2164 O O . LEU A 1 304 ? 7.023 -2.641 4.066 1 98.69 304 LEU A O 1
ATOM 2168 N N . VAL A 1 305 ? 8.555 -3.986 4.969 1 98.44 305 VAL A N 1
ATOM 2169 C CA . VAL A 1 305 ? 7.828 -4.082 6.234 1 98.44 305 VAL A CA 1
ATOM 2170 C C . VAL A 1 305 ? 7.773 -2.713 6.902 1 98.44 305 VAL A C 1
ATOM 2172 O O . VAL A 1 305 ? 6.723 -2.301 7.402 1 98.44 305 VAL A O 1
ATOM 2175 N N . ASN A 1 306 ? 8.852 -2.008 6.887 1 97.06 306 ASN A N 1
ATOM 2176 C CA . ASN A 1 306 ? 8.867 -0.662 7.449 1 97.06 306 ASN A CA 1
ATOM 2177 C C . ASN A 1 306 ? 7.863 0.251 6.75 1 97.06 306 ASN A C 1
ATOM 2179 O O . ASN A 1 306 ? 7.125 0.99 7.406 1 97.06 306 ASN A O 1
ATOM 2183 N N . GLY A 1 307 ? 7.801 0.203 5.52 1 97.69 307 GLY A N 1
ATOM 2184 C CA . GLY A 1 307 ? 6.973 1.112 4.746 1 97.69 307 GLY A CA 1
ATOM 2185 C C . GLY A 1 307 ? 5.508 0.71 4.715 1 97.69 307 GLY A C 1
ATOM 2186 O O . GLY A 1 307 ? 4.625 1.567 4.703 1 97.69 307 GLY A O 1
ATOM 2187 N N . LEU A 1 308 ? 5.27 -0.618 4.742 1 97.88 308 LEU A N 1
ATOM 2188 C CA . LEU A 1 308 ? 3.918 -1.101 4.477 1 97.88 308 LEU A CA 1
ATOM 2189 C C . LEU A 1 308 ? 3.26 -1.603 5.758 1 97.88 308 LEU A C 1
ATOM 2191 O O . LEU A 1 308 ? 2.045 -1.81 5.797 1 97.88 308 LEU A O 1
ATOM 2195 N N . ASP A 1 309 ? 4.027 -1.842 6.766 1 97.06 309 ASP A N 1
ATOM 2196 C CA . ASP A 1 309 ? 3.543 -2.307 8.062 1 97.06 309 ASP A CA 1
ATOM 2197 C C . ASP A 1 309 ? 2.785 -3.625 7.922 1 97.06 309 ASP A C 1
ATOM 2199 O O . ASP A 1 309 ? 1.649 -3.746 8.391 1 97.06 309 ASP A O 1
ATOM 2203 N N . ALA A 1 310 ? 3.416 -4.539 7.203 1 97.94 310 ALA A N 1
ATOM 2204 C CA . ALA A 1 310 ? 2.867 -5.891 7.086 1 97.94 310 ALA A CA 1
ATOM 2205 C C . ALA A 1 310 ? 3.053 -6.672 8.383 1 97.94 310 ALA A C 1
ATOM 2207 O O . ALA A 1 310 ? 4.039 -6.48 9.094 1 97.94 310 ALA A O 1
ATOM 2208 N N . ASP A 1 311 ? 2.107 -7.609 8.664 1 97.31 311 ASP A N 1
ATOM 2209 C CA . ASP A 1 311 ? 2.258 -8.391 9.891 1 97.31 311 ASP A CA 1
ATOM 2210 C C . ASP A 1 311 ? 2.684 -9.828 9.57 1 97.31 311 ASP A C 1
ATOM 2212 O O . ASP A 1 311 ? 2.977 -10.609 10.484 1 97.31 311 ASP A O 1
ATOM 2216 N N . LEU A 1 312 ? 2.783 -10.102 8.273 1 98.56 312 LEU A N 1
ATOM 2217 C CA . LEU A 1 312 ? 3.258 -11.398 7.805 1 98.56 312 LEU A CA 1
ATOM 2218 C C . LEU A 1 312 ? 3.883 -11.281 6.418 1 98.56 312 LEU A C 1
ATOM 2220 O O . LEU A 1 312 ? 3.35 -10.586 5.551 1 98.56 312 LEU A O 1
ATOM 2224 N N . VAL A 1 313 ? 5.004 -11.992 6.238 1 98.81 313 VAL A N 1
ATOM 2225 C CA . VAL A 1 313 ? 5.645 -12.07 4.934 1 98.81 313 VAL A CA 1
ATOM 2226 C C . VAL A 1 313 ? 5.695 -13.523 4.469 1 98.81 313 VAL A C 1
ATOM 2228 O O . VAL A 1 313 ? 6.172 -14.398 5.195 1 98.81 313 VAL A O 1
ATOM 2231 N N . THR A 1 314 ? 5.168 -13.797 3.305 1 98.88 314 THR A N 1
ATOM 2232 C CA . THR A 1 314 ? 5.305 -15.117 2.701 1 98.88 314 THR A CA 1
ATOM 2233 C C . THR A 1 314 ? 6.246 -15.07 1.502 1 98.88 314 THR A C 1
ATOM 2235 O O . THR A 1 314 ? 6.223 -14.109 0.726 1 98.88 314 THR A O 1
ATOM 2238 N N . LEU A 1 315 ? 7.074 -16.078 1.375 1 98.81 315 LEU A N 1
ATOM 2239 C CA . LEU A 1 315 ? 8.023 -16.188 0.269 1 98.81 315 LEU A CA 1
ATOM 2240 C C . LEU A 1 315 ? 7.664 -17.359 -0.638 1 98.81 315 LEU A C 1
ATOM 2242 O O . LEU A 1 315 ? 7.492 -18.484 -0.166 1 98.81 315 LEU A O 1
ATOM 2246 N N . GLY A 1 316 ? 7.516 -17.062 -1.895 1 98.38 316 GLY A N 1
ATOM 2247 C CA . GLY A 1 316 ? 7.285 -18.094 -2.896 1 98.38 316 GLY A CA 1
ATOM 2248 C C . GLY A 1 316 ? 8.391 -18.172 -3.934 1 98.38 316 GLY A C 1
ATOM 2249 O O . GLY A 1 316 ? 9.273 -17.312 -3.973 1 98.38 316 GLY A O 1
ATOM 2250 N N . GLY A 1 317 ? 8.32 -19.234 -4.828 1 97.44 317 GLY A N 1
ATOM 2251 C CA . GLY A 1 317 ? 9.352 -19.438 -5.836 1 97.44 317 GLY A CA 1
ATOM 2252 C C . GLY A 1 317 ? 10.734 -19.641 -5.246 1 97.44 317 GLY A C 1
ATOM 2253 O O . GLY A 1 317 ? 10.898 -20.375 -4.27 1 97.44 317 GLY A O 1
ATOM 2254 N N . LEU A 1 318 ? 11.75 -18.969 -5.852 1 98 318 LEU A N 1
ATOM 2255 C CA . LEU A 1 318 ? 13.133 -19.078 -5.391 1 98 318 LEU A CA 1
ATOM 2256 C C . LEU A 1 318 ? 13.281 -18.531 -3.977 1 98 318 LEU A C 1
ATOM 2258 O O . LEU A 1 318 ? 14.258 -18.828 -3.285 1 98 318 LEU A O 1
ATOM 2262 N N . GLY A 1 319 ? 12.328 -17.625 -3.604 1 98.44 319 GLY A N 1
ATOM 2263 C CA . GLY A 1 319 ? 12.352 -17.109 -2.246 1 98.44 319 GLY A CA 1
ATOM 2264 C C . GLY A 1 319 ? 12.234 -18.188 -1.189 1 98.44 319 GLY A C 1
ATOM 2265 O O . GLY A 1 319 ? 12.891 -18.125 -0.149 1 98.44 319 GLY A O 1
ATOM 2266 N N . ALA A 1 320 ? 11.359 -19.141 -1.454 1 98.31 320 ALA A N 1
ATOM 2267 C CA . ALA A 1 320 ? 11.219 -20.281 -0.55 1 98.31 320 ALA A CA 1
ATOM 2268 C C . ALA A 1 320 ? 12.516 -21.078 -0.478 1 98.31 320 ALA A C 1
ATOM 2270 O O . ALA A 1 320 ? 12.922 -21.516 0.602 1 98.31 320 ALA A O 1
ATOM 2271 N N . ASP A 1 321 ? 13.148 -21.281 -1.621 1 98 321 ASP A N 1
ATOM 2272 C CA . ASP A 1 321 ? 14.406 -22.016 -1.685 1 98 321 ASP A CA 1
ATOM 2273 C C . ASP A 1 321 ? 15.492 -21.297 -0.88 1 98 321 ASP A C 1
ATOM 2275 O O . ASP A 1 321 ? 16.25 -21.938 -0.149 1 98 321 ASP A O 1
ATOM 2279 N N . LEU A 1 322 ? 15.562 -20.016 -1.039 1 98.5 322 LEU A N 1
ATOM 2280 C CA . LEU A 1 322 ? 16.547 -19.219 -0.33 1 98.5 322 LEU A CA 1
ATOM 2281 C C . LEU A 1 322 ? 16.312 -19.266 1.176 1 98.5 322 LEU A C 1
ATOM 2283 O O . LEU A 1 322 ? 17.266 -19.391 1.951 1 98.5 322 LEU A O 1
ATOM 2287 N N . LEU A 1 323 ? 15.062 -19.172 1.554 1 98.56 323 LEU A N 1
ATOM 2288 C CA . LEU A 1 323 ? 14.734 -19.219 2.975 1 98.56 323 LEU A CA 1
ATOM 2289 C C . LEU A 1 323 ? 15.133 -20.562 3.582 1 98.56 323 LEU A C 1
ATOM 2291 O O . LEU A 1 323 ? 15.625 -20.609 4.711 1 98.56 323 LEU A O 1
ATOM 2295 N N . ALA A 1 324 ? 14.953 -21.609 2.873 1 97.56 324 ALA A N 1
ATOM 2296 C CA . ALA A 1 324 ? 15.312 -22.953 3.342 1 97.56 324 ALA A CA 1
ATOM 2297 C C . ALA A 1 324 ? 16.828 -23.109 3.432 1 97.56 324 ALA A C 1
ATOM 2299 O O . ALA A 1 324 ? 17.328 -23.797 4.328 1 97.56 324 ALA A O 1
ATOM 2300 N N . THR A 1 325 ? 17.547 -22.531 2.59 1 97.25 325 THR A N 1
ATOM 2301 C CA . THR A 1 325 ? 18.984 -22.781 2.43 1 97.25 325 THR A CA 1
ATOM 2302 C C . THR A 1 325 ? 19.797 -21.812 3.275 1 97.25 325 THR A C 1
ATOM 2304 O O . THR A 1 325 ? 20.859 -22.172 3.795 1 97.25 325 THR A O 1
ATOM 2307 N N . ALA A 1 326 ? 19.328 -20.594 3.395 1 97.06 326 ALA A N 1
ATOM 2308 C CA . ALA A 1 326 ? 20.109 -19.578 4.098 1 97.06 326 ALA A CA 1
ATOM 2309 C C . ALA A 1 326 ? 19.219 -18.734 5.012 1 97.06 326 ALA A C 1
ATOM 2311 O O . ALA A 1 326 ? 19.234 -17.516 4.961 1 97.06 326 ALA A O 1
ATOM 2312 N N . PRO A 1 327 ? 18.516 -19.375 5.926 1 97.75 327 PRO A N 1
ATOM 2313 C CA . PRO A 1 327 ? 17.578 -18.656 6.797 1 97.75 327 PRO A CA 1
ATOM 2314 C C . PRO A 1 327 ? 18.297 -17.656 7.711 1 97.75 327 PRO A C 1
ATOM 2316 O O . PRO A 1 327 ? 17.75 -16.594 7.996 1 97.75 327 PRO A O 1
ATOM 2319 N N . ASP A 1 328 ? 19.469 -17.969 8.164 1 97.69 328 ASP A N 1
ATOM 2320 C CA . ASP A 1 328 ? 20.188 -17.109 9.109 1 97.69 328 ASP A CA 1
ATOM 2321 C C . ASP A 1 328 ? 20.594 -15.789 8.445 1 97.69 328 ASP A C 1
ATOM 2323 O O . ASP A 1 328 ? 20.5 -14.727 9.055 1 97.69 328 ASP A O 1
ATOM 2327 N N . GLU A 1 329 ? 21.062 -15.906 7.164 1 97.88 329 GLU A N 1
ATOM 2328 C CA . GLU A 1 329 ? 21.453 -14.711 6.434 1 97.88 329 GLU A CA 1
ATOM 2329 C C . GLU A 1 329 ? 20.25 -13.797 6.188 1 97.88 329 GLU A C 1
ATOM 2331 O O . GLU A 1 329 ? 20.344 -12.578 6.352 1 97.88 329 GLU A O 1
ATOM 2336 N N . ILE A 1 330 ? 19.109 -14.375 5.82 1 98.62 330 ILE A N 1
ATOM 2337 C CA . ILE A 1 330 ? 17.891 -13.602 5.605 1 98.62 330 ILE A CA 1
ATOM 2338 C C . ILE A 1 330 ? 17.469 -12.945 6.918 1 98.62 330 ILE A C 1
ATOM 2340 O O . ILE A 1 330 ? 17.219 -11.742 6.965 1 98.62 330 ILE A O 1
ATOM 2344 N N . GLY A 1 331 ? 17.391 -13.734 7.949 1 98.38 331 GLY A N 1
ATOM 2345 C CA . GLY A 1 331 ? 16.938 -13.25 9.242 1 98.38 331 GLY A CA 1
ATOM 2346 C C . GLY A 1 331 ? 17.797 -12.141 9.805 1 98.38 331 GLY A C 1
ATOM 2347 O O . GLY A 1 331 ? 17.266 -11.148 10.32 1 98.38 331 GLY A O 1
ATOM 2348 N N . ALA A 1 332 ? 19.109 -12.297 9.758 1 97.81 332 ALA A N 1
ATOM 2349 C CA . ALA A 1 332 ? 20.031 -11.305 10.289 1 97.81 332 ALA A CA 1
ATOM 2350 C C . ALA A 1 332 ? 19.891 -9.977 9.547 1 97.81 332 ALA A C 1
ATOM 2352 O O . ALA A 1 332 ? 19.797 -8.914 10.164 1 97.81 332 ALA A O 1
ATOM 2353 N N . ALA A 1 333 ? 19.891 -10.055 8.234 1 97.69 333 ALA A N 1
ATOM 2354 C CA . ALA A 1 333 ? 19.75 -8.852 7.422 1 97.69 333 ALA A CA 1
ATOM 2355 C C . ALA A 1 333 ? 18.391 -8.195 7.641 1 97.69 333 ALA A C 1
ATOM 2357 O O . ALA A 1 333 ? 18.281 -6.969 7.695 1 97.69 333 ALA A O 1
ATOM 2358 N N . TYR A 1 334 ? 17.328 -9.039 7.766 1 98.44 334 TYR A N 1
ATOM 2359 C CA . TYR A 1 334 ? 15.977 -8.578 8.031 1 98.44 334 TYR A CA 1
ATOM 2360 C C . TYR A 1 334 ? 15.906 -7.805 9.344 1 98.44 334 TYR A C 1
ATOM 2362 O O . TYR A 1 334 ? 15.469 -6.652 9.367 1 98.44 334 TYR A O 1
ATOM 2370 N N . ARG A 1 335 ? 16.422 -8.344 10.375 1 97.5 335 ARG A N 1
ATOM 2371 C CA . ARG A 1 335 ? 16.375 -7.719 11.688 1 97.5 335 ARG A CA 1
ATOM 2372 C C . ARG A 1 335 ? 17.188 -6.43 11.703 1 97.5 335 ARG A C 1
ATOM 2374 O O . ARG A 1 335 ? 16.781 -5.434 12.305 1 97.5 335 ARG A O 1
ATOM 2381 N N . ASP A 1 336 ? 18.266 -6.422 11.023 1 96.44 336 ASP A N 1
ATOM 2382 C CA . ASP A 1 336 ? 19.156 -5.266 10.984 1 96.44 336 ASP A CA 1
ATOM 2383 C C . ASP A 1 336 ? 18.516 -4.113 10.211 1 96.44 336 ASP A C 1
ATOM 2385 O O . ASP A 1 336 ? 18.891 -2.953 10.398 1 96.44 336 ASP A O 1
ATOM 2389 N N . GLY A 1 337 ? 17.641 -4.426 9.297 1 96.81 337 GLY A N 1
ATOM 2390 C CA . GLY A 1 337 ? 17.031 -3.408 8.453 1 96.81 337 GLY A CA 1
ATOM 2391 C C . GLY A 1 337 ? 15.711 -2.889 9.008 1 96.81 337 GLY A C 1
ATOM 2392 O O . GLY A 1 337 ? 15.133 -1.941 8.477 1 96.81 337 GLY A O 1
ATOM 2393 N N . LEU A 1 338 ? 15.227 -3.475 10.078 1 96.69 338 LEU A N 1
ATOM 2394 C CA . LEU A 1 338 ? 13.945 -3.076 10.656 1 96.69 338 LEU A CA 1
ATOM 2395 C C . LEU A 1 338 ? 14.117 -1.86 11.555 1 96.69 338 LEU A C 1
ATOM 2397 O O . LEU A 1 338 ? 15.102 -1.758 12.289 1 96.69 338 LEU A O 1
ATOM 2401 N N . MET A 1 339 ? 13.125 -0.959 11.492 1 92.56 339 MET A N 1
ATOM 2402 C CA . MET A 1 339 ? 13.039 0.077 12.516 1 92.56 339 MET A CA 1
ATOM 2403 C C . MET A 1 339 ? 12.789 -0.536 13.891 1 92.56 339 MET A C 1
ATOM 2405 O O . MET A 1 339 ? 12.234 -1.63 14 1 92.56 339 MET A O 1
ATOM 2409 N N . SER A 1 340 ? 13.07 0.176 14.883 1 88.56 340 SER A N 1
ATOM 2410 C CA . SER A 1 340 ? 13.031 -0.321 16.25 1 88.56 340 SER A CA 1
ATOM 2411 C C . SER A 1 340 ? 11.633 -0.817 16.625 1 88.56 340 SER A C 1
ATOM 2413 O O . SER A 1 340 ? 11.484 -1.832 17.297 1 88.56 340 SER A O 1
ATOM 2415 N N . ILE A 1 341 ? 10.633 -0.2 16.156 1 84.12 341 ILE A N 1
ATOM 2416 C CA . ILE A 1 341 ? 9.266 -0.55 16.531 1 84.12 341 ILE A CA 1
ATOM 2417 C C . ILE A 1 341 ? 8.938 -1.951 16.031 1 84.12 341 ILE A C 1
ATOM 2419 O O . ILE A 1 341 ? 8.148 -2.672 16.641 1 84.12 341 ILE A O 1
ATOM 2423 N N . HIS A 1 342 ? 9.508 -2.295 14.898 1 91.25 342 HIS A N 1
ATOM 2424 C CA . HIS A 1 342 ? 9.273 -3.611 14.32 1 91.25 342 HIS A CA 1
ATOM 2425 C C . HIS A 1 342 ? 10.281 -4.633 14.828 1 91.25 342 HIS A C 1
ATOM 2427 O O . HIS A 1 342 ? 10.016 -5.836 14.82 1 91.25 342 HIS A O 1
ATOM 2433 N N . ARG A 1 343 ? 11.398 -4.152 15.219 1 91.44 343 ARG A N 1
ATOM 2434 C CA . ARG A 1 343 ? 12.492 -5.043 15.609 1 91.44 343 ARG A CA 1
ATOM 2435 C C . ARG A 1 343 ? 12.148 -5.785 16.906 1 91.44 343 ARG A C 1
ATOM 2437 O O . ARG A 1 343 ? 12.586 -6.922 17.094 1 91.44 343 ARG A O 1
ATOM 2444 N N . ARG A 1 344 ? 11.344 -5.125 17.766 1 85 344 ARG A N 1
ATOM 2445 C CA . ARG A 1 344 ? 10.961 -5.746 19.016 1 85 344 ARG A CA 1
ATOM 2446 C C . ARG A 1 344 ? 10.078 -6.969 18.781 1 85 344 ARG A C 1
ATOM 2448 O O . ARG A 1 344 ? 10.164 -7.957 19.516 1 85 344 ARG A O 1
ATOM 2455 N N . SER A 1 345 ? 9.242 -6.953 17.812 1 92.31 345 SER A N 1
ATOM 2456 C CA . SER A 1 345 ? 8.391 -8.062 17.391 1 92.31 345 SER A CA 1
ATOM 2457 C C . SER A 1 345 ? 8.281 -8.125 15.875 1 92.31 345 SER A C 1
ATOM 2459 O O . SER A 1 345 ? 7.242 -7.766 15.305 1 92.31 345 SER A O 1
ATOM 2461 N N . PRO A 1 346 ? 9.312 -8.68 15.289 1 97.12 346 PRO A N 1
ATOM 2462 C CA . PRO A 1 346 ? 9.352 -8.664 13.82 1 97.12 346 PRO A CA 1
ATOM 2463 C C . PRO A 1 346 ? 8.258 -9.531 13.203 1 97.12 346 PRO A C 1
ATOM 2465 O O . PRO A 1 346 ? 8.023 -10.656 13.648 1 97.12 346 PRO A O 1
ATOM 2468 N N . PRO A 1 347 ? 7.504 -9 12.242 1 97.88 347 PRO A N 1
ATOM 2469 C CA . PRO A 1 347 ? 6.602 -9.883 11.492 1 97.88 347 PRO A CA 1
ATOM 2470 C C . PRO A 1 347 ? 7.305 -11.133 10.961 1 97.88 347 PRO A C 1
ATOM 2472 O O . PRO A 1 347 ? 8.445 -11.047 10.5 1 97.88 347 PRO A O 1
ATOM 2475 N N . PRO A 1 348 ? 6.676 -12.258 11.047 1 98.5 348 PRO A N 1
ATOM 2476 C CA . PRO A 1 348 ? 7.34 -13.484 10.594 1 98.5 348 PRO A CA 1
ATOM 2477 C C . PRO A 1 348 ? 7.504 -13.539 9.078 1 98.5 348 PRO A C 1
ATOM 2479 O O . PRO A 1 348 ? 6.664 -13.016 8.344 1 98.5 348 PRO A O 1
ATOM 2482 N N . ILE A 1 349 ? 8.625 -14.117 8.68 1 98.81 349 ILE A N 1
ATOM 2483 C CA . ILE A 1 349 ? 8.867 -14.523 7.301 1 98.81 349 ILE A CA 1
ATOM 2484 C C . ILE A 1 349 ? 8.664 -16.031 7.168 1 98.81 349 ILE A C 1
ATOM 2486 O O . ILE A 1 349 ? 9.383 -16.812 7.789 1 98.81 349 ILE A O 1
ATOM 2490 N N . VAL A 1 350 ? 7.684 -16.406 6.324 1 98.81 350 VAL A N 1
ATOM 2491 C CA . VAL A 1 350 ? 7.395 -17.844 6.23 1 98.81 350 VAL A CA 1
ATOM 2492 C C . VAL A 1 350 ? 7.328 -18.266 4.766 1 98.81 350 VAL A C 1
ATOM 2494 O O . VAL A 1 350 ? 7.164 -17.422 3.879 1 98.81 350 VAL A O 1
ATOM 2497 N N . THR A 1 351 ? 7.52 -19.531 4.523 1 98.75 351 THR A N 1
ATOM 2498 C CA . THR A 1 351 ? 7.34 -20.094 3.186 1 98.75 351 THR A CA 1
ATOM 2499 C C . THR A 1 351 ? 5.863 -20.109 2.801 1 98.75 351 THR A C 1
ATOM 2501 O O . THR A 1 351 ? 5.008 -20.453 3.615 1 98.75 351 THR A O 1
ATOM 2504 N N . ALA A 1 352 ? 5.594 -19.672 1.58 1 98.56 352 ALA A N 1
ATOM 2505 C CA . ALA A 1 352 ? 4.23 -19.797 1.069 1 98.56 352 ALA A CA 1
ATOM 2506 C C . ALA A 1 352 ? 3.764 -21.25 1.105 1 98.56 352 ALA A C 1
ATOM 2508 O O . ALA A 1 352 ? 4.516 -22.172 0.752 1 98.56 352 ALA A O 1
ATOM 2509 N N . ALA A 1 353 ? 2.57 -21.5 1.516 1 98.38 353 ALA A N 1
ATOM 2510 C CA . ALA A 1 353 ? 2.049 -22.844 1.701 1 98.38 353 ALA A CA 1
ATOM 2511 C C . ALA A 1 353 ? 1.682 -23.484 0.362 1 98.38 353 ALA A C 1
ATOM 2513 O O . ALA A 1 353 ? 1.858 -24.688 0.17 1 98.38 353 ALA A O 1
ATOM 2514 N N . LEU A 1 354 ? 1.216 -22.688 -0.536 1 97.44 354 LEU A N 1
ATOM 2515 C CA . LEU A 1 354 ? 0.74 -23.219 -1.811 1 97.44 354 LEU A CA 1
ATOM 2516 C C . LEU A 1 354 ? 1.892 -23.375 -2.797 1 97.44 354 LEU A C 1
ATOM 2518 O O . LEU A 1 354 ? 1.738 -24.016 -3.838 1 97.44 354 LEU A O 1
ATOM 2522 N N . GLY A 1 355 ? 2.994 -22.766 -2.514 1 95.56 355 GLY A N 1
ATOM 2523 C CA . GLY A 1 355 ? 4.188 -22.922 -3.33 1 95.56 355 GLY A CA 1
ATOM 2524 C C . GLY A 1 355 ? 3.973 -22.516 -4.777 1 95.56 355 GLY A C 1
ATOM 2525 O O . GLY A 1 355 ? 3.438 -21.438 -5.059 1 95.56 355 GLY A O 1
ATOM 2526 N N . ASP A 1 356 ? 4.477 -23.375 -5.641 1 95 356 ASP A N 1
ATOM 2527 C CA . ASP A 1 356 ? 4.418 -23.094 -7.07 1 95 356 ASP A CA 1
ATOM 2528 C C . ASP A 1 356 ? 2.986 -23.188 -7.59 1 95 356 ASP A C 1
ATOM 2530 O O . ASP A 1 356 ? 2.695 -22.75 -8.711 1 95 356 ASP A O 1
ATOM 2534 N N . HIS A 1 357 ? 2.117 -23.656 -6.793 1 97.31 357 HIS A N 1
ATOM 2535 C CA . HIS A 1 357 ? 0.71 -23.75 -7.168 1 97.31 357 HIS A CA 1
ATOM 2536 C C . HIS A 1 357 ? -0.02 -22.438 -6.863 1 97.31 357 HIS A C 1
ATOM 2538 O O . HIS A 1 357 ? -1.153 -22.25 -7.309 1 97.31 357 HIS A O 1
ATOM 2544 N N . GLY A 1 358 ? 0.578 -21.562 -6.176 1 98 358 GLY A N 1
ATOM 2545 C CA . GLY A 1 358 ? -0.044 -20.328 -5.723 1 98 358 GLY A CA 1
ATOM 2546 C C . GLY A 1 358 ? -0.709 -19.547 -6.844 1 98 358 GLY A C 1
ATOM 2547 O O . GLY A 1 358 ? -1.912 -19.281 -6.797 1 98 358 GLY A O 1
ATOM 2548 N N . PRO A 1 359 ? 0.043 -19.266 -7.859 1 98.56 359 PRO A N 1
ATOM 2549 C CA . PRO A 1 359 ? -0.499 -18.438 -8.938 1 98.56 359 PRO A CA 1
ATOM 2550 C C . PRO A 1 359 ? -1.712 -19.078 -9.617 1 98.56 359 PRO A C 1
ATOM 2552 O O . PRO A 1 359 ? -2.721 -18.406 -9.844 1 98.56 359 PRO A O 1
ATOM 2555 N N . ILE A 1 360 ? -1.664 -20.328 -9.875 1 98.69 360 ILE A N 1
ATOM 2556 C CA . ILE A 1 360 ? -2.768 -20.953 -10.586 1 98.69 360 ILE A CA 1
ATOM 2557 C C . ILE A 1 360 ? -3.957 -21.141 -9.641 1 98.69 360 ILE A C 1
ATOM 2559 O O . ILE A 1 360 ? -5.109 -21.031 -10.062 1 98.69 360 ILE A O 1
ATOM 2563 N N . ALA A 1 361 ? -3.689 -21.422 -8.406 1 98.38 361 ALA A N 1
ATOM 2564 C CA . ALA A 1 361 ? -4.762 -21.438 -7.414 1 98.38 361 ALA A CA 1
ATOM 2565 C C . ALA A 1 361 ? -5.465 -20.094 -7.344 1 98.38 361 ALA A C 1
ATOM 2567 O O . ALA A 1 361 ? -6.695 -20.031 -7.262 1 98.38 361 ALA A O 1
ATOM 2568 N N . GLY A 1 362 ? -4.66 -19.062 -7.359 1 98.25 362 GLY A N 1
ATOM 2569 C CA . GLY A 1 362 ? -5.23 -17.719 -7.375 1 98.25 362 GLY A CA 1
ATOM 2570 C C . GLY A 1 362 ? -6.078 -17.453 -8.602 1 98.25 362 GLY A C 1
ATOM 2571 O O . GLY A 1 362 ? -7.129 -16.812 -8.508 1 98.25 362 GLY A O 1
ATOM 2572 N N . ALA A 1 363 ? -5.594 -17.844 -9.719 1 98.62 363 ALA A N 1
ATOM 2573 C CA . ALA A 1 363 ? -6.355 -17.703 -10.953 1 98.62 363 ALA A CA 1
ATOM 2574 C C . ALA A 1 363 ? -7.703 -18.406 -10.859 1 98.62 363 ALA A C 1
ATOM 2576 O O . ALA A 1 363 ? -8.734 -17.859 -11.258 1 98.62 363 ALA A O 1
ATOM 2577 N N . ALA A 1 364 ? -7.695 -19.562 -10.336 1 98.5 364 ALA A N 1
ATOM 2578 C CA . ALA A 1 364 ? -8.93 -20.328 -10.141 1 98.5 364 ALA A CA 1
ATOM 2579 C C . ALA A 1 364 ? -9.875 -19.594 -9.188 1 98.5 364 ALA A C 1
ATOM 2581 O O . ALA A 1 364 ? -11.07 -19.484 -9.453 1 98.5 364 ALA A O 1
ATOM 2582 N N . GLU A 1 365 ? -9.32 -19.172 -8.117 1 96.94 365 GLU A N 1
ATOM 2583 C CA . GLU A 1 365 ? -10.125 -18.453 -7.125 1 96.94 365 GLU A CA 1
ATOM 2584 C C . GLU A 1 365 ? -10.812 -17.234 -7.734 1 96.94 365 GLU A C 1
ATOM 2586 O O . GLU A 1 365 ? -11.992 -17 -7.477 1 96.94 365 GLU A O 1
ATOM 2591 N N . GLU A 1 366 ? -10.086 -16.5 -8.477 1 96.75 366 GLU A N 1
ATOM 2592 C CA . GLU A 1 366 ? -10.656 -15.305 -9.094 1 96.75 366 GLU A CA 1
ATOM 2593 C C . GLU A 1 366 ? -11.75 -15.672 -10.102 1 96.75 366 GLU A C 1
ATOM 2595 O O . GLU A 1 366 ? -12.766 -14.984 -10.203 1 96.75 366 GLU A O 1
ATOM 2600 N N . ALA A 1 367 ? -11.484 -16.656 -10.836 1 98 367 ALA A N 1
ATOM 2601 C CA . ALA A 1 367 ? -12.484 -17.125 -11.797 1 98 367 ALA A CA 1
ATOM 2602 C C . ALA A 1 367 ? -13.773 -17.547 -11.086 1 98 367 ALA A C 1
ATOM 2604 O O . ALA A 1 367 ? -14.867 -17.172 -11.508 1 98 367 ALA A O 1
ATOM 2605 N N . TRP A 1 368 ? -13.648 -18.281 -10.023 1 97 368 TRP A N 1
ATOM 2606 C CA . TRP A 1 368 ? -14.812 -18.719 -9.258 1 97 368 TRP A CA 1
ATOM 2607 C C . TRP A 1 368 ? -15.539 -17.516 -8.656 1 97 368 TRP A C 1
ATOM 2609 O O . TRP A 1 368 ? -16.766 -17.438 -8.688 1 97 368 TRP A O 1
ATOM 2619 N N . SER A 1 369 ? -14.812 -16.656 -8.117 1 95.31 369 SER A N 1
ATOM 2620 C CA . SER A 1 369 ? -15.414 -15.469 -7.527 1 95.31 369 SER A CA 1
ATOM 2621 C C . SER A 1 369 ? -16.266 -14.711 -8.547 1 95.31 369 SER A C 1
ATOM 2623 O O . SER A 1 369 ? -17.344 -14.219 -8.219 1 95.31 369 SER A O 1
ATOM 2625 N N . ALA A 1 370 ? -15.773 -14.617 -9.734 1 96.44 370 ALA A N 1
ATOM 2626 C CA . ALA A 1 370 ? -16.484 -13.914 -10.797 1 96.44 370 ALA A CA 1
ATOM 2627 C C . ALA A 1 370 ? -17.688 -14.719 -11.281 1 96.44 370 ALA A C 1
ATOM 2629 O O . ALA A 1 370 ? -18.703 -14.148 -11.695 1 96.44 370 ALA A O 1
ATOM 2630 N N . LEU A 1 371 ? -17.594 -15.961 -11.164 1 96.94 371 LEU A N 1
ATOM 2631 C CA . LEU A 1 371 ? -18.594 -16.844 -11.727 1 96.94 371 LEU A CA 1
ATOM 2632 C C . LEU A 1 371 ? -19.766 -17.016 -10.773 1 96.94 371 LEU A C 1
ATOM 2634 O O . LEU A 1 371 ? -20.922 -17.078 -11.195 1 96.94 371 LEU A O 1
ATOM 2638 N N . LEU A 1 372 ? -19.562 -17.062 -9.516 1 96.25 372 LEU A N 1
ATOM 2639 C CA . LEU A 1 372 ? -20.531 -17.484 -8.508 1 96.25 372 LEU A CA 1
ATOM 2640 C C . LEU A 1 372 ? -21.797 -16.641 -8.578 1 96.25 372 LEU A C 1
ATOM 2642 O O . LEU A 1 372 ? -22.906 -17.172 -8.602 1 96.25 372 LEU A O 1
ATOM 2646 N N . PRO A 1 373 ? -21.672 -15.344 -8.727 1 94.62 373 PRO A N 1
ATOM 2647 C CA . PRO A 1 373 ? -22.891 -14.523 -8.781 1 94.62 373 PRO A CA 1
ATOM 2648 C C . PRO A 1 373 ? -23.734 -14.797 -10.023 1 94.62 373 PRO A C 1
ATOM 2650 O O . PRO A 1 373 ? -24.906 -14.414 -10.07 1 94.62 373 PRO A O 1
ATOM 2653 N N . ARG A 1 374 ? -23.172 -15.477 -10.93 1 93.75 374 ARG A N 1
ATOM 2654 C CA . ARG A 1 374 ? -23.859 -15.711 -12.195 1 93.75 374 ARG A CA 1
ATOM 2655 C C . ARG A 1 374 ? -24.547 -17.062 -12.211 1 93.75 374 ARG A C 1
ATOM 2657 O O . ARG A 1 374 ? -25.297 -17.375 -13.133 1 93.75 374 ARG A O 1
ATOM 2664 N N . LEU A 1 375 ? -24.266 -17.922 -11.289 1 91.81 375 LEU A N 1
ATOM 2665 C CA . LEU A 1 375 ? -24.766 -19.281 -11.281 1 91.81 375 LEU A CA 1
ATOM 2666 C C . LEU A 1 375 ? -26.141 -19.359 -10.625 1 91.81 375 LEU A C 1
ATOM 2668 O O . LEU A 1 375 ? -26.875 -20.328 -10.828 1 91.81 375 LEU A O 1
ATOM 2672 N N . ALA A 1 376 ? -26.406 -18.469 -9.656 1 76.94 376 ALA A N 1
ATOM 2673 C CA . ALA A 1 376 ? -27.688 -18.609 -8.953 1 76.94 376 ALA A CA 1
ATOM 2674 C C . ALA A 1 376 ? -28.375 -17.266 -8.789 1 76.94 376 ALA A C 1
ATOM 2676 O O . ALA A 1 376 ? -27.703 -16.219 -8.727 1 76.94 376 ALA A O 1
ATOM 2677 N N . MET B 1 1 ? -26.328 3.512 11.734 1 50.03 1 MET B N 1
ATOM 2678 C CA . MET B 1 1 ? -26.812 3.953 10.422 1 50.03 1 MET B CA 1
ATOM 2679 C C . MET B 1 1 ? -26.688 5.465 10.281 1 50.03 1 MET B C 1
ATOM 2681 O O . MET B 1 1 ? -27.062 6.211 11.188 1 50.03 1 MET B O 1
ATOM 2685 N N . THR B 1 2 ? -25.938 5.867 9.328 1 67.25 2 THR B N 1
ATOM 2686 C CA . THR B 1 2 ? -25.781 7.297 9.086 1 67.25 2 THR B CA 1
ATOM 2687 C C . THR B 1 2 ? -27.125 7.941 8.789 1 67.25 2 THR B C 1
ATOM 2689 O O . THR B 1 2 ? -27.906 7.43 7.969 1 67.25 2 THR B O 1
ATOM 2692 N N . THR B 1 3 ? -27.594 8.781 9.648 1 85 3 THR B N 1
ATOM 2693 C CA . THR B 1 3 ? -28.844 9.492 9.484 1 85 3 THR B CA 1
ATOM 2694 C C . THR B 1 3 ? -28.734 10.531 8.375 1 85 3 THR B C 1
ATOM 2696 O O . THR B 1 3 ? -27.641 10.898 7.965 1 85 3 THR B O 1
ATOM 2699 N N . ARG B 1 4 ? -29.844 10.836 7.812 1 91.81 4 ARG B N 1
ATOM 2700 C CA . ARG B 1 4 ? -29.891 11.883 6.797 1 91.81 4 ARG B CA 1
ATOM 2701 C C . ARG B 1 4 ? -29.297 13.188 7.328 1 91.81 4 ARG B C 1
ATOM 2703 O O . ARG B 1 4 ? -28.688 13.945 6.574 1 91.81 4 ARG B O 1
ATOM 2710 N N . SER B 1 5 ? -29.469 13.414 8.617 1 94.25 5 SER B N 1
ATOM 2711 C CA . SER B 1 5 ? -28.875 14.586 9.25 1 94.25 5 SER B CA 1
ATOM 2712 C C . SER B 1 5 ? -27.359 14.547 9.18 1 94.25 5 SER B C 1
ATOM 2714 O O . SER B 1 5 ? -26.719 15.539 8.82 1 94.25 5 SER B O 1
ATOM 2716 N N . THR B 1 6 ? -26.812 13.43 9.516 1 95.25 6 THR B N 1
ATOM 2717 C CA . THR B 1 6 ? -25.375 13.266 9.477 1 95.25 6 THR B CA 1
ATOM 2718 C C . THR B 1 6 ? -24.844 13.422 8.047 1 95.25 6 THR B C 1
ATOM 2720 O O . THR B 1 6 ? -23.797 14.031 7.824 1 95.25 6 THR B O 1
ATOM 2723 N N . GLU B 1 7 ? -25.594 12.945 7.129 1 95.62 7 GLU B N 1
ATOM 2724 C CA . GLU B 1 7 ? -25.203 13.047 5.727 1 95.62 7 GLU B CA 1
ATOM 2725 C C . GLU B 1 7 ? -25.188 14.5 5.266 1 95.62 7 GLU B C 1
ATOM 2727 O O . GLU B 1 7 ? -24.281 14.922 4.535 1 95.62 7 GLU B O 1
ATOM 2732 N N . LEU B 1 8 ? -26.156 15.18 5.66 1 95.5 8 LEU B N 1
ATOM 2733 C CA . LEU B 1 8 ? -26.219 16.594 5.289 1 95.5 8 LEU B CA 1
ATOM 2734 C C . LEU B 1 8 ? -25.031 17.359 5.887 1 95.5 8 LEU B C 1
ATOM 2736 O O . LEU B 1 8 ? -24.406 18.156 5.203 1 95.5 8 LEU B O 1
ATOM 2740 N N . LEU B 1 9 ? -24.75 17.078 7.141 1 96.25 9 LEU B N 1
ATOM 2741 C CA . LEU B 1 9 ? -23.625 17.75 7.793 1 96.25 9 LEU B CA 1
ATOM 2742 C C . LEU B 1 9 ? -22.312 17.422 7.078 1 96.25 9 LEU B C 1
ATOM 2744 O O . LEU B 1 9 ? -21.453 18.281 6.941 1 96.25 9 LEU B O 1
ATOM 2748 N N . ARG B 1 10 ? -22.203 16.234 6.66 1 95.31 10 ARG B N 1
ATOM 2749 C CA . ARG B 1 10 ? -21.016 15.82 5.922 1 95.31 10 ARG B CA 1
ATOM 2750 C C . ARG B 1 10 ? -20.891 16.594 4.613 1 95.31 10 ARG B C 1
ATOM 2752 O O . ARG B 1 10 ? -19.797 17.031 4.25 1 95.31 10 ARG B O 1
ATOM 2759 N N . VAL B 1 11 ? -21.984 16.75 3.949 1 94.81 11 VAL B N 1
ATOM 2760 C CA . VAL B 1 11 ? -22 17.484 2.689 1 94.81 11 VAL B CA 1
ATOM 2761 C C . VAL B 1 11 ? -21.562 18.938 2.932 1 94.81 11 VAL B C 1
ATOM 2763 O O . VAL B 1 11 ? -20.703 19.453 2.209 1 94.81 11 VAL B O 1
ATOM 2766 N N . VAL B 1 12 ? -22.062 19.516 3.941 1 95.12 12 VAL B N 1
ATOM 2767 C CA . VAL B 1 12 ? -21.734 20.906 4.254 1 95.12 12 VAL B CA 1
ATOM 2768 C C . VAL B 1 12 ? -20.266 21.016 4.648 1 95.12 12 VAL B C 1
ATOM 2770 O O . VAL B 1 12 ? -19.594 21.984 4.285 1 95.12 12 VAL B O 1
ATOM 2773 N N . HIS B 1 13 ? -19.797 20.031 5.363 1 96 13 HIS B N 1
ATOM 2774 C CA . HIS B 1 13 ? -18.406 20.031 5.805 1 96 13 HIS B CA 1
ATOM 2775 C C . HIS B 1 13 ? -17.453 19.922 4.625 1 96 13 HIS B C 1
ATOM 2777 O O . HIS B 1 13 ? -16.453 20.641 4.562 1 96 13 HIS B O 1
ATOM 2783 N N . HIS B 1 14 ? -17.766 19.125 3.715 1 92.62 14 HIS B N 1
ATOM 2784 C CA . HIS B 1 14 ? -16.859 18.828 2.609 1 92.62 14 HIS B CA 1
ATOM 2785 C C . HIS B 1 14 ? -17.016 19.844 1.487 1 92.62 14 HIS B C 1
ATOM 2787 O O . HIS B 1 14 ? -16.141 19.969 0.623 1 92.62 14 HIS B O 1
ATOM 2793 N N . SER B 1 15 ? -18.172 20.578 1.509 1 92.94 15 SER B N 1
ATOM 2794 C CA . SER B 1 15 ? -18.438 21.578 0.479 1 92.94 15 SER B CA 1
ATOM 2795 C C . SER B 1 15 ? -18.922 22.891 1.092 1 92.94 15 SER B C 1
ATOM 2797 O O . SER B 1 15 ? -20.062 23.297 0.888 1 92.94 15 SER B O 1
ATOM 2799 N N . PRO B 1 16 ? -17.953 23.547 1.629 1 91.38 16 PRO B N 1
ATOM 2800 C CA . PRO B 1 16 ? -18.359 24.828 2.213 1 91.38 16 PRO B CA 1
ATOM 2801 C C . PRO B 1 16 ? -19.016 25.766 1.196 1 91.38 16 PRO B C 1
ATOM 2803 O O . PRO B 1 16 ? -18.5 25.938 0.094 1 91.38 16 PRO B O 1
ATOM 2806 N N . GLY B 1 17 ? -20.172 26.297 1.536 1 89.94 17 GLY B N 1
ATOM 2807 C CA . GLY B 1 17 ? -20.891 27.203 0.654 1 89.94 17 GLY B CA 1
ATOM 2808 C C . GLY B 1 17 ? -21.891 26.484 -0.242 1 89.94 17 GLY B C 1
ATOM 2809 O O . GLY B 1 17 ? -22.484 27.109 -1.12 1 89.94 17 GLY B O 1
ATOM 2810 N N . VAL B 1 18 ? -22.109 25.312 -0.025 1 93.88 18 VAL B N 1
ATOM 2811 C CA . VAL B 1 18 ? -23.062 24.547 -0.815 1 93.88 18 VAL B CA 1
ATOM 2812 C C . VAL B 1 18 ? -24.469 25.109 -0.619 1 93.88 18 VAL B C 1
ATOM 2814 O O . VAL B 1 18 ? -24.828 25.5 0.489 1 93.88 18 VAL B O 1
ATOM 2817 N N . THR B 1 19 ? -25.219 25.125 -1.714 1 94 19 THR B N 1
ATOM 2818 C CA . THR B 1 19 ? -26.594 25.594 -1.627 1 94 19 THR B CA 1
ATOM 2819 C C . THR B 1 19 ? -27.516 24.484 -1.114 1 94 19 THR B C 1
ATOM 2821 O O . THR B 1 19 ? -27.172 23.297 -1.208 1 94 19 THR B O 1
ATOM 2824 N N . ARG B 1 20 ? -28.609 24.938 -0.535 1 93.12 20 ARG B N 1
ATOM 2825 C CA . ARG B 1 20 ? -29.594 23.969 -0.085 1 93.12 20 ARG B CA 1
ATOM 2826 C C . ARG B 1 20 ? -30.031 23.062 -1.234 1 93.12 20 ARG B C 1
ATOM 2828 O O . ARG B 1 20 ? -30.188 21.859 -1.058 1 93.12 20 ARG B O 1
ATOM 2835 N N . ALA B 1 21 ? -30.141 23.625 -2.406 1 92.44 21 ALA B N 1
ATOM 2836 C CA . ALA B 1 21 ? -30.562 22.875 -3.58 1 92.44 21 ALA B CA 1
ATOM 2837 C C . ALA B 1 21 ? -29.531 21.828 -3.971 1 92.44 21 ALA B C 1
ATOM 2839 O O . ALA B 1 21 ? -29.859 20.672 -4.227 1 92.44 21 ALA B O 1
ATOM 2840 N N . ASP B 1 22 ? -28.391 22.25 -3.979 1 94.44 22 ASP B N 1
ATOM 2841 C CA . ASP B 1 22 ? -27.312 21.328 -4.344 1 94.44 22 ASP B CA 1
ATOM 2842 C C . ASP B 1 22 ? -27.156 20.219 -3.299 1 94.44 22 ASP B C 1
ATOM 2844 O O . ASP B 1 22 ? -26.891 19.062 -3.641 1 94.44 22 ASP B O 1
ATOM 2848 N N . ALA B 1 23 ? -27.266 20.594 -2.115 1 95 23 ALA B N 1
ATOM 2849 C CA . ALA B 1 23 ? -27.188 19.594 -1.045 1 95 23 ALA B CA 1
ATOM 2850 C C . ALA B 1 23 ? -28.297 18.562 -1.172 1 95 23 ALA B C 1
ATOM 2852 O O . ALA B 1 23 ? -28.062 17.375 -0.984 1 95 23 ALA B O 1
ATOM 2853 N N . ALA B 1 24 ? -29.438 19.031 -1.452 1 94.44 24 ALA B N 1
ATOM 2854 C CA . ALA B 1 24 ? -30.578 18.125 -1.654 1 94.44 24 ALA B CA 1
ATOM 2855 C C . ALA B 1 24 ? -30.297 17.141 -2.781 1 94.44 24 ALA B C 1
ATOM 2857 O O . ALA B 1 24 ? -30.578 15.945 -2.652 1 94.44 24 ALA B O 1
ATOM 2858 N N . ARG B 1 25 ? -29.766 17.672 -3.797 1 95.19 25 ARG B N 1
ATOM 2859 C CA . ARG B 1 25 ? -29.438 16.844 -4.945 1 95.19 25 ARG B CA 1
ATOM 2860 C C . ARG B 1 25 ? -28.406 15.781 -4.566 1 95.19 25 ARG B C 1
ATOM 2862 O O . ARG B 1 25 ? -28.547 14.609 -4.914 1 95.19 25 ARG B O 1
ATOM 2869 N N . LEU B 1 26 ? -27.453 16.141 -3.84 1 94.19 26 LEU B N 1
ATOM 2870 C CA . LEU B 1 26 ? -26.375 15.242 -3.438 1 94.19 26 LEU B CA 1
ATOM 2871 C C . LEU B 1 26 ? -26.906 14.164 -2.488 1 94.19 26 LEU B C 1
ATOM 2873 O O . LEU B 1 26 ? -26.422 13.031 -2.508 1 94.19 26 LEU B O 1
ATOM 2877 N N . LEU B 1 27 ? -27.844 14.547 -1.749 1 94.31 27 LEU B N 1
ATOM 2878 C CA . LEU B 1 27 ? -28.406 13.609 -0.777 1 94.31 27 LEU B CA 1
ATOM 2879 C C . LEU B 1 27 ? -29.469 12.727 -1.422 1 94.31 27 LEU B C 1
ATOM 2881 O O . LEU B 1 27 ? -29.875 11.719 -0.847 1 94.31 27 LEU B O 1
ATOM 2885 N N . GLY B 1 28 ? -29.891 13.164 -2.533 1 94.56 28 GLY B N 1
ATOM 2886 C CA . GLY B 1 28 ? -30.953 12.43 -3.195 1 94.56 28 GLY B CA 1
ATOM 2887 C C . GLY B 1 28 ? -32.312 12.586 -2.512 1 94.56 28 GLY B C 1
ATOM 2888 O O . GLY B 1 28 ? -33.062 11.625 -2.381 1 94.56 28 GLY B O 1
ATOM 2889 N N . VAL B 1 29 ? -32.562 13.766 -2.012 1 93.62 29 VAL B N 1
ATOM 2890 C CA . VAL B 1 29 ? -33.844 14.023 -1.345 1 93.62 29 VAL B CA 1
ATOM 2891 C C . VAL B 1 29 ? -34.562 15.203 -2.01 1 93.62 29 VAL B C 1
ATOM 2893 O O . VAL B 1 29 ? -33.938 15.969 -2.754 1 93.62 29 VAL B O 1
ATOM 2896 N N . GLY B 1 30 ? -35.812 15.266 -1.725 1 92.5 30 GLY B N 1
ATOM 2897 C CA . GLY B 1 30 ? -36.594 16.375 -2.252 1 92.5 30 GLY B CA 1
ATOM 2898 C C . GLY B 1 30 ? -36.344 17.688 -1.522 1 92.5 30 GLY B C 1
ATOM 2899 O O . GLY B 1 30 ? -35.75 17.688 -0.431 1 92.5 30 GLY B O 1
ATOM 2900 N N . THR B 1 31 ? -36.75 18.766 -2.174 1 88.88 31 THR B N 1
ATOM 2901 C CA . THR B 1 31 ? -36.562 20.109 -1.621 1 88.88 31 THR B CA 1
ATOM 2902 C C . THR B 1 31 ? -37.281 20.25 -0.281 1 88.88 31 THR B C 1
ATOM 2904 O O . THR B 1 31 ? -36.75 20.906 0.629 1 88.88 31 THR B O 1
ATOM 2907 N N . GLY B 1 32 ? -38.375 19.656 -0.166 1 92.69 32 GLY B N 1
ATOM 2908 C CA . GLY B 1 32 ? -39.094 19.719 1.091 1 92.69 32 GLY B CA 1
ATOM 2909 C C . GLY B 1 32 ? -38.375 19.016 2.229 1 92.69 32 GLY B C 1
ATOM 2910 O O . GLY B 1 32 ? -38.281 19.562 3.328 1 92.69 32 GLY B O 1
ATOM 2911 N N . ALA B 1 33 ? -37.938 17.891 1.937 1 93.94 33 ALA B N 1
ATOM 2912 C CA . ALA B 1 33 ? -37.188 17.125 2.926 1 93.94 33 ALA B CA 1
ATOM 2913 C C . ALA B 1 33 ? -35.906 17.859 3.336 1 93.94 33 ALA B C 1
ATOM 2915 O O . ALA B 1 33 ? -35.531 17.844 4.508 1 93.94 33 ALA B O 1
ATOM 2916 N N . ALA B 1 34 ? -35.312 18.469 2.373 1 93.75 34 ALA B N 1
ATOM 2917 C CA . ALA B 1 34 ? -34.094 19.219 2.65 1 93.75 34 ALA B CA 1
ATOM 2918 C C . ALA B 1 34 ? -34.375 20.422 3.553 1 93.75 34 ALA B C 1
ATOM 2920 O O . ALA B 1 34 ? -33.594 20.719 4.461 1 93.75 34 ALA B O 1
ATOM 2921 N N . THR B 1 35 ? -35.438 21.016 3.283 1 92.38 35 THR B N 1
ATOM 2922 C CA . THR B 1 35 ? -35.812 22.156 4.094 1 92.38 35 THR B CA 1
ATOM 2923 C C . THR B 1 35 ? -36.062 21.734 5.539 1 92.38 35 THR B C 1
ATOM 2925 O O . THR B 1 35 ? -35.656 22.422 6.473 1 92.38 35 THR B O 1
ATOM 2928 N N . GLU B 1 36 ? -36.688 20.641 5.684 1 94.62 36 GLU B N 1
ATOM 2929 C CA . GLU B 1 36 ? -36.969 20.125 7.023 1 94.62 36 GLU B CA 1
ATOM 2930 C C . GLU B 1 36 ? -35.656 19.766 7.754 1 94.62 36 GLU B C 1
ATOM 2932 O O . GLU B 1 36 ? -35.531 20.031 8.953 1 94.62 36 GLU B O 1
ATOM 2937 N N . LEU B 1 37 ? -34.844 19.188 7.07 1 94.94 37 LEU B N 1
ATOM 2938 C CA . LEU B 1 37 ? -33.562 18.797 7.645 1 94.94 37 LEU B CA 1
ATOM 2939 C C . LEU B 1 37 ? -32.75 20.016 8.078 1 94.94 37 LEU B C 1
ATOM 2941 O O . LEU B 1 37 ? -32.156 20.031 9.156 1 94.94 37 LEU B O 1
ATOM 2945 N N . VAL B 1 38 ? -32.75 20.984 7.277 1 94.44 38 VAL B N 1
ATOM 2946 C CA . VAL B 1 3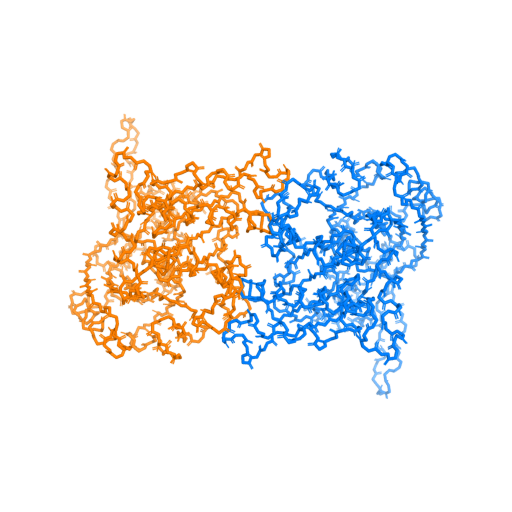8 ? -32 22.203 7.57 1 94.44 38 VAL B CA 1
ATOM 2947 C C . VAL B 1 38 ? -32.625 22.906 8.789 1 94.44 38 VAL B C 1
ATOM 2949 O O . VAL B 1 38 ? -31.891 23.406 9.648 1 94.44 38 VAL B O 1
ATOM 2952 N N . SER B 1 39 ? -33.875 22.906 8.805 1 94.69 39 SER B N 1
ATOM 2953 C CA . SER B 1 39 ? -34.562 23.5 9.945 1 94.69 39 SER B CA 1
ATOM 2954 C C . SER B 1 39 ? -34.219 22.781 11.242 1 94.69 39 SER B C 1
ATOM 2956 O O . SER B 1 39 ? -33.938 23.406 12.266 1 94.69 39 SER B O 1
ATOM 2958 N N . LYS B 1 40 ? -34.219 21.531 11.172 1 95.56 40 LYS B N 1
ATOM 2959 C CA . LYS B 1 40 ? -33.875 20.719 12.328 1 95.56 40 LYS B CA 1
ATOM 2960 C C . LYS B 1 40 ? -32.438 21 12.797 1 95.56 40 LYS B C 1
ATOM 2962 O O . LYS B 1 40 ? -32.219 21.203 13.992 1 95.56 40 LYS B O 1
ATOM 2967 N N . LEU B 1 41 ? -31.531 21.047 11.906 1 96.44 41 LEU B N 1
ATOM 2968 C CA . LEU B 1 41 ? -30.125 21.25 12.227 1 96.44 41 LEU B CA 1
ATOM 2969 C C . LEU B 1 41 ? -29.859 22.672 12.672 1 96.44 41 LEU B C 1
ATOM 2971 O O . LEU B 1 41 ? -28.953 22.922 13.477 1 96.44 41 LEU B O 1
ATOM 2975 N N . SER B 1 42 ? -30.641 23.578 12.234 1 94.88 42 SER B N 1
ATOM 2976 C CA . SER B 1 42 ? -30.547 24.969 12.68 1 94.88 42 SER B CA 1
ATOM 2977 C C . SER B 1 42 ? -31.016 25.109 14.125 1 94.88 42 SER B C 1
ATOM 2979 O O . SER B 1 42 ? -30.391 25.828 14.906 1 94.88 42 SER B O 1
ATOM 2981 N N . ARG B 1 43 ? -32.062 24.469 14.414 1 95.06 43 ARG B N 1
ATOM 2982 C CA . ARG B 1 43 ? -32.562 24.484 15.781 1 95.06 43 ARG B CA 1
ATOM 2983 C C . ARG B 1 43 ? -31.562 23.891 16.75 1 95.06 43 ARG B C 1
ATOM 2985 O O . ARG B 1 43 ? -31.469 24.328 17.906 1 95.06 43 ARG B O 1
ATOM 2992 N N . ALA B 1 44 ? -30.844 22.984 16.25 1 95.44 44 ALA B N 1
ATOM 2993 C CA . ALA B 1 44 ? -29.828 22.328 17.078 1 95.44 44 ALA B CA 1
ATOM 2994 C C . ALA B 1 44 ? -28.516 23.109 17.062 1 95.44 44 ALA B C 1
ATOM 2996 O O . ALA B 1 44 ? -27.5 22.625 17.562 1 95.44 44 ALA B O 1
ATOM 2997 N N . ALA B 1 45 ? -28.453 24.234 16.406 1 95.94 45 ALA B N 1
ATOM 2998 C CA . ALA B 1 45 ? -27.312 25.141 16.328 1 95.94 45 ALA B CA 1
ATOM 2999 C C . ALA B 1 45 ? -26.156 24.484 15.586 1 95.94 45 ALA B C 1
ATOM 3001 O O . ALA B 1 45 ? -24.984 24.672 15.961 1 95.94 45 ALA B O 1
ATOM 3002 N N . LEU B 1 46 ? -26.484 23.703 14.609 1 96.94 46 LEU B N 1
ATOM 3003 C CA . LEU B 1 46 ? -25.453 23.047 13.82 1 96.94 46 LEU B CA 1
ATOM 3004 C C . LEU B 1 46 ? -25.234 23.766 12.492 1 96.94 46 LEU B C 1
ATOM 3006 O O . LEU B 1 46 ? -24.094 23.922 12.047 1 96.94 46 LEU B O 1
ATOM 3010 N N . LEU B 1 47 ? -26.328 24.219 11.898 1 95.94 47 LEU B N 1
ATOM 3011 C CA . LEU B 1 47 ? -26.266 24.891 10.609 1 95.94 47 LEU B CA 1
ATOM 3012 C C . LEU B 1 47 ? -27.094 26.188 10.641 1 95.94 47 LEU B C 1
ATOM 3014 O O . LEU B 1 47 ? -27.969 26.344 11.492 1 95.94 47 LEU B O 1
ATOM 3018 N N . THR B 1 48 ? -26.766 27 9.734 1 94.75 48 THR B N 1
ATOM 3019 C CA . THR B 1 48 ? -27.578 28.172 9.422 1 94.75 48 THR B CA 1
ATOM 3020 C C . THR B 1 48 ? -27.625 28.406 7.918 1 94.75 48 THR B C 1
ATOM 3022 O O . THR B 1 48 ? -26.953 27.703 7.148 1 94.75 48 THR B O 1
ATOM 3025 N N . GLN B 1 49 ? -28.547 29.188 7.496 1 93.44 49 GLN B N 1
ATOM 3026 C CA . GLN B 1 49 ? -28.688 29.516 6.078 1 93.44 49 GLN B CA 1
ATOM 3027 C C . GLN B 1 49 ? -28.344 30.984 5.828 1 93.44 49 GLN B C 1
ATOM 3029 O O . GLN B 1 49 ? -28.625 31.844 6.664 1 93.44 49 GLN B O 1
ATOM 3034 N N . GLY B 1 50 ? -27.578 31.172 4.77 1 89.62 50 GLY B N 1
ATOM 3035 C CA . GLY B 1 50 ? -27.281 32.531 4.336 1 89.62 50 GLY B CA 1
ATOM 3036 C C . GLY B 1 50 ? -27.562 32.781 2.867 1 89.62 50 GLY B C 1
ATOM 3037 O O . GLY B 1 50 ? -27.906 31.828 2.137 1 89.62 50 GLY B O 1
ATOM 3038 N N . PRO B 1 51 ? -27.594 34.062 2.504 1 82.88 51 PRO B N 1
ATOM 3039 C CA . PRO B 1 51 ? -27.859 34.375 1.098 1 82.88 51 PRO B CA 1
ATOM 3040 C C . PRO B 1 51 ? -26.75 33.875 0.169 1 82.88 51 PRO B C 1
ATOM 3042 O O . PRO B 1 51 ? -25.578 33.906 0.532 1 82.88 51 PRO B O 1
ATOM 3045 N N . ALA B 1 52 ? -27.172 33.219 -0.873 1 72.62 52 ALA B N 1
ATOM 3046 C CA . ALA B 1 52 ? -26.203 32.812 -1.883 1 72.62 52 ALA B CA 1
ATOM 3047 C C . ALA B 1 52 ? -25.719 33.969 -2.719 1 72.62 52 ALA B C 1
ATOM 3049 O O . ALA B 1 52 ? -26.422 34.969 -2.852 1 72.62 52 ALA B O 1
ATOM 3050 N N . ALA B 1 53 ? -24.359 33.938 -3.133 1 65.31 53 ALA B N 1
ATOM 3051 C CA . ALA B 1 53 ? -23.875 34.938 -4.062 1 65.31 53 ALA B CA 1
ATOM 3052 C C . ALA B 1 53 ? -24.734 34.969 -5.324 1 65.31 53 ALA B C 1
ATOM 3054 O O . ALA B 1 53 ? -25.203 33.938 -5.797 1 65.31 53 ALA B O 1
ATOM 3055 N N . PRO B 1 54 ? -25.141 36.156 -5.723 1 62.75 54 PRO B N 1
ATOM 3056 C CA . PRO B 1 54 ? -26 36.312 -6.902 1 62.75 54 PRO B CA 1
ATOM 3057 C C . PRO B 1 54 ? -25.438 35.594 -8.133 1 62.75 54 PRO B C 1
ATOM 3059 O O . PRO B 1 54 ? -24.219 35.625 -8.383 1 62.75 54 PRO B O 1
ATOM 3062 N N . SER B 1 55 ? -25.875 34.531 -8.445 1 56.5 55 SER B N 1
ATOM 3063 C CA . SER B 1 55 ? -25.406 33.844 -9.633 1 56.5 55 SER B CA 1
ATOM 3064 C C . SER B 1 55 ? -25.953 34.469 -10.906 1 56.5 55 SER B C 1
ATOM 3066 O O . SER B 1 55 ? -25.688 34 -12.008 1 56.5 55 SER B O 1
ATOM 3068 N N . GLY B 1 56 ? -25.906 35.906 -11.016 1 53.34 56 GLY B N 1
ATOM 3069 C CA . GLY B 1 56 ? -26.359 36.625 -12.195 1 53.34 56 GLY B CA 1
ATOM 3070 C C . GLY B 1 56 ? -27.688 36.125 -12.734 1 53.34 56 GLY B C 1
ATOM 3071 O O . GLY B 1 56 ? -28.25 36.688 -13.664 1 53.34 56 GLY B O 1
ATOM 3072 N N . THR B 1 57 ? -27.938 34.906 -12.812 1 50.69 57 THR B N 1
ATOM 3073 C CA . THR B 1 57 ? -29.172 34.469 -13.477 1 50.69 57 THR B CA 1
ATOM 3074 C C . THR B 1 57 ? -30.375 34.719 -12.578 1 50.69 57 THR B C 1
ATOM 3076 O O . THR B 1 57 ? -30.266 34.688 -11.352 1 50.69 57 THR B O 1
ATOM 3079 N N . ARG B 1 58 ? -31.359 35.375 -13.133 1 53.22 58 ARG B N 1
ATOM 3080 C CA . ARG B 1 58 ? -32.656 35.781 -12.602 1 53.22 58 ARG B CA 1
ATOM 3081 C C . ARG B 1 58 ? -33.281 34.688 -11.75 1 53.22 58 ARG B C 1
ATOM 3083 O O . ARG B 1 58 ? -34.438 34.812 -11.328 1 53.22 58 ARG B O 1
ATOM 3090 N N . GLY B 1 59 ? -32.75 33.562 -11.445 1 51.84 59 GLY B N 1
ATOM 3091 C CA . GLY B 1 59 ? -33.5 32.5 -10.82 1 51.84 59 GLY B CA 1
ATOM 3092 C C . GLY B 1 59 ? -33.656 32.656 -9.32 1 51.84 59 GLY B C 1
ATOM 3093 O O . GLY B 1 59 ? -33.125 33.594 -8.742 1 51.84 59 GLY B O 1
ATOM 3094 N N . ARG B 1 60 ? -34.594 31.906 -8.68 1 55.47 60 ARG B N 1
ATOM 3095 C CA . ARG B 1 60 ? -34.938 31.891 -7.258 1 55.47 60 ARG B CA 1
ATOM 3096 C C . ARG B 1 60 ? -33.656 31.938 -6.406 1 55.47 60 ARG B C 1
ATOM 3098 O O . ARG B 1 60 ? -32.688 31.203 -6.664 1 55.47 60 ARG B O 1
ATOM 3105 N N . PRO B 1 61 ? -33.625 32.969 -5.555 1 57.88 61 PRO B N 1
ATOM 3106 C CA . PRO B 1 61 ? -32.438 33.125 -4.727 1 57.88 61 PRO B CA 1
ATOM 3107 C C . PRO B 1 61 ? -32.031 31.812 -4.031 1 57.88 61 PRO B C 1
ATOM 3109 O O . PRO B 1 61 ? -32.844 31.172 -3.387 1 57.88 61 PRO B O 1
ATOM 3112 N N . THR B 1 62 ? -31.031 31.078 -4.418 1 72.25 62 THR B N 1
ATOM 3113 C CA . THR B 1 62 ? -30.609 29.875 -3.715 1 72.25 62 THR B CA 1
ATOM 3114 C C . THR B 1 62 ? -29.812 30.234 -2.463 1 72.25 62 THR B C 1
ATOM 3116 O O . THR B 1 62 ? -29.25 31.312 -2.369 1 72.25 62 THR B O 1
ATOM 3119 N N . THR B 1 63 ? -30.234 29.656 -1.227 1 89.81 63 THR B N 1
ATOM 3120 C CA . THR B 1 63 ? -29.547 29.859 0.04 1 89.81 63 THR B CA 1
ATOM 3121 C C . THR B 1 63 ? -28.359 28.891 0.168 1 89.81 63 THR B C 1
ATOM 3123 O O . THR B 1 63 ? -28.375 27.812 -0.418 1 89.81 63 THR B O 1
ATOM 3126 N N . VAL B 1 64 ? -27.328 29.469 0.845 1 94.94 64 VAL B N 1
ATOM 3127 C CA . VAL B 1 64 ? -26.156 28.641 1.14 1 94.94 64 VAL B CA 1
ATOM 3128 C C . VAL B 1 64 ? -26.25 28.125 2.576 1 94.94 64 VAL B C 1
ATOM 3130 O O . VAL B 1 64 ? -26.797 28.797 3.449 1 94.94 64 VAL B O 1
ATOM 3133 N N . LEU B 1 65 ? -25.797 26.953 2.744 1 95.62 65 LEU B N 1
ATOM 3134 C CA . LEU B 1 65 ? -25.719 26.359 4.074 1 95.62 65 LEU B CA 1
ATOM 3135 C C . LEU B 1 65 ? -24.391 26.672 4.742 1 95.62 65 LEU B C 1
ATOM 3137 O O . LEU B 1 65 ? -23.328 26.438 4.16 1 95.62 65 LEU B O 1
ATOM 3141 N N . LEU B 1 66 ? -24.469 27.172 6 1 95.56 66 LEU B N 1
ATOM 3142 C CA . LEU B 1 66 ? -23.281 27.594 6.738 1 95.56 66 LEU B CA 1
ATOM 3143 C C . LEU B 1 66 ? -23.25 26.984 8.133 1 95.56 66 LEU B C 1
ATOM 3145 O O . LEU B 1 66 ? -24.297 26.625 8.672 1 95.56 66 LEU B O 1
ATOM 3149 N N . PRO B 1 67 ? -21.984 26.875 8.625 1 96.19 67 PRO B N 1
ATOM 3150 C CA . PRO B 1 67 ? -21.953 26.484 10.039 1 96.19 67 PRO B CA 1
ATOM 3151 C C . PRO B 1 67 ? -22.641 27.516 10.945 1 96.19 67 PRO B C 1
ATOM 3153 O O . PRO B 1 67 ? -22.531 28.719 10.711 1 96.19 67 PRO B O 1
ATOM 3156 N N . HIS B 1 68 ? -23.359 27.031 11.984 1 95.81 68 HIS B N 1
ATOM 3157 C CA . HIS B 1 68 ? -23.969 27.938 12.953 1 95.81 68 HIS B CA 1
ATOM 3158 C C . HIS B 1 68 ? -22.922 28.719 13.719 1 95.81 68 HIS B C 1
ATOM 3160 O O . HIS B 1 68 ? -21.906 28.156 14.133 1 95.81 68 HIS B O 1
ATOM 3166 N N . PRO B 1 69 ? -23.094 29.969 13.953 1 94.38 69 PRO B N 1
ATOM 3167 C CA . PRO B 1 69 ? -22.094 30.781 14.648 1 94.38 69 PRO B CA 1
ATOM 3168 C C . PRO B 1 69 ? -21.812 30.281 16.062 1 94.38 69 PRO B C 1
ATOM 3170 O O . PRO B 1 69 ? -20.703 30.469 16.562 1 94.38 69 PRO B O 1
ATOM 3173 N N . ASP B 1 70 ? -22.766 29.625 16.641 1 95.56 70 ASP B N 1
ATOM 3174 C CA . ASP B 1 70 ? -22.594 29.062 17.984 1 95.56 70 ASP B CA 1
ATOM 3175 C C . ASP B 1 70 ? -22.438 27.547 17.922 1 95.56 70 ASP B C 1
ATOM 3177 O O . ASP B 1 70 ? -22.641 26.859 18.938 1 95.56 70 ASP B O 1
ATOM 3181 N N . GLY B 1 71 ? -22.141 27.078 16.766 1 97 71 GLY B N 1
ATOM 3182 C CA . GLY B 1 71 ? -22.078 25.641 16.594 1 97 71 GLY B CA 1
ATOM 3183 C C . GLY B 1 71 ? -20.812 25.016 17.156 1 97 71 GLY B C 1
ATOM 3184 O O . GLY B 1 71 ? -19.969 25.719 17.719 1 97 71 GLY B O 1
ATOM 3185 N N . PRO B 1 72 ? -20.703 23.734 17.047 1 97.25 72 PRO B N 1
ATOM 3186 C CA . PRO B 1 72 ? -19.562 23 17.578 1 97.25 72 PRO B CA 1
ATOM 3187 C C . PRO B 1 72 ? -18.266 23.312 16.844 1 97.25 72 PRO B C 1
ATOM 3189 O O . PRO B 1 72 ? -18.297 23.703 15.672 1 97.25 72 PRO B O 1
ATOM 3192 N N . LEU B 1 73 ? -17.188 23.219 17.562 1 98.12 73 LEU B N 1
ATOM 3193 C CA . LEU B 1 73 ? -15.828 23.312 17.062 1 98.12 73 LEU B CA 1
ATOM 3194 C C . LEU B 1 73 ? -15.031 22.062 17.391 1 98.12 73 LEU B C 1
ATOM 3196 O O . LEU B 1 73 ? -15.391 21.328 18.312 1 98.12 73 LEU B O 1
ATOM 3200 N N . VAL B 1 74 ? -13.977 21.844 16.641 1 98.38 74 VAL B N 1
ATOM 3201 C CA . VAL B 1 74 ? -12.992 20.844 17.016 1 98.38 74 VAL B CA 1
ATOM 3202 C C . VAL B 1 74 ? -11.648 21.5 17.297 1 98.38 74 VAL B C 1
ATOM 3204 O O . VAL B 1 74 ? -11.344 22.562 16.75 1 98.38 74 VAL B O 1
ATOM 3207 N N . LEU B 1 75 ? -10.93 20.891 18.219 1 98.56 75 LEU B N 1
ATOM 3208 C CA . LEU B 1 75 ? -9.539 21.25 18.453 1 98.56 75 LEU B CA 1
ATOM 3209 C C . LEU B 1 75 ? -8.602 20.438 17.578 1 98.56 75 LEU B C 1
ATOM 3211 O O . LEU B 1 75 ? -8.617 19.203 17.625 1 98.56 75 LEU B O 1
ATOM 3215 N N . ALA B 1 76 ? -7.82 21.109 16.75 1 98.81 76 ALA B N 1
ATOM 3216 C CA . ALA B 1 76 ? -6.77 20.453 15.977 1 98.81 76 ALA B CA 1
ATOM 3217 C C . ALA B 1 76 ? -5.387 20.844 16.484 1 98.81 76 ALA B C 1
ATOM 3219 O O . ALA B 1 76 ? -5.109 22.031 16.703 1 98.81 76 ALA B O 1
ATOM 3220 N N . VAL B 1 77 ? -4.543 19.875 16.703 1 98.81 77 VAL B N 1
ATOM 3221 C CA . VAL B 1 77 ? -3.18 20.109 17.172 1 98.81 77 VAL B CA 1
ATOM 3222 C C . VAL B 1 77 ? -2.188 19.469 16.203 1 98.81 77 VAL B C 1
ATOM 3224 O O . VAL B 1 77 ? -2.373 18.312 15.789 1 98.81 77 VAL B O 1
ATOM 3227 N N . ALA B 1 78 ? -1.195 20.172 15.844 1 98.69 78 ALA B N 1
ATOM 3228 C CA . ALA B 1 78 ? -0.073 19.625 15.078 1 98.69 78 ALA B CA 1
ATOM 3229 C C . ALA B 1 78 ? 1.248 19.859 15.812 1 98.69 78 ALA B C 1
ATOM 3231 O O . ALA B 1 78 ? 1.586 21 16.156 1 98.69 78 ALA B O 1
ATOM 3232 N N . ILE B 1 79 ? 1.928 18.797 16 1 97.38 79 ILE B N 1
ATOM 3233 C CA . ILE B 1 79 ? 3.242 18.859 16.641 1 97.38 79 ILE B CA 1
ATOM 3234 C C . ILE B 1 79 ? 4.309 18.375 15.648 1 97.38 79 ILE B C 1
ATOM 3236 O O . ILE B 1 79 ? 4.195 17.281 15.086 1 97.38 79 ILE B O 1
ATOM 3240 N N . THR B 1 80 ? 5.281 19.203 15.359 1 94.75 80 THR B N 1
ATOM 3241 C CA . THR B 1 80 ? 6.473 18.828 14.602 1 94.75 80 THR B CA 1
ATOM 3242 C C . THR B 1 80 ? 7.68 18.688 15.531 1 94.75 80 THR B C 1
ATOM 3244 O O . THR B 1 80 ? 7.578 18.953 16.734 1 94.75 80 THR B O 1
ATOM 3247 N N . PRO B 1 81 ? 8.844 18.312 14.961 1 90.31 81 PRO B N 1
ATOM 3248 C CA . PRO B 1 81 ? 10.039 18.234 15.805 1 90.31 81 PRO B CA 1
ATOM 3249 C C . PRO B 1 81 ? 10.469 19.609 16.328 1 90.31 81 PRO B C 1
ATOM 3251 O O . PRO B 1 81 ? 11.234 19.688 17.297 1 90.31 81 PRO B O 1
ATOM 3254 N N . GLU B 1 82 ? 9.938 20.688 15.75 1 93.62 82 GLU B N 1
ATOM 3255 C CA . GLU B 1 82 ? 10.469 22 16.094 1 93.62 82 GLU B CA 1
ATOM 3256 C C . GLU B 1 82 ? 9.367 22.938 16.594 1 93.62 82 GLU B C 1
ATOM 3258 O O . GLU B 1 82 ? 9.648 23.938 17.266 1 93.62 82 GLU B O 1
ATOM 3263 N N . THR B 1 83 ? 8.125 22.609 16.219 1 95.75 83 THR B N 1
ATOM 3264 C CA . THR B 1 83 ? 7.062 23.562 16.516 1 95.75 83 THR B CA 1
ATOM 3265 C C . THR B 1 83 ? 5.77 22.844 16.859 1 95.75 83 THR B C 1
ATOM 3267 O O . THR B 1 83 ? 5.672 21.625 16.703 1 95.75 83 THR B O 1
ATOM 3270 N N . TRP B 1 84 ? 4.832 23.531 17.438 1 97.56 84 TRP B N 1
ATOM 3271 C CA . TRP B 1 84 ? 3.461 23.062 17.609 1 97.56 84 TRP B CA 1
ATOM 3272 C C . TRP B 1 84 ? 2.463 24.156 17.25 1 97.56 84 TRP B C 1
ATOM 3274 O O . TRP B 1 84 ? 2.795 25.344 17.266 1 97.56 84 TRP B O 1
ATOM 3284 N N . ARG B 1 85 ? 1.278 23.734 16.844 1 98.5 85 ARG B N 1
ATOM 3285 C CA . ARG B 1 85 ? 0.138 24.578 16.531 1 98.5 85 ARG B CA 1
ATOM 3286 C C . ARG B 1 85 ? -1.156 24 17.078 1 98.5 85 ARG B C 1
ATOM 3288 O O . ARG B 1 85 ? -1.349 22.781 17.062 1 98.5 85 ARG B O 1
ATOM 3295 N N . VAL B 1 86 ? -2.027 24.875 17.547 1 98.75 86 VAL B N 1
ATOM 3296 C CA . VAL B 1 86 ? -3.369 24.516 18 1 98.75 86 VAL B CA 1
ATOM 3297 C C . VAL B 1 86 ? -4.402 25.406 17.328 1 98.75 86 VAL B C 1
ATOM 3299 O O . VAL B 1 86 ? -4.227 26.625 17.25 1 98.75 86 VAL B O 1
ATOM 3302 N N . GLU B 1 87 ? -5.414 24.766 16.797 1 98.81 87 GLU B N 1
ATOM 3303 C CA . GLU B 1 87 ? -6.465 25.516 16.125 1 98.81 87 GLU B CA 1
ATOM 3304 C C . GLU B 1 87 ? -7.848 25.094 16.609 1 98.81 87 GLU B C 1
ATOM 3306 O O . GLU B 1 87 ? -8.086 23.906 16.844 1 98.81 87 GLU B O 1
ATOM 3311 N N . ALA B 1 88 ? -8.719 26.031 16.812 1 98.75 88 ALA B N 1
ATOM 3312 C CA . ALA B 1 88 ? -10.156 25.75 16.844 1 98.75 88 ALA B CA 1
ATOM 3313 C C . ALA B 1 88 ? -10.758 25.812 15.453 1 98.75 88 ALA B C 1
ATOM 3315 O O . ALA B 1 88 ? -10.672 26.844 14.781 1 98.75 88 ALA B O 1
ATOM 3316 N N . VAL B 1 89 ? -11.383 24.719 15.039 1 98.44 89 VAL B N 1
ATOM 3317 C CA . VAL B 1 89 ? -11.797 24.609 13.648 1 98.44 89 VAL B CA 1
ATOM 3318 C C . VAL B 1 89 ? -13.305 24.391 13.562 1 98.44 89 VAL B C 1
ATOM 3320 O O . VAL B 1 89 ? -13.852 23.547 14.266 1 98.44 89 VAL B O 1
ATOM 3323 N N . GLU B 1 90 ? -13.992 25.141 12.734 1 97.81 90 GLU B N 1
ATOM 3324 C CA . GLU B 1 90 ? -15.438 25.047 12.586 1 97.81 90 GLU B CA 1
ATOM 3325 C C . GLU B 1 90 ? -15.82 24 11.539 1 97.81 90 GLU B C 1
ATOM 3327 O O . GLU B 1 90 ? -14.953 23.484 10.828 1 97.81 90 GLU B O 1
ATOM 3332 N N . LEU B 1 91 ? -17.094 23.672 11.516 1 97.25 91 LEU B N 1
ATOM 3333 C CA . LEU B 1 91 ? -17.625 22.875 10.422 1 97.25 91 LEU B CA 1
ATOM 3334 C C . LEU B 1 91 ? -17.297 23.516 9.078 1 97.25 91 LEU B C 1
ATOM 3336 O O . LEU B 1 91 ? -17.422 24.734 8.914 1 97.25 91 LEU B O 1
ATOM 3340 N N . GLY B 1 92 ? -16.828 22.703 8.164 1 95.38 92 GLY B N 1
ATOM 3341 C CA . GLY B 1 92 ? -16.375 23.25 6.887 1 95.38 92 GLY B CA 1
ATOM 3342 C C . GLY B 1 92 ? -14.867 23.422 6.805 1 95.38 92 GLY B C 1
ATOM 3343 O O . GLY B 1 92 ? -14.305 23.516 5.711 1 95.38 92 GLY B O 1
ATOM 3344 N N . GLY B 1 93 ? -14.195 23.641 8.016 1 96.44 93 GLY B N 1
ATOM 3345 C CA . GLY B 1 93 ? -12.742 23.562 8.008 1 96.44 93 GLY B CA 1
ATOM 3346 C C . GLY B 1 93 ? -12.07 24.891 8.289 1 96.44 93 GLY B C 1
ATOM 3347 O O . GLY B 1 93 ? -10.844 24.969 8.391 1 96.44 93 GLY B O 1
ATOM 3348 N N . ALA B 1 94 ? -12.875 25.938 8.469 1 95.88 94 ALA B N 1
ATOM 3349 C CA . ALA B 1 94 ? -12.273 27.25 8.711 1 95.88 94 ALA B CA 1
ATOM 3350 C C . ALA B 1 94 ? -11.734 27.344 10.133 1 95.88 94 ALA B C 1
ATOM 3352 O O . ALA B 1 94 ? -12.359 26.859 11.078 1 95.88 94 ALA B O 1
ATOM 3353 N N . THR B 1 95 ? -10.594 28.031 10.312 1 97.5 95 THR B N 1
ATOM 3354 C CA . THR B 1 95 ? -9.969 28.234 11.609 1 97.5 95 THR B CA 1
ATOM 3355 C C . THR B 1 95 ? -10.578 29.438 12.328 1 97.5 95 THR B C 1
ATOM 3357 O O . THR B 1 95 ? -10.547 30.547 11.805 1 97.5 95 THR B O 1
ATOM 3360 N N . ALA B 1 96 ? -11.07 29.234 13.484 1 97.69 96 ALA B N 1
ATOM 3361 C CA . ALA B 1 96 ? -11.664 30.297 14.273 1 97.69 96 ALA B CA 1
ATOM 3362 C C . ALA B 1 96 ? -10.617 30.984 15.141 1 97.69 96 ALA B C 1
ATOM 3364 O O . ALA B 1 96 ? -10.719 32.188 15.422 1 97.69 96 ALA B O 1
ATOM 3365 N N . ALA B 1 97 ? -9.68 30.25 15.609 1 98.19 97 ALA B N 1
ATOM 3366 C CA . ALA B 1 97 ? -8.586 30.75 16.438 1 98.19 97 ALA B CA 1
ATOM 3367 C C . ALA B 1 97 ? -7.367 29.828 16.344 1 98.19 97 ALA B C 1
ATOM 3369 O O . ALA B 1 97 ? -7.496 28.641 16.031 1 98.19 97 ALA B O 1
ATOM 3370 N N . GLU B 1 98 ? -6.234 30.422 16.594 1 98.06 98 GLU B N 1
ATOM 3371 C CA . GLU B 1 98 ? -4.996 29.656 16.484 1 98.06 98 GLU B CA 1
ATOM 3372 C C . GLU B 1 98 ? -3.982 30.094 17.547 1 98.06 98 GLU B C 1
ATOM 3374 O O . GLU B 1 98 ? -3.973 31.266 17.953 1 98.06 98 GLU B O 1
ATOM 3379 N N . ARG B 1 99 ? -3.223 29.188 18.031 1 98.12 99 ARG B N 1
ATOM 3380 C CA . ARG B 1 99 ? -2.025 29.391 18.844 1 98.12 99 ARG B CA 1
ATOM 3381 C C . ARG B 1 99 ? -0.858 28.562 18.312 1 98.12 99 ARG B C 1
ATOM 3383 O O . ARG B 1 99 ? -1.062 27.531 17.688 1 98.12 99 ARG B O 1
ATOM 3390 N N . HIS B 1 100 ? 0.307 29.062 18.484 1 97.75 100 HIS B N 1
ATOM 3391 C CA . HIS B 1 100 ? 1.472 28.312 18.031 1 97.75 100 HIS B CA 1
ATOM 3392 C C . HIS B 1 100 ? 2.693 28.594 18.891 1 97.75 100 HIS B C 1
ATOM 3394 O O . HIS B 1 100 ? 2.693 29.562 19.672 1 97.75 100 HIS B O 1
ATOM 3400 N N . GLY B 1 101 ? 3.67 27.781 18.828 1 97.06 101 GLY B N 1
ATOM 3401 C CA . GLY B 1 101 ? 4.918 27.938 19.562 1 97.06 101 GLY B CA 1
ATOM 3402 C C . GLY B 1 101 ? 6.035 27.062 19.031 1 97.06 101 GLY B C 1
ATOM 3403 O O . GLY B 1 101 ? 5.82 26.266 18.109 1 97.06 101 GLY B O 1
ATOM 3404 N N . ARG B 1 102 ? 7.266 27.312 19.594 1 95.25 102 ARG B N 1
ATOM 3405 C CA . ARG B 1 102 ? 8.461 26.562 19.203 1 95.25 102 ARG B CA 1
ATOM 3406 C C . ARG B 1 102 ? 8.984 25.734 20.375 1 95.25 102 ARG B C 1
ATOM 3408 O O . ARG B 1 102 ? 8.773 26.078 21.531 1 95.25 102 ARG B O 1
ATOM 3415 N N . HIS B 1 103 ? 9.633 24.531 20.016 1 92.25 103 HIS B N 1
ATOM 3416 C CA . HIS B 1 103 ? 10.141 23.688 21.078 1 92.25 103 HIS B CA 1
ATOM 3417 C C . HIS B 1 103 ? 11.32 22.844 20.609 1 92.25 103 HIS B C 1
ATOM 3419 O O . HIS B 1 103 ? 11.461 21.672 20.984 1 92.25 103 HIS B O 1
ATOM 3425 N N . ALA B 1 104 ? 12.078 23.297 19.75 1 81.38 104 ALA B N 1
ATOM 3426 C CA . ALA B 1 104 ? 13.148 22.469 19.188 1 81.38 104 ALA B CA 1
ATOM 3427 C C . ALA B 1 104 ? 14.023 21.875 20.297 1 81.38 104 ALA B C 1
ATOM 3429 O O . ALA B 1 104 ? 14.469 22.594 21.203 1 81.38 104 ALA B O 1
ATOM 3430 N N . GLY B 1 105 ? 14.172 20.531 20.156 1 81.19 105 GLY B N 1
ATOM 3431 C CA . GLY B 1 105 ? 15.062 19.844 21.062 1 81.19 105 GLY B CA 1
ATOM 3432 C C . GLY B 1 105 ? 14.461 19.609 22.438 1 81.19 105 GLY B C 1
ATOM 3433 O O . GLY B 1 105 ? 15.125 19.094 23.328 1 81.19 105 GLY B O 1
ATOM 3434 N N . ALA B 1 106 ? 13.203 19.812 22.641 1 88.25 106 ALA B N 1
ATOM 3435 C CA . ALA B 1 106 ? 12.547 19.703 23.938 1 88.25 106 ALA B CA 1
ATOM 3436 C C . ALA B 1 106 ? 12.164 18.25 24.234 1 88.25 106 ALA B C 1
ATOM 3438 O O . ALA B 1 106 ? 11.969 17.453 23.297 1 88.25 106 ALA B O 1
ATOM 3439 N N . THR B 1 107 ? 12.148 17.953 25.484 1 93.69 107 THR B N 1
ATOM 3440 C CA . THR B 1 107 ? 11.523 16.703 25.938 1 93.69 107 THR B CA 1
ATOM 3441 C C . THR B 1 107 ? 10.016 16.766 25.734 1 93.69 107 THR B C 1
ATOM 3443 O O . THR B 1 107 ? 9.461 17.828 25.453 1 93.69 107 THR B O 1
ATOM 3446 N N . TRP B 1 108 ? 9.391 15.617 25.906 1 95.19 108 TRP B N 1
ATOM 3447 C CA . TRP B 1 108 ? 7.938 15.586 25.734 1 95.19 108 TRP B CA 1
ATOM 3448 C C . TRP B 1 108 ? 7.258 16.5 26.75 1 95.19 108 TRP B C 1
ATOM 3450 O O . TRP B 1 108 ? 6.297 17.203 26.406 1 95.19 108 TRP B O 1
ATOM 3460 N N . ALA B 1 109 ? 7.746 16.453 27.922 1 95.25 109 ALA B N 1
ATOM 3461 C CA . ALA B 1 109 ? 7.18 17.312 28.953 1 95.25 109 ALA B CA 1
ATOM 3462 C C . ALA B 1 109 ? 7.273 18.781 28.531 1 95.25 109 ALA B C 1
ATOM 3464 O O . ALA B 1 109 ? 6.359 19.562 28.797 1 95.25 109 ALA B O 1
ATOM 3465 N N . GLY B 1 110 ? 8.336 19.078 27.891 1 95.75 110 GLY B N 1
ATOM 3466 C CA . GLY B 1 110 ? 8.555 20.438 27.406 1 95.75 110 GLY B CA 1
ATOM 3467 C C . GLY B 1 110 ? 7.641 20.828 26.266 1 95.75 110 GLY B C 1
ATOM 3468 O O . GLY B 1 110 ? 7.449 22.016 26 1 95.75 110 GLY B O 1
ATOM 3469 N N . VAL B 1 111 ? 7.051 19.953 25.578 1 96.81 111 VAL B N 1
ATOM 3470 C CA . VAL B 1 111 ? 6.098 20.188 24.5 1 96.81 111 VAL B CA 1
ATOM 3471 C C . VAL B 1 111 ? 4.672 20.156 25.047 1 96.81 111 VAL B C 1
ATOM 3473 O O . VAL B 1 111 ? 3.865 21.031 24.75 1 96.81 111 VAL B O 1
ATOM 3476 N N . ARG B 1 112 ? 4.414 19.188 25.875 1 97.06 112 ARG B N 1
ATOM 3477 C CA . ARG B 1 112 ? 3.08 18.953 26.422 1 97.06 112 ARG B CA 1
ATOM 3478 C C . ARG B 1 112 ? 2.584 20.156 27.203 1 97.06 112 ARG B C 1
ATOM 3480 O O . ARG B 1 112 ? 1.427 20.562 27.062 1 97.06 112 ARG B O 1
ATOM 3487 N N . GLY B 1 113 ? 3.428 20.672 28.016 1 97.12 113 GLY B N 1
ATOM 3488 C CA . GLY B 1 113 ? 3.049 21.812 28.844 1 97.12 113 GLY B CA 1
ATOM 3489 C C . GLY B 1 113 ? 2.492 22.969 28.047 1 97.12 113 GLY B C 1
ATOM 3490 O O . GLY B 1 113 ? 1.329 23.344 28.219 1 97.12 113 GLY B O 1
ATOM 3491 N N . PRO B 1 114 ? 3.32 23.5 27.172 1 97.94 114 PRO B N 1
ATOM 3492 C CA . PRO B 1 114 ? 2.867 24.641 26.359 1 97.94 114 PRO B CA 1
ATOM 3493 C C . PRO B 1 114 ? 1.645 24.297 25.516 1 97.94 114 PRO B C 1
ATOM 3495 O O . PRO B 1 114 ? 0.765 25.156 25.328 1 97.94 114 PRO B O 1
ATOM 3498 N N . VAL B 1 115 ? 1.535 23.172 24.953 1 98.25 115 VAL B N 1
ATOM 3499 C CA . VAL B 1 115 ? 0.4 22.766 24.125 1 98.25 115 VAL B CA 1
ATOM 3500 C C . VAL B 1 115 ? -0.869 22.734 24.969 1 98.25 115 VAL B C 1
ATOM 3502 O O . VAL B 1 115 ? -1.911 23.25 24.562 1 98.25 115 VAL B O 1
ATOM 3505 N N . ARG B 1 116 ? -0.783 22.188 26.141 1 97.88 116 ARG B N 1
ATOM 3506 C CA . ARG B 1 116 ? -1.93 22.141 27.031 1 97.88 116 ARG B CA 1
ATOM 3507 C C . ARG B 1 116 ? -2.383 23.547 27.438 1 97.88 116 ARG B C 1
ATOM 3509 O O . ARG B 1 116 ? -3.584 23.797 27.547 1 97.88 116 ARG B O 1
ATOM 3516 N N . ALA B 1 117 ? -1.449 24.359 27.688 1 98 117 ALA B N 1
ATOM 3517 C CA . ALA B 1 117 ? -1.786 25.734 28.031 1 98 117 ALA B CA 1
ATOM 3518 C C . ALA B 1 117 ? -2.559 26.406 26.906 1 98 117 ALA B C 1
ATOM 3520 O O . ALA B 1 117 ? -3.521 27.141 27.156 1 98 117 ALA B O 1
ATOM 3521 N N . ALA B 1 118 ? -2.111 26.188 25.734 1 98.38 118 ALA B N 1
ATOM 3522 C CA . ALA B 1 118 ? -2.795 26.734 24.562 1 98.38 118 ALA B CA 1
ATOM 3523 C C . ALA B 1 118 ? -4.203 26.172 24.438 1 98.38 118 ALA B C 1
ATOM 3525 O O . ALA B 1 118 ? -5.148 26.906 24.141 1 98.38 118 ALA B O 1
ATOM 3526 N N . ILE B 1 119 ? -4.359 24.922 24.656 1 98.12 119 ILE B N 1
ATOM 3527 C CA . ILE B 1 119 ? -5.66 24.266 24.609 1 98.12 119 ILE B CA 1
ATOM 3528 C C . ILE B 1 119 ? -6.582 24.844 25.672 1 98.12 119 ILE B C 1
ATOM 3530 O O . ILE B 1 119 ? -7.746 25.141 25.406 1 98.12 119 ILE B O 1
ATOM 3534 N N . ASP B 1 120 ? -6.07 25.047 26.812 1 97.5 120 ASP B N 1
ATOM 3535 C CA . ASP B 1 120 ? -6.848 25.594 27.922 1 97.5 120 ASP B CA 1
ATOM 3536 C C . ASP B 1 120 ? -7.328 27.016 27.609 1 97.5 120 ASP B C 1
ATOM 3538 O O . ASP B 1 120 ? -8.438 27.391 27.984 1 97.5 120 ASP B O 1
ATOM 3542 N N . GLU B 1 121 ? -6.496 27.734 26.984 1 98.06 121 GLU B N 1
ATOM 3543 C CA . GLU B 1 121 ? -6.895 29.078 26.562 1 98.06 121 GLU B CA 1
ATOM 3544 C C . GLU B 1 121 ? -8.086 29.031 25.609 1 98.06 121 GLU B C 1
ATOM 3546 O O . GLU B 1 121 ? -9.039 29.797 25.766 1 98.06 121 GLU B O 1
ATOM 3551 N N . LEU B 1 122 ? -8.047 28.156 24.688 1 97.81 122 LEU B N 1
ATOM 3552 C CA . LEU B 1 122 ? -9.141 28.031 23.719 1 97.81 122 LEU B CA 1
ATOM 3553 C C . LEU B 1 122 ? -10.398 27.484 24.391 1 97.81 122 LEU B C 1
ATOM 3555 O O . LEU B 1 122 ? -11.516 27.859 24.016 1 97.81 122 LEU B O 1
ATOM 3559 N N . ARG B 1 123 ? -10.242 26.672 25.312 1 96.5 123 ARG B N 1
ATOM 3560 C CA . ARG B 1 123 ? -11.375 26.141 26.062 1 96.5 123 ARG B CA 1
ATOM 3561 C C . ARG B 1 123 ? -12.078 27.234 26.844 1 96.5 123 ARG B C 1
ATOM 3563 O O . ARG B 1 123 ? -13.305 27.234 26.969 1 96.5 123 ARG B O 1
ATOM 3570 N N . ARG B 1 124 ? -11.305 28.078 27.406 1 97.06 124 ARG B N 1
ATOM 3571 C CA . ARG B 1 124 ? -11.891 29.203 28.125 1 97.06 124 ARG B CA 1
ATOM 3572 C C . ARG B 1 124 ? -12.664 30.109 27.188 1 97.06 124 ARG B C 1
ATOM 3574 O O . ARG B 1 124 ? -13.727 30.625 27.547 1 97.06 124 ARG B O 1
ATOM 3581 N N . ARG B 1 125 ? -12.172 30.219 26.031 1 97.44 125 ARG B N 1
ATOM 3582 C CA . ARG B 1 125 ? -12.766 31.125 25.047 1 97.44 125 ARG B CA 1
ATOM 3583 C C . ARG B 1 125 ? -14.039 30.531 24.453 1 97.44 125 ARG B C 1
ATOM 3585 O O . ARG B 1 125 ? -15.023 31.25 24.266 1 97.44 125 ARG B O 1
ATOM 3592 N N . TYR B 1 126 ? -14.031 29.219 24.156 1 96.94 126 TYR B N 1
ATOM 3593 C CA . TYR B 1 126 ? -15.117 28.656 23.359 1 96.94 126 TYR B CA 1
ATOM 3594 C C . TYR B 1 126 ? -15.961 27.703 24.203 1 96.94 126 TYR B C 1
ATOM 3596 O O . TYR B 1 126 ? -17.078 27.344 23.812 1 96.94 126 TYR B O 1
ATOM 3604 N N . GLY B 1 127 ? -15.516 27.281 25.328 1 94.25 127 GLY B N 1
ATOM 3605 C CA . GLY B 1 127 ? -16.25 26.469 26.281 1 94.25 127 GLY B CA 1
ATOM 3606 C C . GLY B 1 127 ? -16.797 25.188 25.688 1 94.25 127 GLY B C 1
ATOM 3607 O O . GLY B 1 127 ? -16.047 24.422 25.062 1 94.25 127 GLY B O 1
ATOM 3608 N N . PRO B 1 128 ? -18.078 25.031 25.828 1 93.75 128 PRO B N 1
ATOM 3609 C CA . PRO B 1 128 ? -18.688 23.75 25.453 1 93.75 128 PRO B CA 1
ATOM 3610 C C . PRO B 1 128 ? -18.766 23.562 23.938 1 93.75 128 PRO B C 1
ATOM 3612 O O . PRO B 1 128 ? -19.125 22.484 23.469 1 93.75 128 PRO B O 1
ATOM 3615 N N . ARG B 1 129 ? -18.375 24.516 23.188 1 96.5 129 ARG B N 1
ATOM 3616 C CA . ARG B 1 129 ? -18.391 24.391 21.734 1 96.5 129 ARG B CA 1
ATOM 3617 C C . ARG B 1 129 ? -17.312 23.422 21.266 1 96.5 129 ARG B C 1
ATOM 3619 O O . ARG B 1 129 ? -17.406 22.859 20.172 1 96.5 129 ARG B O 1
ATOM 3626 N N . LEU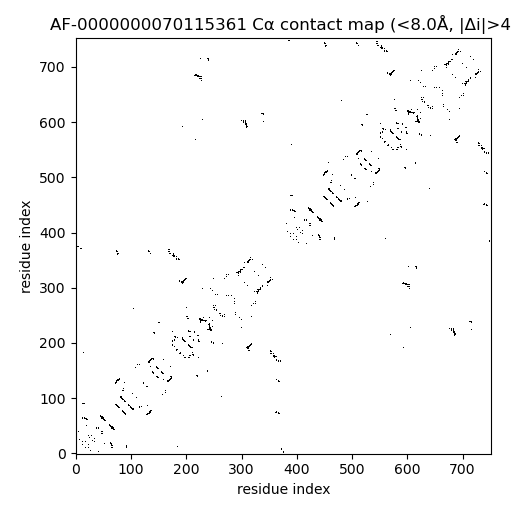 B 1 130 ? -16.25 23.297 22.031 1 97.5 130 LEU B N 1
ATOM 3627 C CA . LEU B 1 130 ? -15.172 22.391 21.656 1 97.5 130 LEU B CA 1
ATOM 3628 C C . LEU B 1 130 ? -15.547 20.953 21.984 1 97.5 130 LEU B C 1
ATOM 3630 O O . LEU B 1 130 ? -15.57 20.562 23.156 1 97.5 130 LEU B O 1
ATOM 3634 N N . ARG B 1 131 ? -15.719 20.125 20.875 1 97.06 131 ARG B N 1
ATOM 3635 C CA . ARG B 1 131 ? -16.391 18.859 21.078 1 97.06 131 ARG B CA 1
ATOM 3636 C C . ARG B 1 131 ? -15.477 17.688 20.75 1 97.06 131 ARG B C 1
ATOM 3638 O O . ARG B 1 131 ? -15.758 16.547 21.125 1 97.06 131 ARG B O 1
ATOM 3645 N N . ALA B 1 132 ? -14.445 17.922 20.078 1 98.25 132 ALA B N 1
ATOM 3646 C CA . ALA B 1 132 ? -13.523 16.875 19.672 1 98.25 132 ALA B CA 1
ATOM 3647 C C . ALA B 1 132 ? -12.102 17.406 19.547 1 98.25 132 ALA B C 1
ATOM 3649 O O . ALA B 1 132 ? -11.898 18.609 19.391 1 98.25 132 ALA B O 1
ATOM 3650 N N . ALA B 1 133 ? -11.172 16.5 19.641 1 98.56 133 ALA B N 1
ATOM 3651 C CA . ALA B 1 133 ? -9.766 16.844 19.469 1 98.56 133 ALA B CA 1
ATOM 3652 C C . ALA B 1 133 ? -9.086 15.891 18.484 1 98.56 133 ALA B C 1
ATOM 3654 O O . ALA B 1 133 ? -9.305 14.68 18.531 1 98.56 133 ALA B O 1
ATOM 3655 N N . GLY B 1 134 ? -8.367 16.438 17.562 1 98.69 134 GLY B N 1
ATOM 3656 C CA . GLY B 1 134 ? -7.5 15.711 16.641 1 98.69 134 GLY B CA 1
ATOM 3657 C C . GLY B 1 134 ? -6.043 16.125 16.75 1 98.69 134 GLY B C 1
ATOM 3658 O O . GLY B 1 134 ? -5.723 17.312 16.719 1 98.69 134 GLY B O 1
ATOM 3659 N N . ILE B 1 135 ? -5.117 15.109 16.844 1 98.75 135 ILE B N 1
ATOM 3660 C CA . ILE B 1 135 ? -3.701 15.391 17.047 1 98.75 135 ILE B CA 1
ATOM 3661 C C . ILE B 1 135 ? -2.883 14.812 15.898 1 98.75 135 ILE B C 1
ATOM 3663 O O . ILE B 1 135 ? -3.002 13.633 15.578 1 98.75 135 ILE B O 1
ATOM 3667 N N . SER B 1 136 ? -2.094 15.617 15.266 1 98.5 136 SER B N 1
ATOM 3668 C CA . SER B 1 136 ? -1.055 15.219 14.328 1 98.5 136 SER B CA 1
ATOM 3669 C C . SER B 1 136 ? 0.317 15.203 14.992 1 98.5 136 SER B C 1
ATOM 3671 O O . SER B 1 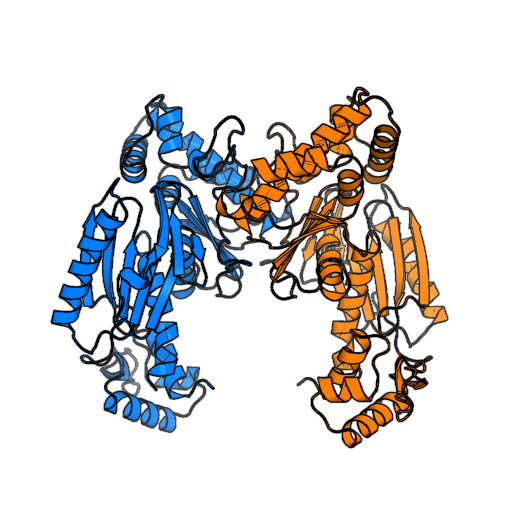136 ? 0.748 16.203 15.562 1 98.5 136 SER B O 1
ATOM 3673 N N . ALA B 1 137 ? 0.992 14.094 14.914 1 97.25 137 ALA B N 1
ATOM 3674 C CA . ALA B 1 137 ? 2.262 13.945 15.625 1 97.25 137 ALA B CA 1
ATOM 3675 C C . ALA B 1 137 ? 3.367 13.484 14.68 1 97.25 137 ALA B C 1
ATOM 3677 O O . ALA B 1 137 ? 3.096 12.836 13.664 1 97.25 137 ALA B O 1
ATOM 3678 N N . PRO B 1 138 ? 4.625 13.805 15.008 1 94.88 138 PRO B N 1
ATOM 3679 C CA . PRO B 1 138 ? 5.762 13.523 14.125 1 94.88 138 PRO B CA 1
ATOM 3680 C C . PRO B 1 138 ? 6.34 12.125 14.336 1 94.88 138 PRO B C 1
ATOM 3682 O O . PRO B 1 138 ? 7.555 11.977 14.469 1 94.88 138 PRO B O 1
ATOM 3685 N N . GLY B 1 139 ? 5.543 11.055 14.203 1 93.94 139 GLY B N 1
ATOM 3686 C CA . GLY B 1 139 ? 5.957 9.672 14.391 1 93.94 139 GLY B CA 1
ATOM 3687 C C . GLY B 1 139 ? 4.812 8.688 14.258 1 93.94 139 GLY B C 1
ATOM 3688 O O . GLY B 1 139 ? 3.695 9.062 13.906 1 93.94 139 GLY B O 1
ATOM 3689 N N . THR B 1 140 ? 5.133 7.453 14.539 1 93.31 140 THR B N 1
ATOM 3690 C CA . THR B 1 140 ? 4.09 6.438 14.492 1 93.31 140 THR B CA 1
ATOM 3691 C C . THR B 1 140 ? 3.146 6.578 15.68 1 93.31 140 THR B C 1
ATOM 3693 O O . THR B 1 140 ? 3.586 6.859 16.797 1 93.31 140 THR B O 1
ATOM 3696 N N . VAL B 1 141 ? 1.884 6.441 15.422 1 95.19 141 VAL B N 1
ATOM 3697 C CA . VAL B 1 141 ? 0.858 6.48 16.453 1 95.19 141 VAL B CA 1
ATOM 3698 C C . VAL B 1 141 ? 0.084 5.164 16.469 1 95.19 141 VAL B C 1
ATOM 3700 O O . VAL B 1 141 ? -0.541 4.797 15.477 1 95.19 141 VAL B O 1
ATOM 3703 N N . SER B 1 142 ? 0.125 4.504 17.578 1 91.75 142 SER B N 1
ATOM 3704 C CA . SER B 1 142 ? -0.553 3.219 17.703 1 91.75 142 SER B CA 1
ATOM 3705 C C . SER B 1 142 ? -2.062 3.398 17.828 1 91.75 142 SER B C 1
ATOM 3707 O O . SER B 1 142 ? 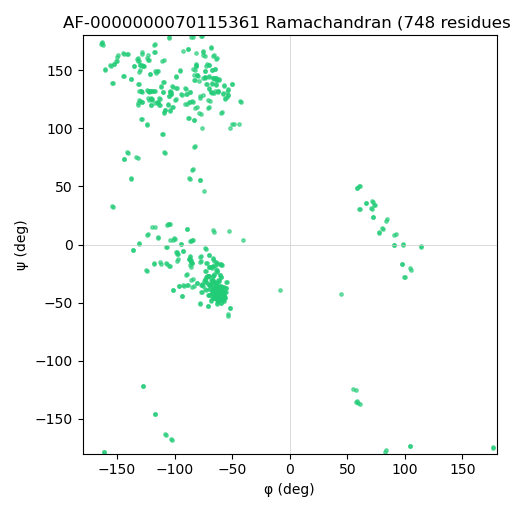-2.539 4.504 18.094 1 91.75 142 SER B O 1
ATOM 3709 N N . PRO B 1 143 ? -2.793 2.314 17.656 1 89.06 143 PRO B N 1
ATOM 3710 C CA . PRO B 1 143 ? -4.246 2.385 17.828 1 89.06 143 PRO B CA 1
ATOM 3711 C C . PRO B 1 143 ? -4.652 2.836 19.234 1 89.06 143 PRO B C 1
ATOM 3713 O O . PRO B 1 143 ? -5.719 3.426 19.406 1 89.06 143 PRO B O 1
ATOM 3716 N N . ASP B 1 144 ? -3.822 2.553 20.172 1 92.31 144 ASP B N 1
ATOM 3717 C CA . ASP B 1 144 ? -4.113 2.977 21.531 1 92.31 144 ASP B CA 1
ATOM 3718 C C . ASP B 1 144 ? -3.564 4.375 21.812 1 92.31 144 ASP B C 1
ATOM 3720 O O . ASP B 1 144 ? -3.428 4.781 22.969 1 92.31 144 ASP B O 1
ATOM 3724 N N . LEU B 1 145 ? -3.174 5.086 20.781 1 95.19 145 LEU B N 1
ATOM 3725 C CA . LEU B 1 145 ? -2.85 6.508 20.797 1 95.19 145 LEU B CA 1
ATOM 3726 C C . LEU B 1 145 ? -1.507 6.754 21.469 1 95.19 145 LEU B C 1
ATOM 3728 O O . LEU B 1 145 ? -1.328 7.766 22.156 1 95.19 145 LEU B O 1
ATOM 3732 N N . ARG B 1 146 ? -0.627 5.816 21.281 1 95.06 146 ARG B N 1
ATOM 3733 C CA . ARG B 1 146 ? 0.738 5.984 21.766 1 95.06 146 ARG B CA 1
ATOM 3734 C C . ARG B 1 146 ? 1.667 6.441 20.656 1 95.06 146 ARG B C 1
ATOM 3736 O O . ARG B 1 146 ? 1.646 5.883 19.547 1 95.06 146 ARG B O 1
ATOM 3743 N N . LEU B 1 147 ? 2.469 7.406 20.969 1 95.69 147 LEU B N 1
ATOM 3744 C CA . LEU B 1 147 ? 3.383 8 20 1 95.69 147 LEU B CA 1
ATOM 3745 C C . LEU B 1 147 ? 4.801 7.473 20.203 1 95.69 147 LEU B C 1
ATOM 3747 O O . LEU B 1 147 ? 5.285 7.383 21.328 1 95.69 147 LEU B O 1
ATOM 3751 N N . ARG B 1 148 ? 5.43 7.156 19.109 1 91.94 148 ARG B N 1
ATOM 3752 C CA . ARG B 1 148 ? 6.867 6.918 19.047 1 91.94 148 ARG B CA 1
ATOM 3753 C C . ARG B 1 148 ? 7.527 7.82 18.016 1 91.94 148 ARG B C 1
ATOM 3755 O O . ARG B 1 148 ? 7.398 7.586 16.812 1 91.94 148 ARG B O 1
ATOM 3762 N N . ALA B 1 149 ? 8.164 8.82 18.516 1 91.31 149 ALA B N 1
ATOM 3763 C CA . ALA B 1 149 ? 8.938 9.742 17.688 1 91.31 149 ALA B CA 1
ATOM 3764 C C . ALA B 1 149 ? 10.43 9.586 17.938 1 91.31 149 ALA B C 1
ATOM 3766 O O . ALA B 1 149 ? 11 10.289 18.766 1 91.31 149 ALA B O 1
ATOM 3767 N N . VAL B 1 150 ? 11.078 8.828 17.156 1 82.69 150 VAL B N 1
ATOM 3768 C CA . VAL B 1 150 ? 12.438 8.367 17.406 1 82.69 150 VAL B CA 1
ATOM 3769 C C . VAL B 1 150 ? 13.422 9.523 17.266 1 82.69 150 VAL B C 1
ATOM 3771 O O . VAL B 1 150 ? 14.32 9.688 18.094 1 82.69 150 VAL B O 1
ATOM 3774 N N . THR B 1 151 ? 13.25 10.305 16.266 1 78.38 151 THR B N 1
ATOM 3775 C CA . THR B 1 151 ? 14.188 11.398 16.016 1 78.38 151 THR B CA 1
ATOM 3776 C C . THR B 1 151 ? 14.109 12.445 17.125 1 78.38 151 THR B C 1
ATOM 3778 O O . THR B 1 151 ? 15.117 13.07 17.469 1 78.38 151 THR B O 1
ATOM 3781 N N . ALA B 1 152 ? 12.914 12.633 17.703 1 84.12 152 ALA B N 1
ATOM 3782 C CA . ALA B 1 152 ? 12.719 13.609 18.766 1 84.12 152 ALA B CA 1
ATOM 3783 C C . ALA B 1 152 ? 13.023 13 20.141 1 84.12 152 ALA B C 1
ATOM 3785 O O . ALA B 1 152 ? 13.109 13.711 21.141 1 84.12 152 ALA B O 1
ATOM 3786 N N . GLY B 1 153 ? 13.148 11.711 20.141 1 86.25 153 GLY B N 1
ATOM 3787 C CA . GLY B 1 153 ? 13.422 11.008 21.391 1 86.25 153 GLY B CA 1
ATOM 3788 C C . GLY B 1 153 ? 12.188 10.805 22.25 1 86.25 153 GLY B C 1
ATOM 3789 O O . GLY B 1 153 ? 12.297 10.609 23.453 1 86.25 153 GLY B O 1
ATOM 3790 N N . TRP B 1 154 ? 11.016 10.984 21.719 1 93 154 TRP B N 1
ATOM 3791 C CA . TRP B 1 154 ? 9.766 10.766 22.438 1 93 154 TRP B CA 1
ATOM 3792 C C . TRP B 1 154 ? 9.312 9.312 22.297 1 93 154 TRP B C 1
ATOM 3794 O O . TRP B 1 154 ? 8.891 8.891 21.219 1 93 154 TRP B O 1
ATOM 3804 N N . HIS B 1 155 ? 9.398 8.539 23.391 1 89.31 155 HIS B N 1
ATOM 3805 C CA . HIS B 1 155 ? 9.117 7.109 23.344 1 89.31 155 HIS B CA 1
ATOM 3806 C C . HIS B 1 155 ? 7.883 6.754 24.156 1 89.31 155 HIS B C 1
ATOM 3808 O O . HIS B 1 155 ? 7.836 7.039 25.359 1 89.31 155 HIS B O 1
ATOM 3814 N N . ASP B 1 156 ? 6.969 6.184 23.484 1 91 156 ASP B N 1
ATOM 3815 C CA . ASP B 1 156 ? 5.789 5.617 24.125 1 91 156 ASP B CA 1
ATOM 3816 C C . ASP B 1 156 ? 5.004 6.688 24.875 1 91 156 ASP B C 1
ATOM 3818 O O . ASP B 1 156 ? 4.664 6.512 26.047 1 91 156 ASP B O 1
ATOM 3822 N N . VAL B 1 157 ? 4.75 7.715 24.219 1 95.25 157 VAL B N 1
ATOM 3823 C CA . VAL B 1 157 ? 4.031 8.859 24.766 1 95.25 157 VAL B CA 1
ATOM 3824 C C . VAL B 1 157 ? 2.525 8.641 24.609 1 95.25 157 VAL B C 1
ATOM 3826 O O . VAL B 1 157 ? 2.055 8.281 23.531 1 95.25 157 VAL B O 1
ATOM 3829 N N . ASP B 1 158 ? 1.745 8.852 25.688 1 96.94 158 ASP B N 1
ATOM 3830 C CA . ASP B 1 158 ? 0.288 8.828 25.609 1 96.94 158 ASP B CA 1
ATOM 3831 C C . ASP B 1 158 ? -0.254 10.18 25.141 1 96.94 158 ASP B C 1
ATOM 3833 O O . ASP B 1 158 ? -0.281 11.141 25.906 1 96.94 158 ASP B O 1
ATOM 3837 N N . LEU B 1 159 ? -0.723 10.266 23.938 1 97.88 159 LEU B N 1
ATOM 3838 C CA . LEU B 1 159 ? -1.146 11.531 23.344 1 97.88 159 LEU B CA 1
ATOM 3839 C C . LEU B 1 159 ? -2.41 12.055 24.016 1 97.88 159 LEU B C 1
ATOM 3841 O O . LEU B 1 159 ? -2.725 13.242 23.922 1 97.88 159 LEU B O 1
ATOM 3845 N N . ARG B 1 160 ? -3.174 11.242 24.703 1 96.12 160 ARG B N 1
ATOM 3846 C CA . ARG B 1 160 ? -4.402 11.648 25.391 1 96.12 160 ARG B CA 1
ATOM 3847 C C . ARG B 1 160 ? -4.113 12.656 26.484 1 96.12 160 ARG B C 1
ATOM 3849 O O . ARG B 1 160 ? -5.004 13.406 26.906 1 96.12 160 ARG B O 1
ATOM 3856 N N . THR B 1 161 ? -2.906 12.617 26.891 1 96.5 161 THR B N 1
ATOM 3857 C CA . THR B 1 161 ? -2.521 13.516 27.984 1 96.5 161 THR B CA 1
ATOM 3858 C C . THR B 1 161 ? -2.592 14.977 27.531 1 96.5 161 THR B C 1
ATOM 3860 O O . THR B 1 161 ? -2.592 15.891 28.359 1 96.5 161 THR B O 1
ATOM 3863 N N . LEU B 1 162 ? -2.602 15.219 26.281 1 97.31 162 LEU B N 1
ATOM 3864 C CA . LEU B 1 162 ? -2.723 16.578 25.766 1 97.31 162 LEU B CA 1
ATOM 3865 C C . LEU B 1 162 ? -4.121 17.125 26 1 97.31 162 LEU B C 1
ATOM 3867 O O . LEU B 1 162 ? -4.293 18.344 26.188 1 97.31 162 LEU B O 1
ATOM 3871 N N . CYS B 1 163 ? -5.066 16.328 25.938 1 95.56 163 CYS B N 1
ATOM 3872 C CA . CYS B 1 163 ? -6.465 16.688 26.109 1 95.56 163 CYS B CA 1
ATOM 3873 C C . CYS B 1 163 ? -7.23 15.578 26.828 1 95.56 163 CYS B C 1
ATOM 3875 O O . CYS B 1 163 ? -8.141 14.977 26.25 1 95.56 163 CYS B O 1
ATOM 3877 N N . PRO B 1 164 ? -7.035 15.422 28.078 1 92.75 164 PRO B N 1
ATOM 3878 C CA . PRO B 1 164 ? -7.586 14.273 28.797 1 92.75 164 PRO B CA 1
ATOM 3879 C C . PRO B 1 164 ? -9.109 14.305 28.875 1 92.75 164 PRO B C 1
ATOM 3881 O O . PRO B 1 164 ? -9.75 13.25 28.984 1 92.75 164 PRO B O 1
ATOM 3884 N N . ASP B 1 165 ? -9.688 15.398 28.703 1 90.25 165 ASP B N 1
ATOM 3885 C CA . ASP B 1 165 ? -11.125 15.531 28.922 1 90.25 165 ASP B CA 1
ATOM 3886 C C . ASP B 1 165 ? -11.891 15.523 27.594 1 90.25 165 ASP B C 1
ATOM 3888 O O . ASP B 1 165 ? -13.102 15.711 27.578 1 90.25 165 ASP B O 1
ATOM 3892 N N . ALA B 1 166 ? -11.227 15.336 26.531 1 92 166 ALA B N 1
ATOM 3893 C CA . ALA B 1 166 ? -11.906 15.344 25.234 1 92 166 ALA B CA 1
ATOM 3894 C C . ALA B 1 166 ? -12.828 14.141 25.094 1 92 166 ALA B C 1
ATOM 3896 O O . ALA B 1 166 ? -12.43 13.008 25.359 1 92 166 ALA B O 1
ATOM 3897 N N . GLU B 1 167 ? -14.055 14.438 24.672 1 88.44 167 GLU B N 1
ATOM 3898 C CA . GLU B 1 167 ? -15.023 13.375 24.453 1 88.44 167 GLU B CA 1
ATOM 3899 C C . GLU B 1 167 ? -14.633 12.508 23.25 1 88.44 167 GLU B C 1
ATOM 3901 O O . GLU B 1 167 ? -14.719 11.281 23.312 1 88.44 167 GLU B O 1
ATOM 3906 N N . VAL B 1 168 ? -14.328 13.117 22.266 1 96.56 168 VAL B N 1
ATOM 3907 C CA . VAL B 1 168 ? -13.844 12.484 21.031 1 96.56 168 VAL B CA 1
ATOM 3908 C C . VAL B 1 168 ? -12.391 12.875 20.797 1 96.56 168 VAL B C 1
ATOM 3910 O O . VAL B 1 168 ? -12.055 14.062 20.734 1 96.56 168 VAL B O 1
ATOM 3913 N N . PHE B 1 169 ? -11.562 11.812 20.766 1 98 169 PHE B N 1
ATOM 3914 C CA . PHE B 1 169 ? -10.125 12.031 20.625 1 98 169 PHE B CA 1
ATOM 3915 C C . PHE B 1 169 ? -9.547 11.125 19.547 1 98 169 PHE B C 1
ATOM 3917 O O . PHE B 1 169 ? -9.68 9.898 19.625 1 98 169 PHE B O 1
ATOM 3924 N N . VAL B 1 170 ? -8.969 11.727 18.547 1 97.75 170 VAL B N 1
ATOM 3925 C CA . VAL B 1 170 ? -8.297 10.984 17.484 1 97.75 170 VAL B CA 1
ATOM 3926 C C . VAL B 1 170 ? -6.875 11.516 17.312 1 97.75 170 VAL B C 1
ATOM 3928 O O . VAL B 1 170 ? -6.582 12.656 17.656 1 97.75 170 VAL B O 1
ATOM 3931 N N . ALA B 1 171 ? -6.012 10.672 16.828 1 97.94 171 ALA B N 1
ATOM 3932 C CA . ALA B 1 171 ? -4.629 11.07 16.578 1 97.94 171 ALA B CA 1
ATOM 3933 C C . ALA B 1 171 ? -4.012 10.234 15.453 1 97.94 171 ALA B C 1
ATOM 3935 O O . ALA B 1 171 ? -4.48 9.133 15.164 1 97.94 171 ALA B O 1
ATOM 3936 N N . GLY B 1 172 ? -3.021 10.781 14.812 1 96.94 172 GLY B N 1
ATOM 3937 C CA . GLY B 1 172 ? -2.326 10.07 13.75 1 96.94 172 GLY B CA 1
ATOM 3938 C C . GLY B 1 172 ? -0.984 10.68 13.398 1 96.94 172 GLY B C 1
ATOM 3939 O O . GLY B 1 172 ? -0.613 11.727 13.938 1 96.94 172 GLY B O 1
ATOM 3940 N N . ASN B 1 173 ? -0.289 10 12.547 1 96.88 173 ASN B N 1
ATOM 3941 C CA . ASN B 1 173 ? 0.981 10.469 12 1 96.88 173 ASN B CA 1
ATOM 3942 C C . ASN B 1 173 ? 0.794 11.703 11.125 1 96.88 173 ASN B C 1
ATOM 3944 O O . ASN B 1 173 ? -0.171 11.789 10.359 1 96.88 173 ASN B O 1
ATOM 3948 N N . ASP B 1 174 ? 1.728 12.586 11.203 1 97.56 174 ASP B N 1
ATOM 3949 C CA . ASP B 1 174 ? 1.626 13.859 10.508 1 97.56 174 ASP B CA 1
ATOM 3950 C C . ASP B 1 174 ? 1.543 13.648 8.992 1 97.56 174 ASP B C 1
ATOM 3952 O O . ASP B 1 174 ? 0.7 14.25 8.328 1 97.56 174 ASP B O 1
ATOM 3956 N N . ALA B 1 175 ? 2.352 12.836 8.445 1 97.88 175 ALA B N 1
ATOM 3957 C CA . ALA B 1 175 ? 2.32 12.594 7.004 1 97.88 175 ALA B CA 1
ATOM 3958 C C . ALA B 1 175 ? 1.007 11.938 6.586 1 97.88 175 ALA B C 1
ATOM 3960 O O . ALA B 1 175 ? 0.448 12.266 5.539 1 97.88 175 ALA B O 1
ATOM 3961 N N . THR B 1 176 ? 0.521 11.023 7.371 1 97.81 176 THR B N 1
ATOM 3962 C CA . THR B 1 176 ? -0.741 10.352 7.082 1 97.81 176 THR B CA 1
ATOM 3963 C C . THR B 1 176 ? -1.899 11.352 7.105 1 97.81 176 THR B C 1
ATOM 3965 O O . THR B 1 176 ? -2.73 11.359 6.195 1 97.81 176 THR B O 1
ATOM 3968 N N . LEU B 1 177 ? -1.916 12.117 8.094 1 97.94 177 LEU B N 1
ATOM 3969 C CA . LEU B 1 177 ? -2.994 13.094 8.211 1 97.94 177 LEU B CA 1
ATOM 3970 C C . LEU B 1 177 ? -2.904 14.148 7.109 1 97.94 177 LEU B C 1
ATOM 3972 O O . LEU B 1 177 ? -3.926 14.578 6.574 1 97.94 177 LEU B O 1
ATOM 3976 N N . ALA B 1 178 ? -1.715 14.547 6.797 1 98.5 178 ALA B N 1
ATOM 3977 C CA . ALA B 1 178 ? -1.537 15.461 5.672 1 98.5 178 ALA B CA 1
ATOM 3978 C C . ALA B 1 178 ? -2.045 14.836 4.375 1 98.5 178 ALA B C 1
ATOM 3980 O O . ALA B 1 178 ? -2.703 15.5 3.572 1 98.5 178 ALA B O 1
ATOM 3981 N N . ALA B 1 179 ? -1.734 13.625 4.188 1 98.5 179 ALA B N 1
ATOM 3982 C CA . ALA B 1 179 ? -2.176 12.914 2.992 1 98.5 179 ALA B CA 1
ATOM 3983 C C . ALA B 1 179 ? -3.699 12.883 2.902 1 98.5 179 ALA B C 1
ATOM 3985 O O . ALA B 1 179 ? -4.27 13.133 1.837 1 98.5 179 ALA B O 1
ATOM 3986 N N . ALA B 1 180 ? -4.277 12.555 3.986 1 96.75 180 ALA B N 1
ATOM 3987 C CA . ALA B 1 180 ? -5.738 12.531 4.031 1 96.75 180 ALA B CA 1
ATOM 3988 C C . ALA B 1 180 ? -6.32 13.898 3.674 1 96.75 180 ALA B C 1
ATOM 3990 O O . ALA B 1 180 ? -7.262 13.992 2.885 1 96.75 180 ALA B O 1
ATOM 3991 N N . ALA B 1 181 ? -5.758 14.891 4.227 1 97.38 181 ALA B N 1
ATOM 3992 C CA . ALA B 1 181 ? -6.242 16.25 3.963 1 97.38 181 ALA B CA 1
ATOM 3993 C C . ALA B 1 181 ? -6.086 16.609 2.488 1 97.38 181 ALA B C 1
ATOM 3995 O O . ALA B 1 181 ? -6.988 17.188 1.886 1 97.38 181 ALA B O 1
ATOM 3996 N N . GLU B 1 182 ? -4.93 16.297 1.943 1 97.81 182 GLU B N 1
ATOM 3997 C CA . GLU B 1 182 ? -4.68 16.594 0.535 1 97.81 182 GLU B CA 1
ATOM 3998 C C . GLU B 1 182 ? -5.68 15.867 -0.365 1 97.81 182 GLU B C 1
ATOM 4000 O O . GLU B 1 182 ? -6.07 16.391 -1.409 1 97.81 182 GLU B O 1
ATOM 4005 N N . SER B 1 183 ? -6.059 14.695 -0.009 1 95.94 183 SER B N 1
ATOM 4006 C CA . SER B 1 183 ? -6.992 13.914 -0.809 1 95.94 183 SER B CA 1
ATOM 4007 C C . SER B 1 183 ? -8.406 14.461 -0.706 1 95.94 183 SER B C 1
ATOM 4009 O O . SER B 1 183 ? -9.227 14.266 -1.606 1 95.94 183 SER B O 1
ATOM 4011 N N . HIS B 1 184 ? -8.656 15.156 0.319 1 92.44 184 HIS B N 1
ATOM 4012 C CA . HIS B 1 184 ? -10 15.688 0.529 1 92.44 184 HIS B CA 1
ATOM 4013 C C . HIS B 1 184 ? -10.109 17.125 0.025 1 92.44 184 HIS B C 1
ATOM 4015 O O . HIS B 1 184 ? -11.148 17.516 -0.513 1 92.44 184 HIS B O 1
ATOM 4021 N N . ARG B 1 185 ? -9.039 17.891 0.19 1 94.31 185 ARG B N 1
ATOM 4022 C CA . ARG B 1 185 ? -9.172 19.328 -0.036 1 94.31 185 ARG B CA 1
ATOM 4023 C C . ARG B 1 185 ? -7.988 19.859 -0.841 1 94.31 185 ARG B C 1
ATOM 4025 O O . ARG B 1 185 ? -7.977 21.031 -1.239 1 94.31 185 ARG B O 1
ATOM 4032 N N . GLY B 1 186 ? -7.117 19.047 -1.068 1 96.75 186 GLY B N 1
ATOM 4033 C CA . GLY B 1 186 ? -5.879 19.578 -1.623 1 96.75 186 GLY B CA 1
ATOM 4034 C C . GLY B 1 186 ? -5.574 19.047 -3.01 1 96.75 186 GLY B C 1
ATOM 4035 O O . GLY B 1 186 ? -6.48 18.859 -3.824 1 96.75 186 GLY B O 1
ATOM 4036 N N . ALA B 1 187 ? -4.312 18.891 -3.256 1 98.19 187 ALA B N 1
ATOM 4037 C CA . ALA B 1 187 ? -3.791 18.609 -4.59 1 98.19 187 ALA B CA 1
ATOM 4038 C C . ALA B 1 187 ? -4.125 17.188 -5.016 1 98.19 187 ALA B C 1
ATOM 4040 O O . ALA B 1 187 ? -4.027 16.844 -6.199 1 98.19 187 ALA B O 1
ATOM 4041 N N . ALA B 1 188 ? -4.508 16.344 -4.105 1 97.94 188 ALA B N 1
ATOM 4042 C CA . ALA B 1 188 ? -4.715 14.938 -4.441 1 97.94 188 ALA B CA 1
ATOM 4043 C C . ALA B 1 188 ? -6.199 14.633 -4.641 1 97.94 188 ALA B C 1
ATOM 4045 O O . ALA B 1 188 ? -6.586 13.469 -4.781 1 97.94 188 ALA B O 1
ATOM 4046 N N . VAL B 1 189 ? -7.047 15.664 -4.594 1 95.75 189 VAL B N 1
ATOM 4047 C CA . VAL B 1 189 ? -8.461 15.461 -4.891 1 95.75 189 VAL B CA 1
ATOM 4048 C C . VAL B 1 189 ? -8.617 14.844 -6.277 1 95.75 189 VAL B C 1
ATOM 4050 O O . VAL B 1 189 ? -8.016 15.312 -7.242 1 95.75 189 VAL B O 1
ATOM 4053 N N . GLY B 1 190 ? -9.336 13.703 -6.336 1 95.25 190 GLY B N 1
ATOM 4054 C CA . GLY B 1 190 ? -9.625 13.07 -7.613 1 95.25 190 GLY B CA 1
ATOM 4055 C C . GLY B 1 190 ? -8.664 11.945 -7.949 1 95.25 190 GLY B C 1
ATOM 4056 O O . GLY B 1 190 ? -8.938 11.141 -8.844 1 95.25 190 GLY B O 1
ATOM 4057 N N . ALA B 1 191 ? -7.516 11.883 -7.27 1 97.06 191 ALA B N 1
ATOM 4058 C CA . ALA B 1 191 ? -6.566 10.797 -7.508 1 97.06 191 ALA B CA 1
ATOM 4059 C C . ALA B 1 191 ? -7.145 9.453 -7.066 1 97.06 191 ALA B C 1
ATOM 4061 O O . ALA B 1 191 ? -7.852 9.375 -6.059 1 97.06 191 ALA B O 1
ATOM 4062 N N . SER B 1 192 ? -6.84 8.398 -7.812 1 96.5 192 SER B N 1
ATOM 4063 C CA . SER B 1 192 ? -7.246 7.051 -7.418 1 96.5 192 SER B CA 1
ATOM 4064 C C . SER B 1 192 ? -6.344 6.496 -6.32 1 96.5 192 SER B C 1
ATOM 4066 O O . SER B 1 192 ? -6.824 5.996 -5.305 1 96.5 192 SER B O 1
ATOM 4068 N N . VAL B 1 193 ? -5.07 6.566 -6.562 1 97.94 193 VAL B N 1
ATOM 4069 C CA . VAL B 1 193 ? -4.043 6.195 -5.598 1 97.94 193 VAL B CA 1
ATOM 4070 C C . VAL B 1 193 ? -3.031 7.328 -5.453 1 97.94 193 VAL B C 1
ATOM 4072 O O . VAL B 1 193 ? -2.176 7.52 -6.32 1 97.94 193 VAL B O 1
ATOM 4075 N N . ALA B 1 194 ? -3.078 8 -4.34 1 98.62 194 ALA B N 1
ATOM 4076 C CA . ALA B 1 194 ? -2.18 9.125 -4.105 1 98.62 194 ALA B CA 1
ATOM 4077 C C . ALA B 1 194 ? -1.056 8.742 -3.148 1 98.62 194 ALA B C 1
ATOM 4079 O O . ALA B 1 194 ? -1.293 8.07 -2.141 1 98.62 194 ALA B O 1
ATOM 4080 N N . LEU B 1 195 ? 0.127 9.078 -3.555 1 98.81 195 LEU B N 1
ATOM 4081 C CA . LEU B 1 195 ? 1.297 8.977 -2.689 1 98.81 195 LEU B CA 1
ATOM 4082 C C . LEU B 1 195 ? 1.715 10.352 -2.17 1 98.81 195 LEU B C 1
ATOM 4084 O O . LEU B 1 195 ? 2.055 11.234 -2.955 1 98.81 195 LEU B O 1
ATOM 4088 N N . HIS B 1 196 ? 1.614 10.508 -0.882 1 98.81 196 HIS B N 1
ATOM 4089 C CA . HIS B 1 196 ? 2.057 11.742 -0.245 1 98.81 196 HIS B CA 1
ATOM 4090 C C . HIS B 1 196 ? 3.379 11.539 0.487 1 98.81 196 HIS B C 1
ATOM 4092 O O . HIS B 1 196 ? 3.514 10.617 1.291 1 98.81 196 HIS B O 1
ATOM 4098 N N . LEU B 1 197 ? 4.328 12.383 0.189 1 98.81 197 LEU B N 1
ATOM 4099 C CA . LEU B 1 197 ? 5.613 12.375 0.873 1 98.81 197 LEU B CA 1
ATOM 4100 C C . LEU B 1 197 ? 5.891 13.719 1.538 1 98.81 197 LEU B C 1
ATOM 4102 O O . LEU B 1 197 ? 5.688 14.766 0.928 1 98.81 197 LEU B O 1
ATOM 4106 N N . ARG B 1 198 ? 6.285 13.625 2.75 1 98.19 198 ARG B N 1
ATOM 4107 C CA . ARG B 1 198 ? 6.582 14.812 3.537 1 98.19 198 ARG B CA 1
ATOM 4108 C C . ARG B 1 198 ? 7.961 14.719 4.18 1 98.19 198 ARG B C 1
ATOM 4110 O O . ARG B 1 198 ? 8.25 13.758 4.891 1 98.19 198 ARG B O 1
ATOM 4117 N N . ILE B 1 199 ? 8.836 15.727 3.877 1 97.88 199 ILE B N 1
ATOM 4118 C CA . ILE B 1 199 ? 10.188 15.75 4.426 1 97.88 199 ILE B CA 1
ATOM 4119 C C . ILE B 1 199 ? 10.289 16.812 5.512 1 97.88 199 ILE B C 1
ATOM 4121 O O . ILE B 1 199 ? 9.992 18 5.266 1 97.88 199 ILE B O 1
ATOM 4125 N N . GLU B 1 200 ? 10.609 16.469 6.652 1 94.94 200 GLU B N 1
ATOM 4126 C CA . GLU B 1 200 ? 10.961 17.312 7.801 1 94.94 200 GLU B CA 1
ATOM 4127 C C . GLU B 1 200 ? 12.297 16.875 8.398 1 94.94 200 GLU B C 1
ATOM 4129 O O . GLU B 1 200 ? 13.312 16.828 7.695 1 94.94 200 GLU B O 1
ATOM 4134 N N . ALA B 1 201 ? 12.359 16.516 9.656 1 92.69 201 ALA B N 1
ATOM 4135 C CA . ALA B 1 201 ? 13.492 15.75 10.156 1 92.69 201 ALA B CA 1
ATOM 4136 C C . ALA B 1 201 ? 13.32 14.266 9.867 1 92.69 201 ALA B C 1
ATOM 4138 O O . ALA B 1 201 ? 12.883 13.5 10.734 1 92.69 201 ALA B O 1
ATOM 4139 N N . GLY B 1 202 ? 13.703 13.906 8.695 1 94.25 202 GLY B N 1
ATOM 4140 C CA . GLY B 1 202 ? 13.367 12.617 8.102 1 94.25 202 GLY B CA 1
ATOM 4141 C C . GLY B 1 202 ? 12.281 12.711 7.051 1 94.25 202 GLY B C 1
ATOM 4142 O O . GLY B 1 202 ? 11.922 13.812 6.617 1 94.25 202 GLY B O 1
ATOM 4143 N N . LEU B 1 203 ? 11.852 11.57 6.598 1 96.38 203 LEU B N 1
ATOM 4144 C CA . LEU B 1 203 ? 10.82 11.492 5.566 1 96.38 203 LEU B CA 1
ATOM 4145 C C . LEU B 1 203 ? 9.727 10.516 5.969 1 96.38 203 LEU B C 1
ATOM 4147 O O . LEU B 1 203 ? 10.008 9.391 6.383 1 96.38 203 LEU B O 1
ATOM 4151 N N . GLY B 1 204 ? 8.492 11.008 5.988 1 96.44 204 GLY B N 1
ATOM 4152 C CA . GLY B 1 204 ? 7.305 10.18 6.125 1 96.44 204 GLY B CA 1
ATOM 4153 C C . GLY B 1 204 ? 6.383 10.258 4.926 1 96.44 204 GLY B C 1
ATOM 4154 O O . GLY B 1 204 ? 6.551 11.125 4.062 1 96.44 204 GLY B O 1
ATOM 4155 N N . GLY B 1 205 ? 5.512 9.344 4.898 1 98.12 205 GLY B N 1
ATOM 4156 C CA . GLY B 1 205 ? 4.547 9.367 3.807 1 98.12 205 GLY B CA 1
ATOM 4157 C C . GLY B 1 205 ? 3.303 8.547 4.094 1 98.12 205 GLY B C 1
ATOM 4158 O O . GLY B 1 205 ? 3.111 8.07 5.211 1 98.12 205 GLY B O 1
ATOM 4159 N N . ALA B 1 206 ? 2.471 8.555 3.088 1 98.5 206 ALA B N 1
ATOM 4160 C CA . ALA B 1 206 ? 1.252 7.75 3.15 1 98.5 206 ALA B CA 1
ATOM 4161 C C . ALA B 1 206 ? 0.683 7.512 1.756 1 98.5 206 ALA B C 1
ATOM 4163 O O . ALA B 1 206 ? 0.901 8.312 0.842 1 98.5 206 ALA B O 1
ATOM 4164 N N . VAL B 1 207 ? 0.03 6.395 1.668 1 98.19 207 VAL B N 1
ATOM 4165 C CA . VAL B 1 207 ? -0.772 6.102 0.485 1 98.19 207 VAL B CA 1
ATOM 4166 C C . VAL B 1 207 ? -2.252 6.305 0.801 1 98.19 207 VAL B C 1
ATOM 4168 O O . VAL B 1 207 ? -2.727 5.898 1.865 1 98.19 207 VAL B O 1
ATOM 4171 N N . VAL B 1 208 ? -2.895 7.023 -0.013 1 97.25 208 VAL B N 1
ATOM 4172 C CA . VAL B 1 208 ? -4.352 7.113 0.042 1 97.25 208 VAL B CA 1
ATOM 4173 C C . VAL B 1 208 ? -4.961 6.395 -1.159 1 97.25 208 VAL B C 1
ATOM 4175 O O . VAL B 1 208 ? -4.723 6.777 -2.307 1 97.25 208 VAL B O 1
ATOM 4178 N N . ASP B 1 209 ? -5.637 5.355 -0.937 1 95.38 209 ASP B N 1
ATOM 4179 C CA . ASP B 1 209 ? -6.285 4.531 -1.952 1 95.38 209 ASP B CA 1
ATOM 4180 C C . ASP B 1 209 ? -7.805 4.707 -1.907 1 95.38 209 ASP B C 1
ATOM 4182 O O . ASP B 1 209 ? -8.445 4.328 -0.926 1 95.38 209 ASP B O 1
ATOM 4186 N N . GLY B 1 210 ? -8.391 5.223 -2.926 1 90.06 210 GLY B N 1
ATOM 4187 C CA . GLY B 1 210 ? -9.82 5.469 -2.961 1 90.06 210 GLY B CA 1
ATOM 4188 C C . GLY B 1 210 ? -10.289 6.426 -1.881 1 90.06 210 GLY B C 1
ATOM 4189 O O . GLY B 1 210 ? -11.328 6.203 -1.252 1 90.06 210 GLY B O 1
ATOM 4190 N N . GLY B 1 211 ? -9.469 7.27 -1.542 1 89.44 211 GLY B N 1
ATOM 4191 C CA . GLY B 1 211 ? -9.836 8.289 -0.574 1 89.44 211 GLY B CA 1
ATOM 4192 C C . GLY B 1 211 ? -9.555 7.883 0.86 1 89.44 211 GLY B C 1
ATOM 4193 O O . GLY B 1 211 ? -9.773 8.664 1.787 1 89.44 211 GLY B O 1
ATOM 4194 N N . ARG B 1 212 ? -9.055 6.742 1.024 1 91.25 212 ARG B N 1
ATOM 4195 C CA . ARG B 1 212 ? -8.789 6.258 2.375 1 91.25 212 ARG B CA 1
ATOM 4196 C C . ARG B 1 212 ? -7.297 6.016 2.588 1 91.25 212 ARG B C 1
ATOM 4198 O O . ARG B 1 212 ? -6.652 5.344 1.78 1 91.25 212 ARG B O 1
ATOM 4205 N N . PRO B 1 213 ? -6.773 6.527 3.705 1 93.94 213 PRO B N 1
ATOM 4206 C CA . PRO B 1 213 ? -5.367 6.25 3.996 1 93.94 213 PRO B CA 1
ATOM 4207 C C . PRO B 1 213 ? -5.109 4.777 4.309 1 93.94 213 PRO B C 1
ATOM 4209 O O . PRO B 1 213 ? -5.926 4.129 4.969 1 93.94 213 PRO B O 1
ATOM 4212 N N . VAL B 1 214 ? -4.031 4.262 3.791 1 93.5 214 VAL B N 1
ATOM 4213 C CA . VAL B 1 214 ? -3.555 2.93 4.152 1 93.5 214 VAL B CA 1
ATOM 4214 C C . VAL B 1 214 ? -2.77 2.998 5.457 1 93.5 214 VAL B C 1
ATOM 4216 O O . VAL B 1 214 ? -1.696 3.602 5.516 1 93.5 214 VAL B O 1
ATOM 4219 N N . ILE B 1 215 ? -3.254 2.312 6.488 1 91.44 215 ILE B N 1
ATOM 4220 C CA . ILE B 1 215 ? -2.721 2.564 7.82 1 91.44 215 ILE B CA 1
ATOM 4221 C C . ILE B 1 215 ? -1.782 1.429 8.227 1 91.44 215 ILE B C 1
ATOM 4223 O O . ILE B 1 215 ? -0.959 1.586 9.125 1 91.44 215 ILE B O 1
ATOM 4227 N N . GLY B 1 216 ? -1.869 0.235 7.547 1 93.44 216 GLY B N 1
ATOM 4228 C CA . GLY B 1 216 ? -1.04 -0.907 7.898 1 93.44 216 GLY B CA 1
ATOM 4229 C C . GLY B 1 216 ? -1.604 -1.72 9.047 1 93.44 216 GLY B C 1
ATOM 4230 O O . GLY B 1 216 ? -2.695 -1.432 9.547 1 93.44 216 GLY B O 1
ATOM 4231 N N . ALA B 1 217 ? -0.887 -2.738 9.469 1 93.06 217 ALA B N 1
ATOM 4232 C CA . ALA B 1 217 ? -1.361 -3.691 10.469 1 93.06 217 ALA B CA 1
ATOM 4233 C C . ALA B 1 217 ? -1.34 -3.076 11.867 1 93.06 217 ALA B C 1
ATOM 4235 O O . ALA B 1 217 ? -2.213 -3.361 12.688 1 93.06 217 ALA B O 1
ATOM 4236 N N . ARG B 1 218 ? -0.392 -2.164 12.125 1 88.56 218 ARG B N 1
ATOM 4237 C CA . ARG B 1 218 ? -0.194 -1.637 13.469 1 88.56 218 ARG B CA 1
ATOM 4238 C C . ARG B 1 218 ? -0.302 -0.116 13.484 1 88.56 218 ARG B C 1
ATOM 4240 O O . ARG B 1 218 ? 0.105 0.531 14.453 1 88.56 218 ARG B O 1
ATOM 4247 N N . GLY B 1 219 ? -0.706 0.336 12.375 1 88.69 219 GLY B N 1
ATOM 4248 C CA . GLY B 1 219 ? -0.811 1.783 12.289 1 88.69 219 GLY B CA 1
ATOM 4249 C C . GLY B 1 219 ? 0.501 2.457 11.938 1 88.69 219 GLY B C 1
ATOM 4250 O O . GLY B 1 219 ? 0.668 3.658 12.156 1 88.69 219 GLY B O 1
ATOM 4251 N N . ALA B 1 220 ? 1.43 1.734 11.336 1 92.94 220 ALA B N 1
ATOM 4252 C CA . ALA B 1 220 ? 2.773 2.256 11.102 1 92.94 220 ALA B CA 1
ATOM 4253 C C . ALA B 1 220 ? 3.094 2.289 9.609 1 92.94 220 ALA B C 1
ATOM 4255 O O . ALA B 1 220 ? 4.258 2.393 9.219 1 92.94 220 ALA B O 1
ATOM 4256 N N . ALA B 1 221 ? 2.076 2.168 8.781 1 95.88 221 ALA B N 1
ATOM 4257 C CA . ALA B 1 221 ? 2.32 2.268 7.344 1 95.88 221 ALA B CA 1
ATOM 4258 C C . ALA B 1 221 ? 2.801 3.664 6.965 1 95.88 221 ALA B C 1
ATOM 4260 O O . ALA B 1 221 ? 2.482 4.645 7.641 1 95.88 221 ALA B O 1
ATOM 4261 N N . GLY B 1 222 ? 3.576 3.707 5.918 1 97.12 222 GLY B N 1
ATOM 4262 C CA . GLY B 1 222 ? 3.984 4.992 5.375 1 97.12 222 GLY B CA 1
ATOM 4263 C C . GLY B 1 222 ? 5.367 5.426 5.836 1 97.12 222 GLY B C 1
ATOM 4264 O O . GLY B 1 222 ? 5.859 6.48 5.434 1 97.12 222 GLY B O 1
ATOM 4265 N N . GLU B 1 223 ? 5.996 4.613 6.621 1 96.88 223 GLU B N 1
ATOM 4266 C CA . GLU B 1 223 ? 7.355 4.934 7.051 1 96.88 223 GLU B CA 1
ATOM 4267 C C . GLU B 1 223 ? 8.367 4.637 5.945 1 96.88 223 GLU B C 1
ATOM 4269 O O . GLU B 1 223 ? 9.359 3.945 6.176 1 96.88 223 GLU B O 1
ATOM 4274 N N . PHE B 1 224 ? 8.109 5.25 4.809 1 98.19 224 PHE B N 1
ATOM 4275 C CA . PHE B 1 224 ? 8.922 5.031 3.619 1 98.19 224 PHE B CA 1
ATOM 4276 C C . PHE B 1 224 ? 10.344 5.555 3.826 1 98.19 224 PHE B C 1
ATOM 4278 O O . PHE B 1 224 ? 11.281 5.094 3.174 1 98.19 224 PHE B O 1
ATOM 4285 N N . GLY B 1 225 ? 10.5 6.52 4.684 1 97.5 225 GLY B N 1
ATOM 4286 C CA . GLY B 1 225 ? 11.82 7.059 4.992 1 97.5 225 GLY B CA 1
ATOM 4287 C C . GLY B 1 225 ? 12.773 6.02 5.539 1 97.5 225 GLY B C 1
ATOM 4288 O O . GLY B 1 225 ? 13.992 6.238 5.562 1 97.5 225 GLY B O 1
ATOM 4289 N N . HIS B 1 226 ? 12.273 4.953 5.961 1 97.06 226 HIS B N 1
ATOM 4290 C CA . HIS B 1 226 ? 13.109 3.918 6.562 1 97.06 226 HIS B CA 1
ATOM 4291 C C . HIS B 1 226 ? 13.305 2.746 5.605 1 97.06 226 HIS B C 1
ATOM 4293 O O . HIS B 1 226 ? 13.68 1.65 6.027 1 97.06 226 HIS B O 1
ATOM 4299 N N . MET B 1 227 ? 13.055 2.949 4.363 1 97.81 227 MET B N 1
ATOM 4300 C CA . MET B 1 227 ? 13.453 2.012 3.318 1 97.81 227 MET B CA 1
ATOM 4301 C C . MET B 1 227 ? 14.922 2.217 2.941 1 97.81 227 MET B C 1
ATOM 4303 O O . MET B 1 227 ? 15.445 3.324 3.055 1 97.81 227 MET B O 1
ATOM 4307 N N . PRO B 1 228 ? 15.508 1.172 2.469 1 96.88 228 PRO B N 1
ATOM 4308 C CA . PRO B 1 228 ? 16.953 1.246 2.227 1 96.88 228 PRO B CA 1
ATOM 4309 C C . PRO B 1 228 ? 17.297 1.856 0.869 1 96.88 228 PRO B C 1
ATOM 4311 O O . PRO B 1 228 ? 17.984 1.23 0.062 1 96.88 228 PRO B O 1
ATOM 4314 N N . PHE B 1 229 ? 16.984 3.074 0.63 1 96.06 229 PHE B N 1
ATOM 4315 C CA . PHE B 1 229 ? 17.25 3.803 -0.605 1 96.06 229 PHE B CA 1
ATOM 4316 C C . PHE B 1 229 ? 18.516 4.633 -0.482 1 96.06 229 PHE B C 1
ATOM 4318 O O . PHE B 1 229 ? 18.969 5.23 -1.461 1 96.06 229 PHE B O 1
ATOM 4325 N N . GLY B 1 230 ? 19.109 4.746 0.687 1 93.75 230 GLY B N 1
ATOM 4326 C CA . GLY B 1 230 ? 20.297 5.551 0.923 1 93.75 230 GLY B CA 1
ATOM 4327 C C . GLY B 1 230 ? 21.562 4.727 1.018 1 93.75 230 GLY B C 1
ATOM 4328 O O . GLY B 1 230 ? 21.594 3.566 0.604 1 93.75 230 GLY B O 1
ATOM 4329 N N . ASP B 1 231 ? 22.594 5.359 1.467 1 92.38 231 ASP B N 1
ATOM 4330 C CA . ASP B 1 231 ? 23.906 4.727 1.655 1 92.38 231 ASP B CA 1
ATOM 4331 C C . ASP B 1 231 ? 23.859 3.734 2.816 1 92.38 231 ASP B C 1
ATOM 4333 O O . ASP B 1 231 ? 23.672 4.129 3.971 1 92.38 231 ASP B O 1
ATOM 4337 N N . PRO B 1 232 ? 24.109 2.463 2.527 1 90.88 232 PRO B N 1
ATOM 4338 C CA . PRO B 1 232 ? 24.047 1.45 3.584 1 90.88 232 PRO B CA 1
ATOM 4339 C C . PRO B 1 232 ? 25.094 1.667 4.676 1 90.88 232 PRO B C 1
ATOM 4341 O O . PRO B 1 232 ? 25 1.074 5.754 1 90.88 232 PRO B O 1
ATOM 4344 N N . ALA B 1 233 ? 26.062 2.438 4.449 1 92.06 233 ALA B N 1
ATOM 4345 C CA . ALA B 1 233 ? 27.125 2.686 5.43 1 92.06 233 ALA B CA 1
ATOM 4346 C C . ALA B 1 233 ? 26.641 3.658 6.508 1 92.06 233 ALA B C 1
ATOM 4348 O O . ALA B 1 233 ? 27.281 3.787 7.559 1 92.06 233 ALA B O 1
ATOM 4349 N N . VAL B 1 234 ? 25.578 4.336 6.289 1 92.5 234 VAL B N 1
ATOM 4350 C CA . VAL B 1 234 ? 25.078 5.352 7.211 1 92.5 234 VAL B CA 1
ATOM 4351 C C . VAL B 1 234 ? 24.047 4.73 8.156 1 92.5 234 VAL B C 1
ATOM 4353 O O . VAL B 1 234 ? 23.078 4.105 7.703 1 92.5 234 VAL B O 1
ATOM 4356 N N . ARG B 1 235 ? 24.188 4.91 9.438 1 92.19 235 ARG B N 1
ATOM 4357 C CA . ARG B 1 235 ? 23.25 4.414 10.445 1 92.19 235 ARG B CA 1
ATOM 4358 C C . ARG B 1 235 ? 22.172 5.445 10.742 1 92.19 235 ARG B C 1
ATOM 4360 O O . ARG B 1 235 ? 22.453 6.633 10.906 1 92.19 235 ARG B O 1
ATOM 4367 N N . CYS B 1 236 ? 21.016 4.984 10.781 1 93.19 236 CYS B N 1
ATOM 4368 C CA . CYS B 1 236 ? 19.859 5.816 11.094 1 93.19 236 CYS B CA 1
ATOM 4369 C C . CYS B 1 236 ? 19.516 5.727 12.57 1 93.19 236 CYS B C 1
ATOM 4371 O O . CYS B 1 236 ? 19.703 4.684 13.195 1 93.19 236 CYS B O 1
ATOM 4373 N N . PRO B 1 237 ? 18.938 6.816 13.188 1 88.62 237 PRO B N 1
ATOM 4374 C CA . PRO B 1 237 ? 18.516 6.754 14.594 1 88.62 237 PRO B CA 1
ATOM 4375 C C . PRO B 1 237 ? 17.453 5.676 14.844 1 88.62 237 PRO B C 1
ATOM 4377 O O . PRO B 1 237 ? 17.25 5.27 15.992 1 88.62 237 PRO B O 1
ATOM 4380 N N . CYS B 1 238 ? 16.844 5.211 13.844 1 90.12 238 CYS B N 1
ATOM 4381 C CA . CYS B 1 238 ? 15.82 4.18 14.016 1 90.12 238 CYS B CA 1
ATOM 4382 C C . CYS B 1 238 ? 16.453 2.816 14.25 1 90.12 238 CYS B C 1
ATOM 4384 O O . CYS B 1 238 ? 15.773 1.865 14.633 1 90.12 238 CYS B O 1
ATOM 4386 N N . GLY B 1 239 ? 17.781 2.721 14.039 1 90.69 239 GLY B N 1
ATOM 4387 C CA . GLY B 1 239 ? 18.516 1.479 14.234 1 90.69 239 GLY B CA 1
ATOM 4388 C C . GLY B 1 239 ? 18.891 0.8 12.93 1 90.69 239 GLY B C 1
ATOM 4389 O O . GLY B 1 239 ? 19.812 -0.022 12.891 1 90.69 239 GLY B O 1
ATOM 4390 N N . ALA B 1 240 ? 18.219 1.08 11.852 1 93.94 240 ALA B N 1
ATOM 4391 C CA . ALA B 1 240 ? 18.516 0.481 10.547 1 93.94 240 ALA B CA 1
ATOM 4392 C C . ALA B 1 240 ? 19.625 1.242 9.828 1 93.94 240 ALA B C 1
ATOM 4394 O O . ALA B 1 240 ? 20.219 2.156 10.391 1 93.94 240 ALA B O 1
ATOM 4395 N N . ARG B 1 241 ? 19.984 0.775 8.664 1 92.44 241 ARG B N 1
ATOM 4396 C CA . ARG B 1 241 ? 21.016 1.397 7.844 1 92.44 241 ARG B CA 1
ATOM 4397 C C . ARG B 1 241 ? 20.469 1.808 6.48 1 92.44 241 ARG B C 1
ATOM 4399 O O . ARG B 1 241 ? 19.594 1.138 5.93 1 92.44 241 ARG B O 1
ATOM 4406 N N . GLY B 1 242 ? 21.016 2.889 5.992 1 94.38 242 GLY B N 1
ATOM 4407 C CA . GLY B 1 242 ? 20.719 3.295 4.625 1 94.38 242 GLY B CA 1
ATOM 4408 C C . GLY B 1 242 ? 19.312 3.838 4.453 1 94.38 242 GLY B C 1
ATOM 4409 O O . GLY B 1 242 ? 18.766 3.822 3.346 1 94.38 242 GLY B O 1
ATOM 4410 N N . CYS B 1 243 ? 18.75 4.312 5.523 1 96.75 243 CYS B N 1
ATOM 4411 C CA . CYS B 1 243 ? 17.391 4.812 5.461 1 96.75 243 CYS B CA 1
ATOM 4412 C C . CYS B 1 243 ? 17.297 6.023 4.539 1 96.75 243 CYS B C 1
ATOM 4414 O O . CYS B 1 243 ? 18.172 6.883 4.543 1 96.75 243 CYS B O 1
ATOM 4416 N N . TRP B 1 244 ? 16.219 6.117 3.832 1 97.81 244 TRP B N 1
ATOM 4417 C CA . TRP B 1 244 ? 15.984 7.121 2.803 1 97.81 244 TRP B CA 1
ATOM 4418 C C . TRP B 1 244 ? 15.812 8.508 3.422 1 97.81 244 TRP B C 1
ATOM 4420 O O . TRP B 1 244 ? 16.312 9.5 2.896 1 97.81 244 TRP B O 1
ATOM 4430 N N . GLY B 1 245 ? 15.18 8.602 4.508 1 96.88 245 GLY B N 1
ATOM 4431 C CA . GLY B 1 245 ? 14.828 9.867 5.125 1 96.88 245 GLY B CA 1
ATOM 4432 C C . GLY B 1 245 ? 16.031 10.742 5.438 1 96.88 245 GLY B C 1
ATOM 4433 O O . GLY B 1 245 ? 16.031 11.938 5.141 1 96.88 245 GLY B O 1
ATOM 4434 N N . ILE B 1 246 ? 17.062 10.133 5.984 1 94.94 246 ILE B N 1
ATOM 4435 C CA . ILE B 1 246 ? 18.234 10.914 6.391 1 94.94 246 ILE B CA 1
ATOM 4436 C C . ILE B 1 246 ? 19.156 11.109 5.195 1 94.94 246 ILE B C 1
ATOM 4438 O O . ILE B 1 246 ? 20.234 11.688 5.332 1 94.94 246 ILE B O 1
ATOM 4442 N N . ALA B 1 247 ? 18.734 10.641 4.043 1 97.44 247 ALA B N 1
ATOM 4443 C CA . ALA B 1 247 ? 19.469 10.867 2.799 1 97.44 247 ALA B CA 1
ATOM 4444 C C . ALA B 1 247 ? 18.859 12.031 2.014 1 97.44 247 ALA B C 1
ATOM 4446 O O . ALA B 1 247 ? 19.422 12.461 1.002 1 97.44 247 ALA B O 1
ATOM 4447 N N . VAL B 1 248 ? 17.703 12.547 2.506 1 98.19 248 VAL B N 1
ATOM 4448 C CA . VAL B 1 248 ? 17.047 13.555 1.678 1 98.19 248 VAL B CA 1
ATOM 4449 C C . VAL B 1 248 ? 16.688 14.766 2.531 1 98.19 248 VAL B C 1
ATOM 4451 O O . VAL B 1 248 ? 16.109 15.734 2.029 1 98.19 248 VAL B O 1
ATOM 4454 N N . ASP B 1 249 ? 17 14.773 3.811 1 97.31 249 ASP B N 1
ATOM 4455 C CA . ASP B 1 249 ? 16.609 15.859 4.707 1 97.31 249 ASP B CA 1
ATOM 4456 C C . ASP B 1 249 ? 17.812 16.719 5.082 1 97.31 249 ASP B C 1
ATOM 4458 O O . ASP B 1 249 ? 18.812 16.75 4.359 1 97.31 249 ASP B O 1
ATOM 4462 N N . GLY B 1 250 ? 17.656 17.547 6.168 1 97 250 GLY B N 1
ATOM 4463 C CA . GLY B 1 250 ? 18.719 18.453 6.613 1 97 250 GLY B CA 1
ATOM 4464 C C . GLY B 1 250 ? 19.984 17.719 7.039 1 97 250 GLY B C 1
ATOM 4465 O O . GLY B 1 250 ? 21.078 18.25 6.91 1 97 250 GLY B O 1
ATOM 4466 N N . HIS B 1 251 ? 19.875 16.516 7.547 1 94.88 251 HIS B N 1
ATOM 4467 C CA . HIS B 1 251 ? 21.031 15.711 7.91 1 94.88 251 HIS B CA 1
ATOM 4468 C C . HIS B 1 251 ? 21.891 15.391 6.688 1 94.88 251 HIS B C 1
ATOM 4470 O O . HIS B 1 251 ? 23.125 15.445 6.758 1 94.88 251 HIS B O 1
ATOM 4476 N N . ALA B 1 252 ? 21.25 15.047 5.652 1 97.31 252 ALA B N 1
ATOM 4477 C CA . ALA B 1 252 ? 21.953 14.758 4.406 1 97.31 252 ALA B CA 1
ATOM 4478 C C . ALA B 1 252 ? 22.703 15.984 3.902 1 97.31 252 ALA B C 1
ATOM 4480 O O . ALA B 1 252 ? 23.859 15.883 3.488 1 97.31 252 ALA B O 1
ATOM 4481 N N . LEU B 1 253 ? 22.016 17.125 3.926 1 98.12 253 LEU B N 1
ATOM 4482 C CA . LEU B 1 253 ? 22.641 18.359 3.475 1 98.12 253 LEU B CA 1
ATOM 4483 C C . LEU B 1 253 ? 23.875 18.688 4.316 1 98.12 253 LEU B C 1
ATOM 4485 O O . LEU B 1 253 ? 24.922 19.047 3.775 1 98.12 253 LEU B O 1
ATOM 4489 N N . ALA B 1 254 ? 23.75 18.594 5.605 1 97.94 254 ALA B N 1
ATOM 4490 C CA . ALA B 1 254 ? 24.875 18.844 6.492 1 97.94 254 ALA B CA 1
ATOM 4491 C C . ALA B 1 254 ? 26.047 17.922 6.184 1 97.94 254 ALA B C 1
ATOM 4493 O O . ALA B 1 254 ? 27.203 18.359 6.098 1 97.94 254 ALA B O 1
ATOM 4494 N N . ARG B 1 255 ? 25.781 16.609 5.988 1 96.69 255 ARG B N 1
ATOM 4495 C CA . ARG B 1 255 ? 26.812 15.633 5.672 1 96.69 255 ARG B CA 1
ATOM 4496 C C . ARG B 1 255 ? 27.516 15.992 4.367 1 96.69 255 ARG B C 1
ATOM 4498 O O . ARG B 1 255 ? 28.75 15.953 4.289 1 96.69 255 ARG B O 1
ATOM 4505 N N . LEU B 1 256 ? 26.781 16.344 3.381 1 96.94 256 LEU B N 1
ATOM 4506 C CA . LEU B 1 256 ? 27.328 16.672 2.068 1 96.94 256 LEU B CA 1
ATOM 4507 C C . LEU B 1 256 ? 28.172 17.938 2.133 1 96.94 256 LEU B C 1
ATOM 4509 O O . LEU B 1 256 ? 29.094 18.109 1.343 1 96.94 256 LEU B O 1
ATOM 4513 N N . LEU B 1 257 ? 27.828 18.781 3.09 1 97.69 257 LEU B N 1
ATOM 4514 C CA . LEU B 1 257 ? 28.547 20.047 3.223 1 97.69 257 LEU B CA 1
ATOM 4515 C C . LEU B 1 257 ? 29.688 19.938 4.234 1 97.69 257 LEU B C 1
ATOM 4517 O O . LEU B 1 257 ? 30.375 20.906 4.516 1 97.69 257 LEU B O 1
ATOM 4521 N N . GLY B 1 258 ? 29.828 18.719 4.797 1 97.19 258 GLY B N 1
ATOM 4522 C CA . GLY B 1 258 ? 30.906 18.484 5.75 1 97.19 258 GLY B CA 1
ATOM 4523 C C . GLY B 1 258 ? 30.672 19.172 7.086 1 97.19 258 GLY B C 1
ATOM 4524 O O . GLY B 1 258 ? 31.625 19.625 7.73 1 97.19 258 GLY B O 1
ATOM 4525 N N . GLN B 1 259 ? 29.453 19.344 7.488 1 96.69 259 GLN B N 1
ATOM 4526 C CA . GLN B 1 259 ? 29.078 20 8.734 1 96.69 259 GLN B CA 1
ATOM 4527 C C . GLN B 1 259 ? 28.516 19 9.742 1 96.69 259 GLN B C 1
ATOM 4529 O O . GLN B 1 259 ? 28.094 17.906 9.359 1 96.69 259 GLN B O 1
ATOM 4534 N N . PRO B 1 260 ? 28.547 19.359 11.008 1 94.62 260 PRO B N 1
ATOM 4535 C CA . PRO B 1 260 ? 27.922 18.5 12.008 1 94.62 260 PRO B CA 1
ATOM 4536 C C . PRO B 1 260 ? 26.406 18.422 11.852 1 94.62 260 PRO B C 1
ATOM 4538 O O . PRO B 1 260 ? 25.797 19.312 11.258 1 94.62 260 PRO B O 1
ATOM 4541 N N . ALA B 1 261 ? 25.859 17.406 12.477 1 90.94 261 ALA B N 1
ATOM 4542 C CA . ALA B 1 261 ? 24.406 17.234 12.445 1 90.94 261 ALA B CA 1
ATOM 4543 C C . ALA B 1 261 ? 23.703 18.422 13.117 1 90.94 261 ALA B C 1
ATOM 4545 O O . ALA B 1 261 ? 24.031 18.781 14.242 1 90.94 261 ALA B O 1
ATOM 4546 N N . PRO B 1 262 ? 22.719 18.969 12.438 1 91.12 262 PRO B N 1
ATOM 4547 C CA . PRO B 1 262 ? 22.016 20.125 13.016 1 91.12 262 PRO B CA 1
ATOM 4548 C C . PRO B 1 262 ? 20.984 19.719 14.07 1 91.12 262 PRO B C 1
ATOM 4550 O O . PRO B 1 262 ? 20.328 18.688 13.93 1 91.12 262 PRO B O 1
ATOM 4553 N N . VAL B 1 263 ? 20.859 20.562 15.07 1 84.44 263 VAL B N 1
ATOM 4554 C CA . VAL B 1 263 ? 19.844 20.344 16.109 1 84.44 263 VAL B CA 1
ATOM 4555 C C . VAL B 1 263 ? 18.453 20.641 15.531 1 84.44 263 VAL B C 1
ATOM 4557 O O . VAL B 1 263 ? 17.484 19.953 15.852 1 84.44 263 VAL B O 1
ATOM 4560 N N . ASP B 1 264 ? 18.438 21.688 14.719 1 91 264 ASP B N 1
ATOM 4561 C CA . ASP B 1 264 ? 17.219 22.078 14.023 1 91 264 ASP B CA 1
ATOM 4562 C C . ASP B 1 264 ? 17.312 21.781 12.531 1 91 264 ASP B C 1
ATOM 4564 O O . ASP B 1 264 ? 17.375 22.688 11.703 1 91 264 ASP B O 1
ATOM 4568 N N . ALA B 1 265 ? 17.094 20.516 12.188 1 92.25 265 ALA B N 1
ATOM 4569 C CA . ALA B 1 265 ? 17.375 20 10.852 1 92.25 265 ALA B CA 1
ATOM 4570 C C . ALA B 1 265 ? 16.484 20.672 9.812 1 92.25 265 ALA B C 1
ATOM 4572 O O . ALA B 1 265 ? 16.906 20.891 8.672 1 92.25 265 ALA B O 1
ATOM 4573 N N . ILE B 1 266 ? 15.242 21.031 10.18 1 94.75 266 ILE B N 1
ATOM 4574 C CA . ILE B 1 266 ? 14.305 21.641 9.242 1 94.75 266 ILE B CA 1
ATOM 4575 C C . ILE B 1 266 ? 14.742 23.062 8.914 1 94.75 266 ILE B C 1
ATOM 4577 O O . ILE B 1 266 ? 14.906 23.406 7.742 1 94.75 266 ILE B O 1
ATOM 4581 N N . THR B 1 267 ? 14.969 23.859 9.961 1 95.56 267 THR B N 1
ATOM 4582 C CA . THR B 1 267 ? 15.398 25.25 9.789 1 95.56 267 THR B CA 1
ATOM 4583 C C . THR B 1 267 ? 16.734 25.312 9.047 1 95.56 267 THR B C 1
ATOM 4585 O O . THR B 1 267 ? 16.906 26.141 8.148 1 95.56 267 THR B O 1
ATOM 4588 N N . TYR B 1 268 ? 17.641 24.453 9.43 1 96.56 268 TYR B N 1
ATOM 4589 C CA . TYR B 1 268 ? 18.938 24.375 8.766 1 96.56 268 TYR B CA 1
ATOM 4590 C C . TYR B 1 268 ? 18.781 24.109 7.277 1 96.56 268 TYR B C 1
ATOM 4592 O O . TYR B 1 268 ? 19.359 24.797 6.441 1 96.56 268 TYR B O 1
ATOM 4600 N N . ALA B 1 269 ? 17.953 23.109 6.973 1 98.06 269 ALA B N 1
ATOM 4601 C CA . ALA B 1 269 ? 17.75 22.719 5.578 1 98.06 269 ALA B CA 1
ATOM 4602 C C . ALA B 1 269 ? 17.156 23.859 4.773 1 98.06 269 ALA B C 1
ATOM 4604 O O . ALA B 1 269 ? 17.562 24.109 3.639 1 98.06 269 ALA B O 1
ATOM 4605 N N . ARG B 1 270 ? 16.203 24.547 5.344 1 97.5 270 ARG B N 1
ATOM 4606 C CA . ARG B 1 270 ? 15.578 25.656 4.637 1 97.5 270 ARG B CA 1
ATOM 4607 C C . ARG B 1 270 ? 16.594 26.75 4.336 1 97.5 270 ARG B C 1
ATOM 4609 O O . ARG B 1 270 ? 16.531 27.375 3.27 1 97.5 270 ARG B O 1
ATOM 4616 N N . ARG B 1 271 ? 17.484 26.969 5.234 1 97.31 271 ARG B N 1
ATOM 4617 C CA . ARG B 1 271 ? 18.531 27.953 5.012 1 97.31 271 ARG B CA 1
ATOM 4618 C C . ARG B 1 271 ? 19.453 27.531 3.863 1 97.31 271 ARG B C 1
ATOM 4620 O O . ARG B 1 271 ? 19.766 28.344 2.984 1 97.31 271 ARG B O 1
ATOM 4627 N N . VAL B 1 272 ? 19.875 26.281 3.869 1 97.88 272 VAL B N 1
ATOM 4628 C CA . VAL B 1 272 ? 20.766 25.781 2.838 1 97.88 272 VAL B CA 1
ATOM 4629 C C . VAL B 1 272 ? 20.062 25.828 1.479 1 97.88 272 VAL B C 1
ATOM 4631 O O . VAL B 1 272 ? 20.656 26.266 0.488 1 97.88 272 VAL B O 1
ATOM 4634 N N . ILE B 1 273 ? 18.828 25.438 1.4 1 97.81 273 ILE B N 1
ATOM 4635 C CA . ILE B 1 273 ? 18.062 25.406 0.156 1 97.81 273 ILE B CA 1
ATOM 4636 C C . ILE B 1 273 ? 17.859 26.828 -0.357 1 97.81 273 ILE B C 1
ATOM 4638 O O . ILE B 1 273 ? 18.016 27.094 -1.554 1 97.81 273 ILE B O 1
ATOM 4642 N N . ALA B 1 274 ? 17.562 27.734 0.567 1 95.88 274 ALA B N 1
ATOM 4643 C CA . ALA B 1 274 ? 17.391 29.141 0.19 1 95.88 274 ALA B CA 1
ATOM 4644 C C . ALA B 1 274 ? 18.688 29.703 -0.386 1 95.88 274 ALA B C 1
ATOM 4646 O O . ALA B 1 274 ? 18.656 30.469 -1.355 1 95.88 274 ALA B O 1
ATOM 4647 N N . THR B 1 275 ? 19.75 29.359 0.214 1 95.56 275 THR B N 1
ATOM 4648 C CA . THR B 1 275 ? 21.062 29.797 -0.275 1 95.56 275 THR B CA 1
ATOM 4649 C C . THR B 1 275 ? 21.328 29.25 -1.677 1 95.56 275 THR B C 1
ATOM 4651 O O . THR B 1 275 ? 21.797 29.984 -2.553 1 95.56 275 THR B O 1
ATOM 4654 N N . ALA B 1 276 ? 21.016 28.016 -1.845 1 95.38 276 ALA B N 1
ATOM 4655 C CA . ALA B 1 276 ? 21.188 27.375 -3.15 1 95.38 276 ALA B CA 1
ATOM 4656 C C . ALA B 1 276 ? 20.328 28.062 -4.211 1 95.38 276 ALA B C 1
ATOM 4658 O O . ALA B 1 276 ? 20.766 28.234 -5.352 1 95.38 276 ALA B O 1
ATOM 4659 N N . SER B 1 277 ? 19.156 28.406 -3.861 1 92.5 277 SER B N 1
ATOM 4660 C CA . SER B 1 277 ? 18.203 29 -4.797 1 92.5 277 SER B CA 1
ATOM 4661 C C . SER B 1 277 ? 18.672 30.375 -5.25 1 92.5 277 SER B C 1
ATOM 4663 O O . SER B 1 277 ? 18.328 30.812 -6.355 1 92.5 277 SER B O 1
ATOM 4665 N N . ARG B 1 278 ? 19.359 31.047 -4.434 1 89.44 278 ARG B N 1
ATOM 4666 C CA . ARG B 1 278 ? 19.812 32.406 -4.73 1 89.44 278 ARG B CA 1
ATOM 4667 C C . ARG B 1 278 ? 21.125 32.375 -5.504 1 89.44 278 ARG B C 1
ATOM 4669 O O . ARG B 1 278 ? 21.578 33.406 -6.02 1 89.44 278 ARG B O 1
ATOM 4676 N N . ALA B 1 279 ? 21.656 31.203 -5.48 1 80.19 279 ALA B N 1
ATOM 4677 C CA . ALA B 1 279 ? 22.984 31.125 -6.113 1 80.19 279 ALA B CA 1
ATOM 4678 C C . ALA B 1 279 ? 22.875 31.266 -7.629 1 80.19 279 ALA B C 1
ATOM 4680 O O . ALA B 1 279 ? 21.984 30.672 -8.25 1 80.19 279 ALA B O 1
ATOM 4681 N N . THR B 1 280 ? 23.594 32.219 -8.195 1 65.56 280 THR B N 1
ATOM 4682 C CA . THR B 1 280 ? 23.625 32.469 -9.633 1 65.56 280 THR B CA 1
ATOM 4683 C C . THR B 1 280 ? 24.438 31.391 -10.352 1 65.56 280 THR B C 1
ATOM 4685 O O . THR B 1 280 ? 24.188 31.125 -11.531 1 65.56 280 THR B O 1
ATOM 4688 N N . ALA B 1 281 ? 25.406 30.891 -9.648 1 68.88 281 ALA B N 1
ATOM 4689 C CA . ALA B 1 281 ? 26.234 29.844 -10.258 1 68.88 281 ALA B CA 1
ATOM 4690 C C . ALA B 1 281 ? 25.875 28.469 -9.719 1 68.88 281 ALA B C 1
ATOM 4692 O O . ALA B 1 281 ? 25.75 28.281 -8.508 1 68.88 281 ALA B O 1
ATOM 4693 N N . PRO B 1 282 ? 25.672 27.453 -10.555 1 68.25 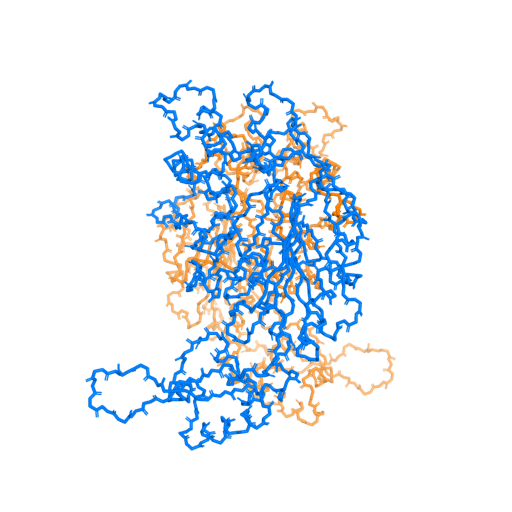282 PRO B N 1
ATOM 4694 C CA . PRO B 1 282 ? 25.344 26.094 -10.156 1 68.25 282 PRO B CA 1
ATOM 4695 C C . PRO B 1 282 ? 26.5 25.406 -9.406 1 68.25 282 PRO B C 1
ATOM 4697 O O . PRO B 1 282 ? 26.312 24.312 -8.852 1 68.25 282 PRO B O 1
ATOM 4700 N N . THR B 1 283 ? 27.438 26.234 -9.047 1 79.94 283 THR B N 1
ATOM 4701 C CA . THR B 1 283 ? 28.656 25.531 -8.641 1 79.94 283 THR B CA 1
ATOM 4702 C C . THR B 1 283 ? 28.938 25.734 -7.156 1 79.94 283 THR B C 1
ATOM 4704 O O . THR B 1 283 ? 29.922 25.219 -6.621 1 79.94 283 THR B O 1
ATOM 4707 N N . THR B 1 284 ? 28.062 26.359 -6.473 1 91.44 284 THR B N 1
ATOM 4708 C CA . THR B 1 284 ? 28.328 26.484 -5.043 1 91.44 284 THR B CA 1
ATOM 4709 C C . THR B 1 284 ? 28.125 25.156 -4.34 1 91.44 284 THR B C 1
ATOM 4711 O O . THR B 1 284 ? 27.391 24.297 -4.82 1 91.44 284 THR B O 1
ATOM 4714 N N . PRO B 1 285 ? 28.844 24.984 -3.18 1 95.12 285 PRO B N 1
ATOM 4715 C CA . PRO B 1 285 ? 28.672 23.75 -2.43 1 95.12 285 PRO B CA 1
ATOM 4716 C C . PRO B 1 285 ? 27.219 23.5 -2.037 1 95.12 285 PRO B C 1
ATOM 4718 O O . PRO B 1 285 ? 26.75 22.359 -2.074 1 95.12 285 PRO B O 1
ATOM 4721 N N . GLU B 1 286 ? 26.562 24.531 -1.64 1 96.44 286 GLU B N 1
ATOM 4722 C CA . GLU B 1 286 ? 25.156 24.406 -1.262 1 96.44 286 GLU B CA 1
ATOM 4723 C C . GLU B 1 286 ? 24.312 23.938 -2.441 1 96.44 286 GLU B C 1
ATOM 4725 O O . GLU B 1 286 ? 23.453 23.062 -2.293 1 96.44 286 GLU B O 1
ATOM 4730 N N . ALA B 1 287 ? 24.531 24.516 -3.559 1 96.56 287 ALA B N 1
ATOM 4731 C CA . ALA B 1 287 ? 23.781 24.141 -4.754 1 96.56 287 ALA B CA 1
ATOM 4732 C C . ALA B 1 287 ? 24.031 22.672 -5.125 1 96.56 287 ALA B C 1
ATOM 4734 O O . ALA B 1 287 ? 23.109 21.938 -5.469 1 96.56 287 ALA B O 1
ATOM 4735 N N . ALA B 1 288 ? 25.281 22.312 -5.066 1 96.5 288 ALA B N 1
ATOM 4736 C CA . ALA B 1 288 ? 25.641 20.938 -5.371 1 96.5 288 ALA B CA 1
ATOM 4737 C C . ALA B 1 288 ? 24.984 19.969 -4.402 1 96.5 288 ALA B C 1
ATOM 4739 O O . ALA B 1 288 ? 24.484 18.906 -4.809 1 96.5 288 ALA B O 1
ATOM 4740 N N . ALA B 1 289 ? 24.969 20.297 -3.143 1 97.62 289 ALA B N 1
ATOM 4741 C CA . ALA B 1 289 ? 24.344 19.453 -2.125 1 97.62 289 ALA B CA 1
ATOM 4742 C C . ALA B 1 289 ? 22.844 19.312 -2.367 1 97.62 289 ALA B C 1
ATOM 4744 O O . ALA B 1 289 ? 22.297 18.219 -2.295 1 97.62 289 ALA B O 1
ATOM 4745 N N . VAL B 1 290 ? 22.219 20.406 -2.689 1 98.06 290 VAL B N 1
ATOM 4746 C CA . VAL B 1 290 ? 20.781 20.406 -2.916 1 98.06 290 VAL B CA 1
ATOM 4747 C C . VAL B 1 290 ? 20.438 19.562 -4.141 1 98.06 290 VAL B C 1
ATOM 4749 O O . VAL B 1 290 ? 19.484 18.781 -4.121 1 98.06 290 VAL B O 1
ATOM 4752 N N . ARG B 1 291 ? 21.203 19.641 -5.168 1 97.56 291 ARG B N 1
ATOM 4753 C CA . ARG B 1 291 ? 20.969 18.859 -6.375 1 97.56 291 ARG B CA 1
ATOM 4754 C C . ARG B 1 291 ? 21.141 17.359 -6.094 1 97.56 291 ARG B C 1
ATOM 4756 O O . ARG B 1 291 ? 20.375 16.547 -6.598 1 97.56 291 ARG B O 1
ATOM 4763 N N . ALA B 1 292 ? 22.141 17.047 -5.305 1 97.44 292 ALA B N 1
ATOM 4764 C CA . ALA B 1 292 ? 22.375 15.648 -4.949 1 97.44 292 ALA B CA 1
ATOM 4765 C C . ALA B 1 292 ? 21.188 15.078 -4.168 1 97.44 292 ALA B C 1
ATOM 4767 O O . ALA B 1 292 ? 20.719 13.969 -4.453 1 97.44 292 ALA B O 1
ATOM 4768 N N . VAL B 1 293 ? 20.719 15.82 -3.223 1 98.31 293 VAL B N 1
ATOM 4769 C CA . VAL B 1 293 ? 19.578 15.406 -2.402 1 98.31 293 VAL B CA 1
ATOM 4770 C C . VAL B 1 293 ? 18.328 15.305 -3.268 1 98.31 293 VAL B C 1
ATOM 4772 O O . VAL B 1 293 ? 17.531 14.367 -3.119 1 98.31 293 VAL B O 1
ATOM 4775 N N . ALA B 1 294 ? 18.141 16.203 -4.176 1 98.5 294 ALA B N 1
ATOM 4776 C CA . ALA B 1 294 ? 17 16.203 -5.09 1 98.5 294 ALA B CA 1
ATOM 4777 C C . ALA B 1 294 ? 17 14.969 -5.973 1 98.5 294 ALA B C 1
ATOM 4779 O O . ALA B 1 294 ? 15.969 14.336 -6.172 1 98.5 294 ALA B O 1
ATOM 4780 N N . ALA B 1 295 ? 18.141 14.602 -6.469 1 98.12 295 ALA B N 1
ATOM 4781 C CA . ALA B 1 295 ? 18.25 13.398 -7.293 1 98.12 295 ALA B CA 1
ATOM 4782 C C . ALA B 1 295 ? 17.922 12.148 -6.488 1 98.12 295 ALA B C 1
ATOM 4784 O O . ALA B 1 295 ? 17.234 11.25 -6.98 1 98.12 295 ALA B O 1
ATOM 4785 N N . THR B 1 296 ? 18.406 12.125 -5.254 1 98.06 296 THR B N 1
ATOM 4786 C CA . THR B 1 296 ? 18.109 11.016 -4.359 1 98.06 296 THR B CA 1
ATOM 4787 C C . THR B 1 296 ? 16.609 10.914 -4.109 1 98.06 296 THR B C 1
ATOM 4789 O O . THR B 1 296 ? 16.047 9.812 -4.102 1 98.06 296 THR B O 1
ATOM 4792 N N . LEU B 1 297 ? 15.977 12.031 -3.943 1 98.75 297 LEU B N 1
ATOM 4793 C CA . LEU B 1 297 ? 14.531 12.07 -3.746 1 98.75 297 LEU B CA 1
ATOM 4794 C C . LEU B 1 297 ? 13.797 11.523 -4.965 1 98.75 297 LEU B C 1
ATOM 4796 O O . LEU B 1 297 ? 12.922 10.664 -4.832 1 98.75 297 LEU B O 1
ATOM 4800 N N . GLY B 1 298 ? 14.195 11.961 -6.145 1 98.69 298 GLY B N 1
ATOM 4801 C CA . GLY B 1 298 ? 13.57 11.492 -7.371 1 98.69 298 GLY B CA 1
ATOM 4802 C C . GLY B 1 298 ? 13.664 9.992 -7.559 1 98.69 298 GLY B C 1
ATOM 4803 O O . GLY B 1 298 ? 12.68 9.344 -7.938 1 98.69 298 GLY B O 1
ATOM 4804 N N . ARG B 1 299 ? 14.812 9.438 -7.285 1 97.81 299 ARG B N 1
ATOM 4805 C CA . ARG B 1 299 ? 15.031 8.008 -7.422 1 97.81 299 ARG B CA 1
ATOM 4806 C C . ARG B 1 299 ? 14.117 7.219 -6.492 1 97.81 299 ARG B C 1
ATOM 4808 O O . ARG B 1 299 ? 13.539 6.207 -6.891 1 97.81 299 ARG B O 1
ATOM 4815 N N . GLY B 1 300 ? 14.047 7.68 -5.258 1 98.44 300 GLY B N 1
ATOM 4816 C CA . GLY B 1 300 ? 13.18 7.004 -4.309 1 98.44 300 GLY B CA 1
ATOM 4817 C C . GLY B 1 300 ? 11.711 7.07 -4.691 1 98.44 300 GLY B C 1
ATOM 4818 O O . GLY B 1 300 ? 10.984 6.09 -4.535 1 98.44 300 GLY B O 1
ATOM 4819 N N . ILE B 1 301 ? 11.258 8.203 -5.207 1 98.81 301 ILE B N 1
ATOM 4820 C CA . ILE B 1 301 ? 9.883 8.359 -5.664 1 98.81 301 ILE B CA 1
ATOM 4821 C C . ILE B 1 301 ? 9.594 7.352 -6.773 1 98.81 301 ILE B C 1
ATOM 4823 O O . ILE B 1 301 ? 8.539 6.707 -6.777 1 98.81 301 ILE B O 1
ATOM 4827 N N . ALA B 1 302 ? 10.531 7.195 -7.664 1 98.56 302 ALA B N 1
ATOM 4828 C CA . ALA B 1 302 ? 10.359 6.227 -8.742 1 98.56 302 ALA B CA 1
ATOM 4829 C C . ALA B 1 302 ? 10.133 4.82 -8.18 1 98.56 302 ALA B C 1
ATOM 4831 O O . ALA B 1 302 ? 9.234 4.105 -8.625 1 98.56 302 ALA B O 1
ATOM 4832 N N . GLY B 1 303 ? 10.93 4.441 -7.238 1 98.25 303 GLY B N 1
ATOM 4833 C CA . GLY B 1 303 ? 10.773 3.139 -6.605 1 98.25 303 GLY B CA 1
ATOM 4834 C C . GLY B 1 303 ? 9.398 2.924 -6.008 1 98.25 303 GLY B C 1
ATOM 4835 O O . GLY B 1 303 ? 8.797 1.864 -6.188 1 98.25 303 GLY B O 1
ATOM 4836 N N . LEU B 1 304 ? 8.922 3.922 -5.297 1 98.69 304 LEU B N 1
ATOM 4837 C CA . LEU B 1 304 ? 7.613 3.816 -4.66 1 98.69 304 LEU B CA 1
ATOM 4838 C C . LEU B 1 304 ? 6.504 3.76 -5.707 1 98.69 304 LEU B C 1
ATOM 4840 O O . LEU B 1 304 ? 5.535 3.01 -5.551 1 98.69 304 LEU B O 1
ATOM 4844 N N . VAL B 1 305 ? 6.629 4.543 -6.746 1 98.44 305 VAL B N 1
ATOM 4845 C CA . VAL B 1 305 ? 5.641 4.52 -7.816 1 98.44 305 VAL B CA 1
ATOM 4846 C C . VAL B 1 305 ? 5.633 3.141 -8.477 1 98.44 305 VAL B C 1
ATOM 4848 O O . VAL B 1 305 ? 4.57 2.578 -8.742 1 98.44 305 VAL B O 1
ATOM 4851 N N . ASN B 1 306 ? 6.773 2.602 -8.703 1 97.06 306 ASN B N 1
ATOM 4852 C CA . ASN B 1 306 ? 6.859 1.261 -9.273 1 97.06 306 ASN B CA 1
ATOM 4853 C C . ASN B 1 306 ? 6.168 0.228 -8.391 1 97.06 306 ASN B C 1
ATOM 4855 O O . ASN B 1 306 ? 5.418 -0.618 -8.883 1 97.06 306 ASN B O 1
ATOM 4859 N N . GLY B 1 307 ? 6.367 0.287 -7.172 1 97.69 307 GLY B N 1
ATOM 4860 C CA . GLY B 1 307 ? 5.867 -0.717 -6.25 1 97.69 307 GLY B CA 1
ATOM 4861 C C . GLY B 1 307 ? 4.406 -0.524 -5.891 1 97.69 307 GLY B C 1
ATOM 4862 O O . GLY B 1 307 ? 3.676 -1.497 -5.699 1 97.69 307 GLY B O 1
ATOM 4863 N N . LEU B 1 308 ? 3.986 0.756 -5.836 1 97.88 308 LEU B N 1
ATOM 4864 C CA . LEU B 1 308 ? 2.672 1.049 -5.277 1 97.88 308 LEU B CA 1
ATOM 4865 C C . LEU B 1 308 ? 1.685 1.43 -6.371 1 97.88 308 LEU B C 1
ATOM 4867 O O . LEU B 1 308 ? 0.474 1.462 -6.141 1 97.88 308 LEU B O 1
ATOM 4871 N N . ASP B 1 309 ? 2.176 1.764 -7.523 1 97.12 309 ASP B N 1
ATOM 4872 C CA . ASP B 1 309 ? 1.356 2.135 -8.672 1 97.12 309 ASP B CA 1
ATOM 4873 C C . ASP B 1 309 ? 0.469 3.336 -8.344 1 97.12 309 ASP B C 1
ATOM 4875 O O . ASP B 1 309 ? -0.747 3.285 -8.547 1 97.12 309 ASP B O 1
ATOM 4879 N N . ALA B 1 310 ? 1.114 4.336 -7.777 1 97.94 310 ALA B N 1
ATOM 4880 C CA . ALA B 1 310 ? 0.421 5.598 -7.52 1 97.94 310 ALA B CA 1
ATOM 4881 C C . ALA B 1 310 ? 0.203 6.375 -8.812 1 97.94 310 ALA B C 1
ATOM 4883 O O . ALA B 1 310 ? 1.027 6.316 -9.727 1 97.94 310 ALA B O 1
ATOM 4884 N N . ASP B 1 311 ? -0.918 7.164 -8.867 1 97.31 311 ASP B N 1
ATOM 4885 C CA . ASP B 1 311 ? -1.152 7.941 -10.086 1 97.31 311 ASP B CA 1
ATOM 4886 C C . ASP B 1 311 ? -0.87 9.422 -9.852 1 97.31 311 ASP B C 1
ATOM 4888 O O . ASP B 1 311 ? -0.892 10.219 -10.789 1 97.31 311 ASP B O 1
ATOM 4892 N N . LEU B 1 312 ? -0.52 9.734 -8.602 1 98.56 312 LEU B N 1
ATOM 4893 C CA . LEU B 1 312 ? -0.14 11.094 -8.234 1 98.56 312 LEU B CA 1
ATOM 4894 C C . LEU B 1 312 ? 0.785 11.086 -7.02 1 98.56 312 LEU B C 1
ATOM 4896 O O . LEU B 1 312 ? 0.555 10.344 -6.062 1 98.56 312 LEU B O 1
ATOM 4900 N N . VAL B 1 313 ? 1.8 11.945 -7.086 1 98.81 313 VAL B N 1
ATOM 4901 C CA . VAL B 1 313 ? 2.697 12.141 -5.949 1 98.81 313 VAL B CA 1
ATOM 4902 C C . VAL B 1 313 ? 2.641 13.594 -5.488 1 98.81 313 VAL B C 1
ATOM 4904 O O . VAL B 1 313 ? 2.818 14.516 -6.289 1 98.81 313 VAL B O 1
ATOM 4907 N N . THR B 1 314 ? 2.354 13.812 -4.219 1 98.88 314 THR B N 1
ATOM 4908 C CA . THR B 1 314 ? 2.432 15.156 -3.645 1 98.88 314 THR B CA 1
ATOM 4909 C C . THR B 1 314 ? 3.609 15.258 -2.68 1 98.88 314 THR B C 1
ATOM 4911 O O . THR B 1 314 ? 3.895 14.32 -1.934 1 98.88 314 THR B O 1
ATOM 4914 N N . LEU B 1 315 ? 4.293 16.375 -2.719 1 98.81 315 LEU B N 1
ATOM 4915 C CA . LEU B 1 315 ? 5.434 16.625 -1.847 1 98.81 315 LEU B CA 1
ATOM 4916 C C . LEU B 1 315 ? 5.125 17.75 -0.866 1 98.81 315 LEU B C 1
ATOM 4918 O O . LEU B 1 315 ? 4.699 18.844 -1.272 1 98.81 315 LEU B O 1
ATOM 4922 N N . GLY B 1 316 ? 5.312 17.469 0.392 1 98.31 316 GLY B N 1
ATOM 4923 C CA . GLY B 1 316 ? 5.164 18.469 1.436 1 98.31 316 GLY B CA 1
ATOM 4924 C C . GLY B 1 316 ? 6.449 18.719 2.199 1 98.31 316 GLY B C 1
ATOM 4925 O O . GLY B 1 316 ? 7.434 18 2.037 1 98.31 316 GLY B O 1
ATOM 4926 N N . GLY B 1 317 ? 6.441 19.797 3.09 1 97.31 317 GLY B N 1
ATOM 4927 C CA . GLY B 1 317 ? 7.629 20.156 3.848 1 97.31 317 GLY B CA 1
ATOM 4928 C C . GLY B 1 317 ? 8.805 20.547 2.969 1 97.31 317 GLY B C 1
ATOM 4929 O O . GLY B 1 317 ? 8.641 21.266 1.986 1 97.31 317 GLY B O 1
ATOM 4930 N N . LEU B 1 318 ? 10.008 20.047 3.336 1 97.94 318 LEU B N 1
ATOM 4931 C CA . LEU B 1 318 ? 11.227 20.344 2.582 1 97.94 318 LEU B CA 1
ATOM 4932 C C . LEU B 1 318 ? 11.133 19.781 1.165 1 97.94 318 LEU B C 1
ATOM 4934 O O . LEU B 1 318 ? 11.883 20.203 0.279 1 97.94 318 LEU B O 1
ATOM 4938 N N . GLY B 1 319 ? 10.25 18.75 1.005 1 98.44 319 GLY B N 1
ATOM 4939 C CA . GLY B 1 319 ? 10.055 18.219 -0.332 1 98.44 319 GLY B CA 1
ATOM 4940 C C . GLY B 1 319 ? 9.555 19.25 -1.322 1 98.44 319 GLY B C 1
ATOM 4941 O O . GLY B 1 319 ? 9.961 19.25 -2.482 1 98.44 319 GLY B O 1
ATOM 4942 N N . ALA B 1 320 ? 8.633 20.062 -0.859 1 98.25 320 ALA B N 1
ATOM 4943 C CA . ALA B 1 320 ? 8.133 21.156 -1.694 1 98.25 320 ALA B CA 1
ATOM 4944 C C . ALA B 1 320 ? 9.258 22.141 -2.037 1 98.25 320 ALA B C 1
ATOM 4946 O O . ALA B 1 320 ? 9.352 22.594 -3.176 1 98.25 320 ALA B O 1
ATOM 4947 N N . ASP B 1 321 ? 10.094 22.453 -1.05 1 97.94 321 ASP B N 1
ATOM 4948 C CA . ASP B 1 321 ? 11.227 23.344 -1.259 1 97.94 321 ASP B CA 1
ATOM 4949 C C . ASP B 1 321 ? 12.195 22.781 -2.293 1 97.94 321 ASP B C 1
ATOM 4951 O O . ASP B 1 321 ? 12.68 23.5 -3.166 1 97.94 321 ASP B O 1
ATOM 4955 N N . LEU B 1 322 ? 12.469 21.516 -2.176 1 98.44 322 LEU B N 1
ATOM 4956 C CA . LEU B 1 322 ? 13.383 20.859 -3.096 1 98.44 322 LEU B CA 1
ATOM 4957 C C . LEU B 1 322 ? 12.82 20.844 -4.512 1 98.44 322 LEU B C 1
ATOM 4959 O O . LEU B 1 322 ? 13.547 21.078 -5.477 1 98.44 322 LEU B O 1
ATOM 4963 N N . LEU B 1 323 ? 11.523 20.547 -4.602 1 98.56 323 LEU B N 1
ATOM 4964 C CA . LEU B 1 323 ? 10.891 20.531 -5.914 1 98.56 323 LEU B CA 1
ATOM 4965 C C . LEU B 1 323 ? 10.953 21.906 -6.574 1 98.56 323 LEU B C 1
ATOM 4967 O O . LEU B 1 323 ? 11.164 22 -7.785 1 98.56 323 LEU B O 1
ATOM 4971 N N . ALA B 1 324 ? 10.797 22.938 -5.836 1 97.44 324 ALA B N 1
ATOM 4972 C CA . ALA B 1 324 ? 10.852 24.312 -6.352 1 97.44 324 ALA B CA 1
ATOM 4973 C C . ALA B 1 324 ? 12.273 24.688 -6.773 1 97.44 324 ALA B C 1
ATOM 4975 O O . ALA B 1 324 ? 12.461 25.406 -7.754 1 97.44 324 ALA B O 1
ATOM 4976 N N . THR B 1 325 ? 13.242 24.219 -6.113 1 97.12 325 THR B N 1
ATOM 4977 C CA . THR B 1 325 ? 14.617 24.672 -6.27 1 97.12 325 THR B CA 1
ATOM 4978 C C . THR B 1 325 ? 15.359 23.812 -7.289 1 97.12 325 THR B C 1
ATOM 4980 O O . THR B 1 325 ? 16.219 24.312 -8.016 1 97.12 325 THR B O 1
ATOM 4983 N N . ALA B 1 326 ? 15.039 22.547 -7.328 1 97 326 ALA B N 1
ATOM 4984 C CA . ALA B 1 326 ? 15.773 21.625 -8.195 1 97 326 ALA B CA 1
ATOM 4985 C C . ALA B 1 326 ? 14.828 20.656 -8.906 1 97 326 ALA B C 1
ATOM 4987 O O . ALA B 1 326 ? 15.039 19.453 -8.875 1 97 326 ALA B O 1
ATOM 4988 N N . PRO B 1 327 ? 13.859 21.172 -9.633 1 97.69 327 PRO B N 1
ATOM 4989 C CA . PRO B 1 327 ? 12.875 20.312 -10.297 1 97.69 327 PRO B CA 1
ATOM 4990 C C . PRO B 1 327 ? 13.5 19.406 -11.359 1 97.69 327 PRO B C 1
ATOM 4992 O O . PRO B 1 327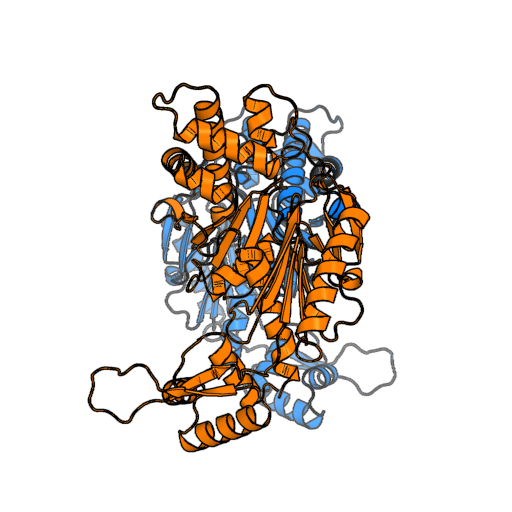 ? 13.062 18.266 -11.539 1 97.69 327 PRO B O 1
ATOM 4995 N N . ASP B 1 328 ? 14.484 19.875 -12.055 1 97.69 328 ASP B N 1
ATOM 4996 C CA . ASP B 1 328 ? 15.086 19.094 -13.141 1 97.69 328 ASP B CA 1
ATOM 4997 C C . ASP B 1 328 ? 15.812 17.875 -12.602 1 97.69 328 ASP B C 1
ATOM 4999 O O . ASP B 1 328 ? 15.742 16.797 -13.195 1 97.69 328 ASP B O 1
ATOM 5003 N N . GLU B 1 329 ? 16.531 18.062 -11.469 1 97.81 329 GLU B N 1
ATOM 5004 C CA . GLU B 1 329 ? 17.234 16.953 -10.859 1 97.81 329 GLU B CA 1
ATOM 5005 C C . GLU B 1 329 ? 16.266 15.883 -10.367 1 97.81 329 GLU B C 1
ATOM 5007 O O . GLU B 1 329 ? 16.5 14.688 -10.562 1 97.81 329 GLU B O 1
ATOM 5012 N N . ILE B 1 330 ? 15.164 16.297 -9.742 1 98.62 330 ILE B N 1
ATOM 5013 C CA . ILE B 1 330 ? 14.148 15.367 -9.273 1 98.62 330 ILE B CA 1
ATOM 5014 C C . ILE B 1 330 ? 13.531 14.641 -10.469 1 98.62 330 ILE B C 1
ATOM 5016 O O . ILE B 1 330 ? 13.445 13.406 -10.477 1 98.62 330 ILE B O 1
ATOM 5020 N N . GLY B 1 331 ? 13.125 15.391 -11.453 1 98.31 331 GLY B N 1
ATOM 5021 C CA . GLY B 1 331 ? 12.469 14.828 -12.617 1 98.31 331 GLY B CA 1
ATOM 5022 C C . GLY B 1 331 ? 13.328 13.836 -13.367 1 98.31 331 GLY B C 1
ATOM 5023 O O . GLY B 1 331 ? 12.852 12.773 -13.773 1 98.31 331 GLY B O 1
ATOM 5024 N N . ALA B 1 332 ? 14.578 14.172 -13.609 1 97.81 332 ALA B N 1
ATOM 5025 C CA . ALA B 1 332 ? 15.484 13.305 -14.352 1 97.81 332 ALA B CA 1
ATOM 5026 C C . ALA B 1 332 ? 15.711 11.984 -13.609 1 97.81 332 ALA B C 1
ATOM 5028 O O . ALA B 1 332 ? 15.633 10.914 -14.203 1 97.81 332 ALA B O 1
ATOM 5029 N N . ALA B 1 333 ? 15.984 12.094 -12.32 1 97.69 333 ALA B N 1
ATOM 5030 C CA . ALA B 1 333 ? 16.203 10.891 -11.516 1 97.69 333 ALA B CA 1
ATOM 5031 C C . ALA B 1 333 ? 14.922 10.055 -11.445 1 97.69 333 ALA B C 1
ATOM 5033 O O . ALA B 1 333 ? 14.984 8.82 -11.492 1 97.69 333 ALA B O 1
ATOM 5034 N N . TYR B 1 334 ? 13.766 10.742 -11.32 1 98.44 334 TYR B N 1
ATOM 5035 C CA . TYR B 1 334 ? 12.461 10.086 -11.289 1 98.44 334 TYR B CA 1
ATOM 5036 C C . TYR B 1 334 ? 12.219 9.289 -12.562 1 98.44 334 TYR B C 1
ATOM 5038 O O . TYR B 1 334 ? 11.945 8.086 -12.508 1 98.44 334 TYR B O 1
ATOM 5046 N N . ARG B 1 335 ? 12.406 9.875 -13.672 1 97.44 335 ARG B N 1
ATOM 5047 C CA . ARG B 1 335 ? 12.172 9.227 -14.961 1 97.44 335 ARG B CA 1
ATOM 5048 C C . ARG B 1 335 ? 13.133 8.062 -15.172 1 97.44 335 ARG B C 1
ATOM 5050 O O . ARG B 1 335 ? 12.742 7.012 -15.672 1 97.44 335 ARG B O 1
ATOM 5057 N N . ASP B 1 336 ? 14.32 8.227 -14.742 1 96.38 336 ASP B N 1
ATOM 5058 C CA . ASP B 1 336 ? 15.352 7.211 -14.914 1 96.38 336 ASP B CA 1
ATOM 5059 C C . ASP B 1 336 ? 15.07 5.996 -14.031 1 96.38 336 ASP B C 1
ATOM 5061 O O . ASP B 1 336 ? 15.555 4.895 -14.312 1 96.38 336 ASP B O 1
ATOM 5065 N N . GLY B 1 337 ? 14.383 6.195 -12.945 1 96.81 337 GLY B N 1
ATOM 5066 C CA . GLY B 1 337 ? 14.117 5.117 -12.008 1 96.81 337 GLY B CA 1
ATOM 5067 C C . GLY B 1 337 ? 12.797 4.41 -12.266 1 96.81 337 GLY B C 1
ATOM 5068 O O . GLY B 1 337 ? 12.492 3.398 -11.625 1 96.81 337 GLY B O 1
ATOM 5069 N N . LEU B 1 338 ? 12.016 4.898 -13.195 1 96.69 338 LEU B N 1
ATOM 5070 C CA . LEU B 1 338 ? 10.711 4.312 -13.477 1 96.69 338 LEU B CA 1
ATOM 5071 C C . LEU B 1 338 ? 10.844 3.117 -14.414 1 96.69 338 LEU B C 1
ATOM 5073 O O . LEU B 1 338 ? 11.641 3.139 -15.352 1 96.69 338 LEU B O 1
ATOM 5077 N N . MET B 1 339 ? 10.023 2.1 -14.141 1 92.81 339 MET B N 1
ATOM 5078 C CA . MET B 1 339 ? 9.859 1.042 -15.133 1 92.81 339 MET B CA 1
ATOM 5079 C C . MET B 1 339 ? 9.227 1.59 -16.406 1 92.81 339 MET B C 1
ATOM 5081 O O . MET B 1 339 ? 8.516 2.596 -16.375 1 92.81 339 MET B O 1
ATOM 5085 N N . SER B 1 340 ? 9.383 0.911 -17.453 1 88.81 340 SER B N 1
ATOM 5086 C CA . SER B 1 340 ? 8.969 1.375 -18.781 1 88.81 340 SER B CA 1
ATOM 5087 C C . SER B 1 340 ? 7.473 1.666 -18.812 1 88.81 340 SER B C 1
ATOM 5089 O O . SER B 1 340 ? 7.039 2.641 -19.438 1 88.81 340 SER B O 1
ATOM 5091 N N . ILE B 1 341 ? 6.695 0.923 -18.156 1 84.38 341 ILE B N 1
ATOM 5092 C CA . ILE B 1 341 ? 5.246 1.073 -18.219 1 84.38 341 ILE B CA 1
ATOM 5093 C C . ILE B 1 341 ? 4.84 2.424 -17.625 1 84.38 341 ILE B C 1
ATOM 5095 O O . ILE B 1 341 ? 3.848 3.02 -18.047 1 84.38 341 ILE B O 1
ATOM 5099 N N . HIS B 1 342 ? 5.598 2.855 -16.656 1 91.31 342 HIS B N 1
ATOM 5100 C CA . HIS B 1 342 ? 5.312 4.133 -16.016 1 91.31 342 HIS B CA 1
ATOM 5101 C C . HIS B 1 342 ? 6.031 5.277 -16.719 1 91.31 342 HIS B C 1
ATOM 5103 O O . HIS B 1 342 ? 5.598 6.43 -16.641 1 91.31 342 HIS B O 1
ATOM 5109 N N . ARG B 1 343 ? 7.094 4.957 -17.344 1 91.56 343 ARG B N 1
ATOM 5110 C CA . ARG B 1 343 ? 7.934 5.984 -17.953 1 91.56 343 ARG B CA 1
ATOM 5111 C C . ARG B 1 343 ? 7.223 6.648 -19.125 1 91.56 343 ARG B C 1
ATOM 5113 O O . ARG B 1 343 ? 7.441 7.828 -19.406 1 91.56 343 ARG B O 1
ATOM 5120 N N . ARG B 1 344 ? 6.352 5.867 -19.797 1 85.38 344 ARG B N 1
ATOM 5121 C CA . ARG B 1 344 ? 5.613 6.406 -20.938 1 85.38 344 ARG B CA 1
ATOM 5122 C C . ARG B 1 344 ? 4.645 7.5 -20.5 1 85.38 344 ARG B C 1
ATOM 5124 O O . ARG B 1 344 ? 4.43 8.477 -21.219 1 85.38 344 ARG B O 1
ATOM 5131 N N . SER B 1 345 ? 4.047 7.371 -19.375 1 92.44 345 SER B N 1
ATOM 5132 C CA . SER B 1 345 ? 3.162 8.352 -18.75 1 92.44 345 SER B CA 1
ATOM 5133 C C . SER B 1 345 ? 3.381 8.43 -17.25 1 92.44 345 SER B C 1
ATOM 5135 O O . SER B 1 345 ? 2.559 7.941 -16.469 1 92.44 345 SER B O 1
ATOM 5137 N N . PRO B 1 346 ? 4.438 9.125 -16.906 1 97.12 346 PRO B N 1
ATOM 5138 C CA . PRO B 1 346 ? 4.793 9.148 -15.477 1 97.12 346 PRO B CA 1
ATOM 5139 C C . PRO B 1 346 ? 3.754 9.859 -14.617 1 97.12 346 PRO B C 1
ATOM 5141 O O . PRO B 1 346 ? 3.271 10.938 -14.992 1 97.12 346 PRO B O 1
ATOM 5144 N N . PRO B 1 347 ? 3.318 9.242 -13.523 1 97.88 347 PRO B N 1
ATOM 5145 C CA . PRO B 1 347 ? 2.488 10 -12.586 1 97.88 347 PRO B CA 1
ATOM 5146 C C . PRO B 1 347 ? 3.107 11.344 -12.203 1 97.88 347 PRO B C 1
ATOM 5148 O O . PRO B 1 347 ? 4.324 11.43 -12 1 97.88 347 PRO B O 1
ATOM 5151 N N . PRO B 1 348 ? 2.326 12.367 -12.133 1 98.5 348 PRO B N 1
ATOM 5152 C CA . PRO B 1 348 ? 2.896 13.68 -11.82 1 98.5 348 PRO B CA 1
ATOM 5153 C C . PRO B 1 348 ? 3.379 13.789 -10.375 1 98.5 348 PRO B C 1
ATOM 5155 O O . PRO B 1 348 ? 2.803 13.164 -9.484 1 98.5 348 PRO B O 1
ATOM 5158 N N . ILE B 1 349 ? 4.457 14.523 -10.219 1 98.81 349 ILE B N 1
ATOM 5159 C CA . ILE B 1 349 ? 4.93 14.984 -8.914 1 98.81 349 ILE B CA 1
ATOM 5160 C C . ILE B 1 349 ? 4.559 16.453 -8.719 1 98.81 349 ILE B C 1
ATOM 5162 O O . ILE B 1 349 ? 5.004 17.312 -9.477 1 98.81 349 ILE B O 1
ATOM 5166 N N . VAL B 1 350 ? 3.746 16.703 -7.68 1 98.81 350 VAL B N 1
ATOM 5167 C CA . VAL B 1 350 ? 3.287 18.078 -7.508 1 98.81 350 VAL B CA 1
ATOM 5168 C C . VAL B 1 350 ? 3.488 18.516 -6.055 1 98.81 350 VAL B C 1
ATOM 5170 O O . VAL B 1 350 ? 3.639 17.672 -5.164 1 98.81 350 VAL B O 1
ATOM 5173 N N . THR B 1 351 ? 3.557 19.797 -5.844 1 98.69 351 THR B N 1
ATOM 5174 C CA . THR B 1 351 ? 3.6 20.344 -4.492 1 98.69 351 THR B CA 1
ATOM 5175 C C . THR B 1 351 ? 2.256 20.172 -3.791 1 98.69 351 THR B C 1
ATOM 5177 O O . THR B 1 351 ? 1.201 20.375 -4.395 1 98.69 351 THR B O 1
ATOM 5180 N N . ALA B 1 352 ? 2.326 19.719 -2.539 1 98.56 352 ALA B N 1
ATOM 5181 C CA . ALA B 1 352 ? 1.104 19.656 -1.739 1 98.56 352 ALA B CA 1
ATOM 5182 C C . ALA B 1 352 ? 0.443 21.031 -1.653 1 98.56 352 ALA B C 1
ATOM 5184 O O . ALA B 1 352 ? 1.12 22.047 -1.455 1 98.56 352 ALA B O 1
ATOM 5185 N N . ALA B 1 353 ? -0.833 21.109 -1.796 1 98.38 353 ALA B N 1
ATOM 5186 C CA . ALA B 1 353 ? -1.566 22.359 -1.845 1 98.38 353 ALA B CA 1
ATOM 5187 C C . ALA B 1 353 ? -1.717 22.969 -0.45 1 98.38 353 ALA B C 1
ATOM 5189 O O . ALA B 1 353 ? -1.676 24.188 -0.287 1 98.38 353 ALA B O 1
ATOM 5190 N N . LEU B 1 354 ? -1.848 22.141 0.522 1 97.38 354 LEU B N 1
ATOM 5191 C CA . LEU B 1 354 ? -2.102 22.609 1.877 1 97.38 354 LEU B CA 1
ATOM 5192 C C . LEU B 1 354 ? -0.795 22.953 2.588 1 97.38 354 LEU B C 1
ATOM 5194 O O . LEU B 1 354 ? -0.806 23.562 3.656 1 97.38 354 LEU B O 1
ATOM 5198 N N . GLY B 1 355 ? 0.288 22.516 2.047 1 95.5 355 GLY B N 1
ATOM 5199 C CA . GLY B 1 355 ? 1.597 22.859 2.584 1 95.5 355 GLY B CA 1
ATOM 5200 C C . GLY B 1 355 ? 1.768 22.453 4.039 1 95.5 355 GLY B C 1
ATOM 5201 O O . GLY B 1 355 ? 1.466 21.312 4.414 1 95.5 355 GLY B O 1
ATOM 5202 N N . ASP B 1 356 ? 2.324 23.375 4.789 1 94.81 356 ASP B N 1
ATOM 5203 C CA . ASP B 1 356 ? 2.621 23.109 6.195 1 94.81 356 ASP B CA 1
ATOM 5204 C C . ASP B 1 356 ? 1.339 23.016 7.02 1 94.81 356 ASP B C 1
ATOM 5206 O O . ASP B 1 356 ? 1.366 22.562 8.164 1 94.81 356 ASP B O 1
ATOM 5210 N N . HIS B 1 357 ? 0.257 23.344 6.438 1 97.25 357 HIS B N 1
ATOM 5211 C CA . HIS B 1 357 ? -1.029 23.234 7.113 1 97.25 357 HIS B CA 1
ATOM 5212 C C . HIS B 1 357 ? -1.619 21.844 6.957 1 97.25 357 HIS B C 1
ATOM 5214 O O . HIS B 1 357 ? -2.588 21.5 7.637 1 97.25 357 HIS B O 1
ATOM 5220 N N . GLY B 1 358 ? -1.074 21.031 6.133 1 98 358 GLY B N 1
ATOM 5221 C CA . GLY B 1 358 ? -1.599 19.719 5.812 1 98 358 GLY B CA 1
ATOM 5222 C C . GLY B 1 358 ? -1.885 18.875 7.039 1 98 358 GLY B C 1
ATOM 5223 O O . GLY B 1 358 ? -3.02 18.438 7.254 1 98 358 GLY B O 1
ATOM 5224 N N . PRO B 1 359 ? -0.897 18.719 7.863 1 98.56 359 PRO B N 1
ATOM 5225 C CA . PRO B 1 359 ? -1.065 17.844 9.023 1 98.56 359 PRO B CA 1
ATOM 5226 C C . PRO B 1 359 ? -2.176 18.312 9.961 1 98.56 359 PRO B C 1
ATOM 5228 O O . PRO B 1 359 ? -3.008 17.516 10.391 1 98.56 359 PRO B O 1
ATOM 5231 N N . ILE B 1 360 ? -2.248 19.562 10.219 1 98.69 360 ILE B N 1
ATOM 5232 C CA . ILE B 1 360 ? -3.248 20.047 11.164 1 98.69 360 ILE B CA 1
ATOM 5233 C C . ILE B 1 360 ? -4.625 20.047 10.508 1 98.69 360 ILE B C 1
ATOM 5235 O O . ILE B 1 360 ? -5.633 19.781 11.172 1 98.69 360 ILE B O 1
ATOM 5239 N N . ALA B 1 361 ? -4.672 20.344 9.242 1 98.38 361 ALA B N 1
ATOM 5240 C CA . ALA B 1 361 ? -5.93 20.188 8.516 1 98.38 361 ALA B CA 1
ATOM 5241 C C . ALA B 1 361 ? -6.434 18.75 8.586 1 98.38 361 ALA B C 1
ATOM 5243 O O . ALA B 1 361 ? -7.633 18.516 8.773 1 98.38 361 ALA B O 1
ATOM 5244 N N . GLY B 1 362 ? -5.516 17.844 8.414 1 98.25 362 GLY B N 1
ATOM 5245 C CA . GLY B 1 362 ? -5.879 16.438 8.539 1 98.25 362 GLY B CA 1
ATOM 5246 C C . GLY B 1 362 ? -6.391 16.078 9.922 1 98.25 362 GLY B C 1
ATOM 5247 O O . GLY B 1 362 ? -7.332 15.289 10.047 1 98.25 362 GLY B O 1
ATOM 5248 N N . ALA B 1 363 ? -5.734 16.562 10.906 1 98.62 363 ALA B N 1
ATOM 5249 C CA . ALA B 1 363 ? -6.176 16.344 12.281 1 98.62 363 ALA B CA 1
ATOM 5250 C C . ALA B 1 363 ? -7.598 16.844 12.492 1 98.62 363 ALA B C 1
ATOM 5252 O O . ALA B 1 363 ? -8.43 16.172 13.094 1 98.62 363 ALA B O 1
ATOM 5253 N N . ALA B 1 364 ? -7.855 18 11.992 1 98.44 364 ALA B N 1
ATOM 5254 C CA . ALA B 1 364 ? -9.195 18.562 12.086 1 98.44 364 ALA B CA 1
ATOM 5255 C C . ALA B 1 364 ? -10.219 17.703 11.352 1 98.44 364 ALA B C 1
ATOM 5257 O O . ALA B 1 364 ? -11.297 17.422 11.883 1 98.44 364 ALA B O 1
ATOM 5258 N N . GLU B 1 365 ? -9.867 17.312 10.195 1 96.88 365 GLU B N 1
ATOM 5259 C CA . GLU B 1 365 ? -10.766 16.484 9.391 1 96.88 365 GLU B CA 1
ATOM 5260 C C . GLU B 1 365 ? -11.117 15.188 10.117 1 96.88 365 GLU B C 1
ATOM 5262 O O . GLU B 1 365 ? -12.281 14.773 10.125 1 96.88 365 GLU B O 1
ATOM 5267 N N . GLU B 1 366 ? -10.148 14.578 10.672 1 96.69 366 GLU B N 1
ATOM 5268 C CA . GLU B 1 366 ? -10.398 13.328 11.391 1 96.69 366 GLU B CA 1
ATOM 5269 C C . GLU B 1 366 ? -11.281 13.555 12.609 1 96.69 366 GLU B C 1
ATOM 5271 O O . GLU B 1 366 ? -12.141 12.734 12.93 1 96.69 366 GLU B O 1
ATOM 5276 N N . ALA B 1 367 ? -11.016 14.578 13.281 1 98 367 ALA B N 1
ATOM 5277 C CA . ALA B 1 367 ? -11.828 14.914 14.445 1 98 367 ALA B CA 1
ATOM 5278 C C . ALA B 1 367 ? -13.289 15.148 14.047 1 98 367 ALA B C 1
ATOM 5280 O O . ALA B 1 367 ? -14.203 14.633 14.688 1 98 367 ALA B O 1
ATOM 5281 N N . TRP B 1 368 ? -13.492 15.875 13 1 97 368 TRP B N 1
ATOM 5282 C CA . TRP B 1 368 ? -14.844 16.125 12.516 1 97 368 TRP B CA 1
ATOM 5283 C C . TRP B 1 368 ? -15.508 14.828 12.07 1 97 368 TRP B C 1
ATOM 5285 O O . TRP B 1 368 ? -16.672 14.578 12.375 1 97 368 TRP B O 1
ATOM 5295 N N . SER B 1 369 ? -14.812 14.062 11.367 1 95.25 369 SER B N 1
ATOM 5296 C CA . SER B 1 369 ? -15.352 12.789 10.906 1 95.25 369 SER B CA 1
ATOM 5297 C C . SER B 1 369 ? -15.844 11.945 12.078 1 95.25 369 SER B C 1
ATOM 5299 O O . SER B 1 369 ? -16.891 11.289 11.992 1 95.25 369 SER B O 1
ATOM 5301 N N . ALA B 1 370 ? -15.094 11.953 13.133 1 96.44 370 ALA B N 1
ATOM 5302 C CA . ALA B 1 370 ? -15.445 11.172 14.312 1 96.44 370 ALA B CA 1
ATOM 5303 C C . ALA B 1 370 ? -16.625 11.812 15.062 1 96.44 370 ALA B C 1
ATOM 5305 O O . ALA B 1 370 ? -17.422 11.109 15.68 1 96.44 370 ALA B O 1
ATOM 5306 N N . LEU B 1 371 ? -16.703 13.047 14.953 1 96.94 371 LEU B N 1
ATOM 5307 C CA . LEU B 1 371 ? -17.688 13.789 15.742 1 96.94 371 LEU B CA 1
ATOM 5308 C C . LEU B 1 371 ? -19.047 13.781 15.07 1 96.94 371 LEU B C 1
ATOM 5310 O O . LEU B 1 371 ? -20.078 13.688 15.742 1 96.94 371 LEU B O 1
ATOM 5314 N N . LEU B 1 372 ? -19.141 13.828 13.805 1 96.19 372 LEU B N 1
ATOM 5315 C CA . LEU B 1 372 ? -20.359 14.102 13.047 1 96.19 372 LEU B CA 1
ATOM 5316 C C . LEU B 1 372 ? -21.438 13.078 13.383 1 96.19 372 LEU B C 1
ATOM 5318 O O . LEU B 1 372 ? -22.578 13.453 13.664 1 96.19 372 LEU B O 1
ATOM 5322 N N . PRO B 1 373 ? -21.109 11.82 13.492 1 94.62 373 PRO B N 1
ATOM 5323 C CA . PRO B 1 373 ? -22.156 10.844 13.797 1 94.62 373 PRO B CA 1
ATOM 5324 C C . PRO B 1 373 ? -22.734 11.023 15.203 1 94.62 373 PRO B C 1
ATOM 5326 O O . PRO B 1 373 ? -23.797 10.477 15.508 1 94.62 373 PRO B O 1
ATOM 5329 N N . ARG B 1 374 ? -22.078 11.805 15.961 1 93.62 374 ARG B N 1
ATOM 5330 C CA . ARG B 1 374 ? -22.484 11.961 17.359 1 93.62 374 ARG B CA 1
ATOM 5331 C C . ARG B 1 374 ? -23.344 13.211 17.531 1 93.62 374 ARG B C 1
ATOM 5333 O O . ARG B 1 374 ? -23.906 13.43 18.609 1 93.62 374 ARG B O 1
ATOM 5340 N N . LEU B 1 375 ? -23.375 14.078 16.594 1 91.88 375 LEU B N 1
ATOM 5341 C CA . LEU B 1 375 ? -24.062 15.359 16.703 1 91.88 375 LEU B CA 1
ATOM 5342 C C . LEU B 1 375 ? -25.531 15.227 16.375 1 91.88 375 LEU B C 1
ATOM 5344 O O . LEU B 1 375 ? -26.344 16.078 16.75 1 91.88 375 LEU B O 1
ATOM 5348 N N . ALA B 1 376 ? -25.891 14.289 15.516 1 76.94 376 ALA B N 1
ATOM 5349 C CA . ALA B 1 376 ? -27.297 14.234 15.117 1 76.94 376 ALA B CA 1
ATOM 5350 C C . ALA B 1 376 ? -27.828 12.805 15.141 1 76.94 376 ALA B C 1
ATOM 5352 O O . ALA B 1 376 ? -27.047 11.852 14.969 1 76.94 376 ALA B O 1
#

Sequence (752 aa):
MTTRSTELLRVVHHSPGVTRADAARLLGVGTGAATELVSKLSRAALLTQGPAAPSGTRGRPTTVLLPHPDGPLVLAVAITPETWRVEAVELGGATAAERHGRHAGATWAGVRGPVRAAIDELRRRYGPRLRAAGISAPGTVSPDLRLRAVTAGWHDVDLRTLCPDAEVFVAGNDATLAAAAESHRGAAVGASVALHLRIEAGLGGAVVDGGRPVIGARGAAGEFGHMPFGDPAVRCPCGARGCWGIAVDGHALARLLGQPAPVDAITYARRVIATASRATAPTTPEAAAVRAVAATLGRGIAGLVNGLDADLVTLGGLGADLLATAPDEIGAAYRDGLMSIHRRSPPPIVTAALGDHGPIAGAAEEAWSALLPRLAMTTRSTELLRVVHHSPGVTRADAARLLGVGTGAATELVSKLSRAALLTQGPAAPSGTRGRPTTVLLPHPDGPLVLAVAITPETWRVEAVELGGATAAERHGRHAGATWAGVRGPVRAAIDELRRRYGPRLRAAGISAPGTVSPDLRLRAVTAGWHDVDLRTLCPDAEVFVAGNDATLAAAAESHRGAAVGASVALHLRIEAGLGGAVVDGGRPVIGARGAAGEFGHMPFGDPAVRCPCGARGCWGIAVDGHALARLLGQPAPVDAITYARRVIATASRATAPTTPEAAAVRAVAATLGRGIAGLVNGLDADLVTLGGLGADLLATAPDEIGAAYRDGLMSIHRRSPPPIVTAALGDHGPIAGAAEEAWSALLPRLA

Foldseek 3Di:
DQDLLLQLLVVCLLDPFAFLVRSCVVSVHDSVVSVVSQVVCVVLQAKDWDFHDDDPDPDDGTITIGGRPLAAWEWFWEDDLFKIKIFTAHRNGDTPDMDMDTAQLHAPVSVLVVLLVVVVVVCVVNPPSHAWYFYEYAAFAFPQGFGDDLVSPHHRDRPCSSPVPHPYYYYAYLQQLLVLLCCRPKDVPPWQWEWEWEAFQFIFIWIQHRSRTDQDDGRHPGNQQQDQLADQVAADSVGHGNGLGCCQWQNVLCVLLVHDGDSRGQVNLVVLLVVLQPDPDCPDSSNVSLLSSLLSQLLSVQVCCQVVVTQAYEYARVRQSSCVRHVPSSVVSNLVNHDPVCNVPPRDYYYIGCHPCSRRSSRRVVGCVRCSSVSD/DQDLLLQLLVVCQLDPFDFLVRSCVVSVHDSVVSVVSQVVCVVLQAKDWDFHDPPPDPDDGTITIGGRPLAAWEWFWEDDLFKIKIFTAHRNGDTPDMDMDTDQLHAPVSVLVVLLVVVVVVCVVNPPSHAWYFYEYAAFAFPQGFGDDQVSPHHRDRPCSSPVPHPYYYYAYLQQLLVLLCCRPKDVPPWQWEWEWEAFQFIWIWIQHRSRTDQDDGRHPGNQQQDQLADQVAADSVGHGNGLGCCQWQNVLCVQLVHDGDSRGQVNLVVLLVVLQPDPDCPDSSNVSLLSSLLSQLLSVQVCCQVVVTQAYEYARVRQSSCVRHVPSSVVSNLVNHDPVCNVPPRDYYYIGCHPCSRRSSRRVVGCVRCSSVSD

Solvent-accessible surface area (backbone atoms only — not comparable to full-atom values): 36682 Å² total; per-residue (Å²): 127,86,45,72,62,32,50,50,51,50,48,39,33,77,35,67,64,38,30,55,68,56,49,16,57,75,69,70,48,50,69,66,58,40,51,52,49,50,52,54,35,32,74,68,35,49,30,40,76,41,86,40,78,81,60,90,60,95,61,80,84,56,40,16,42,39,59,22,93,81,22,60,28,30,35,17,27,27,40,51,73,44,34,38,38,38,30,38,29,36,66,44,66,52,73,77,44,75,49,72,52,76,44,64,81,44,53,61,69,65,46,46,53,60,54,32,53,52,51,50,51,51,40,70,74,53,44,84,27,57,54,22,28,7,34,12,31,66,34,42,29,35,91,86,40,31,32,41,19,68,89,65,65,36,71,72,36,61,58,54,71,60,52,75,80,49,81,37,74,45,70,37,26,26,36,43,24,19,34,47,28,24,39,70,76,29,65,40,48,86,49,54,17,30,36,26,39,30,25,43,84,28,32,35,17,20,44,28,52,75,76,38,67,53,42,45,58,60,39,39,24,16,32,50,18,46,18,50,65,34,57,68,86,42,75,38,91,49,63,17,41,4,27,29,12,56,43,55,22,23,49,27,44,25,53,70,67,74,44,72,79,57,86,52,24,48,64,52,33,52,51,43,49,52,52,28,61,67,46,86,56,79,72,40,69,49,30,46,34,50,40,52,28,26,26,50,46,15,34,49,50,16,15,48,36,34,23,47,17,38,56,32,34,32,22,19,55,54,39,32,54,41,47,72,67,32,43,66,39,20,48,52,30,21,53,47,24,22,39,53,83,42,51,80,63,58,53,52,79,42,60,38,65,50,40,87,47,16,22,31,50,13,12,36,50,52,19,48,64,66,42,44,69,72,75,93,128,87,45,73,63,33,50,50,51,49,49,40,34,78,35,67,64,39,31,54,66,56,48,17,57,74,67,69,47,51,70,66,58,38,50,51,48,49,51,53,36,32,74,68,34,50,30,39,77,41,82,40,78,82,73,83,59,91,60,80,84,55,40,16,42,38,60,22,93,80,20,60,28,31,35,16,28,27,39,52,75,44,34,38,38,40,32,38,28,36,66,44,65,52,74,78,45,76,47,71,51,76,41,64,81,44,53,61,70,62,46,44,52,62,52,33,52,50,52,50,54,50,41,71,73,52,43,84,27,58,52,22,29,7,34,14,30,68,34,43,30,34,90,86,41,32,32,40,19,70,90,67,66,38,71,72,38,62,58,54,72,60,51,74,81,49,82,37,74,46,70,38,26,26,35,42,24,18,35,49,27,24,40,72,73,28,66,39,49,88,48,55,17,28,34,27,38,30,26,43,85,28,33,36,17,20,42,28,53,74,78,36,68,54,43,46,58,61,39,39,26,17,34,49,20,45,17,50,65,33,58,67,87,44,76,36,92,49,63,17,41,4,27,28,11,57,43,54,22,24,50,28,45,25,54,69,66,73,45,72,79,59,87,54,23,48,65,52,34,52,52,44,50,53,51,27,60,68,45,88,55,80,73,40,71,51,30,46,34,50,41,51,28,24,26,50,46,15,33,50,50,15,16,50,36,33,22,48,17,38,54,31,33,32,22,20,56,54,40,31,54,41,47,73,66,32,44,66,40,21,50,52,30,21,53,48,23,21,38,53,84,42,50,78,64,58,53,52,77,41,61,38,65,50,41,89,47,17,22,31,49,13,11,35,50,52,21,46,64,66,43,44,68,73,74,94

Nearest PDB structures (foldseek):
  2yhy-assembly1_A  TM=8.228E-01  e=1.780E-19  Homo sapiens
  3bp8-assembly2_A  TM=7.609E-01  e=4.352E-20  unclassified
  6jdo-assembly1_A  TM=7.737E-01  e=9.627E-18  Pasteurella multocida
  6jdb-assembly1_A-2  TM=8.311E-01  e=2.395E-15  Haemophilus influenzae 86-028NP
  4htl-assembly1_A  TM=7.550E-01  e=1.168E-14  Listeria monocytogenes EGD-e

Organism: Actinoplanes teichomyceticus (NCBI:txid1867)